Protein AF-A0A0D2LK10-F1 (afdb_monomer)

Solvent-accessible surface area (backbone atoms only — not comparable to full-atom values): 26586 Å² total; per-residue (Å²): 134,82,76,77,74,79,55,70,66,57,59,51,50,46,30,51,45,23,27,34,23,29,12,30,54,13,36,50,53,28,53,52,44,25,40,47,32,22,51,20,65,80,66,80,56,31,79,73,82,60,61,80,57,69,25,34,97,88,55,52,42,44,48,52,45,63,27,23,23,51,14,10,18,51,44,17,31,53,34,25,30,66,57,47,25,72,73,73,57,34,63,59,82,60,90,30,61,39,30,55,50,64,87,87,40,71,68,59,74,35,60,31,57,54,42,6,56,48,53,9,17,21,16,18,20,3,37,36,18,60,46,50,50,54,29,38,41,29,41,59,11,38,90,91,64,75,50,61,39,42,68,43,20,52,48,29,54,55,48,48,55,52,48,26,48,51,27,20,53,53,17,36,54,52,18,51,53,44,31,43,71,74,36,76,85,52,64,50,71,82,64,93,73,62,101,62,99,65,91,72,80,79,78,82,76,79,84,78,79,95,74,81,93,79,85,88,79,92,68,90,61,46,78,46,78,45,76,48,99,84,78,50,67,42,66,36,60,46,76,89,59,75,89,73,62,93,44,74,67,58,53,50,52,53,53,52,52,53,53,61,73,62,72,60,86,90,44,75,71,54,58,50,48,54,52,44,62,68,66,56,84,79,69,99,80,62,69,73,60,68,65,49,57,73,60,62,80,74,71,89,81,85,85,82,90,75,90,71,75,79,65,68,88,53,88,66,83,60,69,89,48,68,69,56,55,50,53,50,53,52,28,50,50,48,36,52,52,54,48,52,51,21,53,54,24,38,70,66,73,35,75,48,75,78,41,72,58,40,20,18,24,52,11,35,10,41,66,32,13,31,64,16,30,50,51,30,61,60,34,43,72,38,39,36,58,46,86,93,44,46,85,43,55,47,12,59,52,50,27,27,48,53,19,28,53,52,45,26,50,51,50,23,47,58,75,70,45,70,99,73,71,61,66,70,58,53,26,48,52,43,6,41,43,57,8,19,23,14,15,21,4,38,36,25,60,49,49,53,53,37,54,65,39,41,71,53,58,84,86,40,63,55,17,60,52,50,51,50,48,69,51,50,52,52,48,54,49,29,46,57,51,26,32,51,39,49,66,74,73,108

Secondary structure (DSSP, 8-state):
-PPP---HHHHHHHHHHHHHHHHHHHHHHHHHHHIIIIIHHHHS--TTS-------SSSSS-TTHHHHHHHHHHHHHT--HHHHHHHH---BSS--SSTTS-TT-GGGS-HHHHHIIIIIIIHHHS-SHHHHHHHHHHHHT-TTTSS--HHHHHHHHHHHHHHHHHHHHHHHHHHHHHHHHHSTT-B--S-S--SSS--PPPPPPPPPPP--S------TT-EEEEE-TTS-EEEEE----TTT-S-HHHHHHHHHHHHHHT-S---HHHHHHHHHHHHS---SS--HHHHHHHHHTT----------------TTSS---HHHHHHHHHHHHHHHHHHHHHHHHHHHT-B-TT-GGGBHHHHHHHHHHHHHHHHHHHHGGGTT--STTTTS-HHHHHHHHHHHHHHHHHHHHHHHS-S---HHHHHHHHIIIIIIIHHHS-SHHHHHHHHHHHTTTTT--HHHHHHHHHHHHHHHHHIIIIIHHHHH--

pLDDT: mean 73.37, std 26.91, range [20.91, 98.75]

Mean predicted aligned error: 14.52 Å

Nearest PDB structures (foldseek):
  8ucj-assembly1_A  TM=2.064E-01  e=1.358E+00  Homo sapiens
  8xiu-assembly1_A  TM=1.865E-01  e=9.893E+00  Xenopus laevis

Sequence (490 aa):
MGLPARHPFVAQLQTLLHLAAWCQVGVILRIELDALFGGACATGASAYGWAPCVTSSTGALFADLPPNALGSFVMGMLASSDVLSKHLGHALADEAPLAALPRGSSLQVYTAFQIGVRTGFCGSLTTFSSWMMQAVVLMVGGHPLGYSKWVEGLFSLALNVWVCMAALVTGQHMCLMIYHWLNPGAFTARGEYGWRGSIAKPPPSPAAAPSSPLLGTPSLGRISVGRGAGGSGTVVVEDRRASSIKNPEEARQQAAAVAAALAGPADGAALERAASLVRAGSLRRASPVAAAAAAAEKAEGAAPSAEVELVVLEEEEVGYPLAWWVADALSLAALALLTVGSIYWAATKTTAASSPFANSGAAIAILLGPPGALLRFRLSRYNGSLKALKWFPLGTFAANMIACVVDYAIRAGLERAPQQLPFTHEALLTGIMLGFCGSLSTVSTWVVELQLLMLNFPAHRRGYIYLGASIATPVLLGVVIYGVAVWTGR

Organism: NCBI:txid145388

Foldseek 3Di:
DFDDDDDVVVLVVLLLLLLLLLQLVLLQVLLVQLLQQDVCVVVVDRLVNDHNPHADLQFLRHSQQVLLLQLLLQLLQQCWPVLLCLQVVWDFQATFSGLLDAPPDPVSVSVSNSCNVNLRRSLLSHALQVLLLSLLCQQLQFPPRVDHNNVSSVSSLVVSLVSSLVSSVNSNVVNVVSSCVNDPPSTDPNDDPDLDDDDDDDDDDDDDDDDDDDDDDDGAFDQDWDQDPPRFTETETEDPVPVPDPDVVVVVVLVVLVVVLPQDDDDPVSVVVVVVVVVPPDPPDDDPVVVSVVVVVPDDDDDDDDDHDYDHPDVRVDDCDPVNVVVSVVSNVSSVVLLVLLVVLLVVLACDSNGLSVHNLSSLLSVQQSQLSVQLVVLQSCQLVDPVCNLHSRSQLVLNLVLNLLLLQLLLCVSQDPPDDPSNVVSNSSSCNSRRSSSSHGSSVLSSSLSVQCSPPPVHCRSVVNSCCSNVVSSVSNCVRNSCSRVVSD

Structure (mmCIF, N/CA/C/O backbone):
data_AF-A0A0D2LK10-F1
#
_entry.id   AF-A0A0D2LK10-F1
#
loop_
_atom_site.group_PDB
_atom_site.id
_atom_site.type_symbol
_atom_site.label_atom_id
_atom_site.label_alt_id
_atom_site.label_comp_id
_atom_site.label_asym_id
_atom_site.label_entity_id
_atom_site.label_seq_id
_atom_site.pdbx_PDB_ins_code
_atom_site.Cartn_x
_atom_site.Cartn_y
_atom_site.Cartn_z
_atom_site.occupancy
_atom_site.B_iso_or_equiv
_atom_site.auth_seq_id
_atom_site.auth_comp_id
_atom_site.auth_asym_id
_atom_site.auth_atom_id
_atom_site.pdbx_PDB_model_num
ATOM 1 N N . MET A 1 1 ? 41.990 9.380 -11.700 1.00 31.02 1 MET A N 1
ATOM 2 C CA . MET A 1 1 ? 41.618 9.536 -10.278 1.00 31.02 1 MET A CA 1
ATOM 3 C C . MET A 1 1 ? 40.213 8.969 -10.154 1.00 31.02 1 MET A C 1
ATOM 5 O O . MET A 1 1 ? 39.260 9.673 -10.454 1.00 31.02 1 MET A O 1
ATOM 9 N N . GLY A 1 2 ? 40.098 7.658 -9.917 1.00 31.56 2 GLY A N 1
ATOM 10 C CA . GLY A 1 2 ? 38.792 7.006 -9.791 1.00 31.56 2 GLY A CA 1
ATOM 11 C C . GLY A 1 2 ? 38.062 7.586 -8.586 1.00 31.56 2 GLY A C 1
ATOM 12 O O . GLY A 1 2 ? 38.669 7.735 -7.524 1.00 31.56 2 GLY A O 1
ATOM 13 N N . LEU A 1 3 ? 36.807 7.995 -8.765 1.00 35.06 3 LEU A N 1
ATOM 14 C CA . LEU A 1 3 ? 35.965 8.382 -7.639 1.00 35.06 3 LEU A CA 1
ATOM 15 C C . LEU A 1 3 ? 35.791 7.141 -6.749 1.00 35.06 3 LEU A C 1
ATOM 17 O O . LEU A 1 3 ? 35.528 6.065 -7.281 1.00 35.06 3 LEU A O 1
ATOM 21 N N . PRO A 1 4 ? 35.984 7.249 -5.426 1.00 38.12 4 PRO A N 1
ATOM 22 C CA . PRO A 1 4 ? 35.884 6.097 -4.545 1.00 38.12 4 PRO A CA 1
ATOM 23 C C . PRO A 1 4 ? 34.466 5.520 -4.559 1.00 38.12 4 PRO A C 1
ATOM 25 O O . PRO A 1 4 ? 33.483 6.267 -4.550 1.00 38.12 4 PRO A O 1
ATOM 28 N N . ALA A 1 5 ? 34.403 4.190 -4.521 1.00 47.47 5 ALA A N 1
ATOM 29 C CA . ALA A 1 5 ? 33.226 3.380 -4.247 1.00 47.47 5 ALA A CA 1
ATOM 30 C C . ALA A 1 5 ? 32.262 4.045 -3.260 1.00 47.47 5 ALA A C 1
ATOM 32 O O . ALA A 1 5 ? 32.674 4.478 -2.173 1.00 47.47 5 ALA A O 1
ATOM 33 N N . ARG A 1 6 ? 30.962 4.115 -3.587 1.00 57.19 6 ARG A N 1
ATOM 34 C CA . ARG A 1 6 ? 29.976 4.636 -2.627 1.00 57.19 6 ARG A CA 1
ATOM 35 C C . ARG A 1 6 ? 29.935 3.728 -1.411 1.00 57.19 6 ARG A C 1
ATOM 37 O O . ARG A 1 6 ? 29.563 2.562 -1.496 1.00 57.19 6 ARG A O 1
ATOM 44 N N . HIS A 1 7 ? 30.250 4.295 -0.252 1.00 66.75 7 HIS A N 1
ATOM 45 C CA . HIS A 1 7 ? 30.219 3.546 0.992 1.00 66.75 7 HIS A CA 1
ATOM 46 C C . HIS A 1 7 ? 28.806 2.963 1.223 1.00 66.75 7 HIS A C 1
ATOM 48 O O . HIS A 1 7 ? 27.828 3.717 1.169 1.00 66.75 7 HIS A O 1
ATOM 54 N N . PRO A 1 8 ? 28.658 1.660 1.532 1.00 73.19 8 PRO A N 1
ATOM 55 C CA . PRO A 1 8 ? 27.359 0.977 1.628 1.00 73.19 8 PRO A CA 1
ATOM 56 C C . PRO A 1 8 ? 26.390 1.631 2.625 1.00 73.19 8 PRO A C 1
ATOM 58 O O . PRO A 1 8 ? 25.172 1.564 2.468 1.00 73.19 8 PRO A O 1
ATOM 61 N N . PHE A 1 9 ? 26.925 2.321 3.632 1.00 76.06 9 PHE A N 1
ATOM 62 C CA . PHE A 1 9 ? 26.151 3.151 4.558 1.00 76.06 9 PHE A CA 1
ATOM 63 C C . PHE A 1 9 ? 25.375 4.286 3.865 1.00 76.06 9 PHE A C 1
ATOM 65 O O . PHE A 1 9 ? 24.216 4.521 4.195 1.00 76.06 9 PHE A O 1
ATOM 72 N N . VAL A 1 10 ? 25.982 4.970 2.890 1.00 81.94 10 VAL A N 1
ATOM 73 C CA . VAL A 1 10 ? 25.363 6.107 2.187 1.00 81.94 10 VAL A CA 1
ATOM 74 C C . VAL A 1 10 ? 24.178 5.630 1.351 1.00 81.94 10 VAL A C 1
ATOM 76 O O . VAL A 1 10 ? 23.094 6.200 1.447 1.00 81.94 10 VAL A O 1
ATOM 79 N N . ALA A 1 11 ? 24.338 4.530 0.611 1.00 79.62 11 ALA A N 1
ATOM 80 C CA . ALA A 1 11 ? 23.255 3.933 -0.171 1.00 79.62 11 ALA A CA 1
ATOM 81 C C . ALA A 1 11 ? 22.079 3.474 0.715 1.00 79.62 11 ALA A C 1
ATOM 83 O O . ALA A 1 11 ? 20.906 3.647 0.367 1.00 79.62 11 ALA A O 1
ATOM 84 N N . GLN A 1 12 ? 22.376 2.929 1.901 1.00 85.00 12 GLN A N 1
ATOM 85 C CA . GLN A 1 12 ? 21.348 2.588 2.886 1.00 85.00 12 GLN A CA 1
ATOM 86 C C . GLN A 1 12 ? 20.622 3.832 3.402 1.00 85.00 12 GLN A C 1
ATOM 88 O O . GLN A 1 12 ? 19.393 3.829 3.453 1.00 85.00 12 GLN A O 1
ATOM 93 N N . LEU A 1 13 ? 21.351 4.896 3.743 1.00 89.69 13 LEU A N 1
ATOM 94 C CA . LEU A 1 13 ? 20.760 6.145 4.218 1.00 89.69 13 LEU A CA 1
ATOM 95 C C . LEU A 1 13 ? 19.854 6.779 3.156 1.00 89.69 13 LEU A C 1
ATOM 97 O O . LEU A 1 13 ? 18.741 7.188 3.471 1.00 89.69 13 LEU A O 1
ATOM 101 N N . GLN A 1 14 ? 20.282 6.781 1.894 1.00 91.75 14 GLN A N 1
ATOM 102 C CA . GLN A 1 14 ? 19.480 7.252 0.762 1.00 91.75 14 GLN A CA 1
ATOM 103 C C . GLN A 1 14 ? 18.213 6.422 0.582 1.00 91.75 14 GLN A C 1
ATOM 105 O O . GLN A 1 14 ? 17.125 6.967 0.412 1.00 91.75 14 GLN A O 1
ATOM 110 N N . THR A 1 15 ? 18.324 5.098 0.684 1.00 90.38 15 THR A N 1
ATOM 111 C CA . THR A 1 15 ? 17.155 4.215 0.613 1.00 90.38 15 THR A CA 1
ATOM 112 C C . THR A 1 15 ? 16.157 4.530 1.726 1.00 90.38 15 THR A C 1
ATOM 114 O O . THR A 1 15 ? 14.960 4.606 1.465 1.00 90.38 15 THR A O 1
ATOM 117 N N . LEU A 1 16 ? 16.630 4.742 2.958 1.00 94.25 16 LEU A N 1
ATOM 118 C CA . LEU A 1 16 ? 15.773 5.107 4.088 1.00 94.25 16 LEU A CA 1
ATOM 119 C C . LEU A 1 16 ? 15.143 6.494 3.911 1.00 94.25 16 LEU A C 1
ATOM 121 O O . LEU A 1 16 ? 13.957 6.650 4.192 1.00 94.25 16 LEU A O 1
ATOM 125 N N . LEU A 1 17 ? 15.909 7.464 3.407 1.00 97.12 17 LEU A N 1
ATOM 126 C CA . LEU A 1 17 ? 15.441 8.811 3.092 1.00 97.12 17 LEU A CA 1
ATOM 127 C C . LEU A 1 17 ? 14.282 8.772 2.091 1.00 97.12 17 LEU A C 1
ATOM 129 O O . LEU A 1 17 ? 13.198 9.274 2.383 1.00 97.12 17 LEU A O 1
ATOM 133 N N . HIS A 1 18 ? 14.495 8.141 0.934 1.00 97.38 18 HIS A N 1
ATOM 134 C CA . HIS A 1 18 ? 13.471 8.022 -0.105 1.00 97.38 18 HIS A CA 1
ATOM 135 C C . HIS A 1 18 ? 12.270 7.221 0.393 1.00 97.38 18 HIS A C 1
ATOM 137 O O . HIS A 1 18 ? 11.132 7.643 0.206 1.00 97.38 18 HIS A O 1
ATOM 143 N N . LEU A 1 19 ? 12.493 6.099 1.081 1.00 96.00 19 LEU A N 1
ATOM 144 C CA . LEU A 1 19 ? 11.405 5.291 1.628 1.00 96.00 19 LEU A CA 1
ATOM 145 C C . LEU A 1 19 ? 10.518 6.103 2.585 1.00 96.00 19 LEU A C 1
ATOM 147 O O . LEU A 1 19 ? 9.297 6.026 2.478 1.00 96.00 19 LEU A O 1
ATOM 151 N N . ALA A 1 20 ? 11.114 6.884 3.490 1.00 98.06 20 ALA A N 1
ATOM 152 C CA . ALA A 1 20 ? 10.383 7.689 4.465 1.00 98.06 20 ALA A CA 1
ATOM 153 C C . ALA A 1 20 ? 9.663 8.884 3.824 1.00 98.06 20 ALA A C 1
ATOM 155 O O . ALA A 1 20 ? 8.477 9.085 4.084 1.00 98.06 20 ALA A O 1
ATOM 156 N N . ALA A 1 21 ? 10.349 9.639 2.959 1.00 98.19 21 ALA A N 1
ATOM 157 C CA . ALA A 1 21 ? 9.788 10.817 2.299 1.00 98.19 21 ALA A CA 1
ATOM 158 C C . ALA A 1 21 ? 8.570 10.449 1.438 1.00 98.19 21 ALA A C 1
ATOM 160 O O . ALA A 1 21 ? 7.476 10.984 1.617 1.00 98.19 21 ALA A O 1
ATOM 161 N N . TRP A 1 22 ? 8.735 9.468 0.549 1.00 98.38 22 TRP A N 1
ATOM 162 C CA . TRP A 1 22 ? 7.668 9.018 -0.342 1.00 98.38 22 TRP A CA 1
ATOM 163 C C . TRP A 1 22 ? 6.532 8.313 0.409 1.00 98.38 22 TRP A C 1
ATOM 165 O O . TRP A 1 22 ? 5.378 8.409 -0.009 1.00 98.38 22 TRP A O 1
ATOM 175 N N . CYS A 1 23 ? 6.824 7.659 1.540 1.00 98.31 23 CYS A N 1
ATOM 176 C CA . CYS A 1 23 ? 5.799 7.114 2.431 1.00 98.31 23 C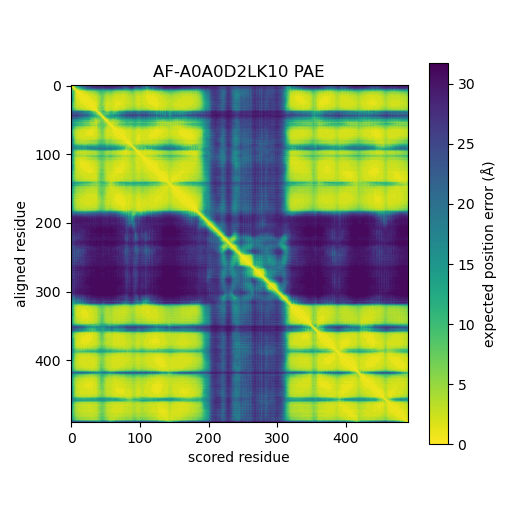YS A CA 1
ATOM 177 C C . CYS A 1 23 ? 4.875 8.215 2.972 1.00 98.31 23 CYS A C 1
ATOM 179 O O . CYS A 1 23 ? 3.660 8.070 2.871 1.00 98.31 23 CYS A O 1
ATOM 181 N N . GLN A 1 24 ? 5.421 9.327 3.480 1.00 97.88 24 GLN A N 1
ATOM 182 C CA . GLN A 1 24 ? 4.607 10.436 3.999 1.00 97.88 24 GLN A CA 1
ATOM 183 C C . GLN A 1 24 ? 3.693 11.023 2.922 1.00 97.88 24 GLN A C 1
ATOM 185 O O . GLN A 1 24 ? 2.510 11.233 3.177 1.00 97.88 24 GLN A O 1
ATOM 190 N N . VAL A 1 25 ? 4.205 11.198 1.700 1.00 97.75 25 VAL A N 1
ATOM 191 C CA . VAL A 1 25 ? 3.398 11.641 0.551 1.00 97.75 25 VAL A CA 1
ATOM 192 C C . VAL A 1 25 ? 2.260 10.656 0.256 1.00 97.75 25 VAL A C 1
ATOM 194 O O . VAL A 1 25 ? 1.126 11.076 0.033 1.00 97.75 25 VAL A O 1
ATOM 197 N N . GLY A 1 26 ? 2.533 9.347 0.300 1.00 97.94 26 GLY A N 1
ATOM 198 C CA . GLY A 1 26 ? 1.515 8.309 0.110 1.00 97.94 26 GLY A CA 1
ATOM 199 C C . GLY A 1 26 ? 0.437 8.323 1.199 1.00 97.94 26 GLY A C 1
ATOM 200 O O . GLY A 1 26 ? -0.749 8.243 0.884 1.00 97.94 26 GLY A O 1
ATOM 201 N N . VAL A 1 27 ? 0.830 8.485 2.469 1.00 97.38 27 VAL A N 1
ATOM 202 C CA . VAL A 1 27 ? -0.106 8.592 3.601 1.00 97.38 27 VAL A CA 1
ATOM 203 C C . VAL A 1 27 ? -0.999 9.820 3.457 1.00 97.38 27 VAL A C 1
ATOM 205 O O . VAL A 1 27 ? -2.211 9.684 3.581 1.00 97.38 27 VAL A O 1
ATOM 208 N N . ILE A 1 28 ? -0.430 10.987 3.145 1.00 95.19 28 ILE A N 1
ATOM 209 C CA . ILE A 1 28 ? -1.195 12.223 2.926 1.00 95.19 28 ILE A CA 1
ATOM 210 C C . ILE A 1 28 ? -2.224 12.006 1.825 1.00 95.19 28 ILE A C 1
ATOM 212 O O . ILE A 1 28 ? -3.413 12.193 2.056 1.00 95.19 28 ILE A O 1
ATOM 216 N N . LEU A 1 29 ? -1.789 11.544 0.650 1.00 95.38 29 LEU A N 1
ATOM 217 C CA . LEU A 1 29 ? -2.696 11.359 -0.477 1.00 95.38 29 LEU A CA 1
ATOM 218 C C . LEU A 1 29 ? -3.808 10.348 -0.163 1.00 95.38 29 LEU A C 1
ATOM 220 O O . LEU A 1 29 ? -4.939 10.545 -0.594 1.00 95.38 29 LEU A O 1
ATOM 224 N N . ARG A 1 30 ? -3.529 9.299 0.618 1.00 94.25 30 ARG A N 1
ATOM 225 C CA . ARG A 1 30 ? -4.571 8.373 1.082 1.00 94.25 30 ARG A CA 1
ATOM 226 C C . ARG A 1 30 ? -5.627 9.079 1.939 1.00 94.25 30 ARG A C 1
ATOM 228 O O . ARG A 1 30 ? -6.810 8.844 1.724 1.00 94.25 30 ARG A O 1
ATOM 235 N N . ILE A 1 31 ? -5.210 9.942 2.866 1.00 90.75 31 ILE A N 1
ATOM 236 C CA . ILE A 1 31 ? -6.120 10.707 3.736 1.00 90.75 31 ILE A CA 1
ATOM 237 C C . ILE A 1 31 ? -6.959 11.691 2.913 1.00 90.75 31 ILE A C 1
ATOM 239 O O . ILE A 1 31 ? -8.168 11.780 3.103 1.00 90.75 31 ILE A O 1
ATOM 243 N N . GLU A 1 32 ? -6.335 12.392 1.966 1.00 88.62 32 GLU A N 1
ATOM 244 C CA . GLU A 1 32 ? -7.029 13.322 1.068 1.00 88.62 32 GLU A CA 1
ATOM 245 C C . GLU A 1 32 ? -8.062 12.600 0.191 1.00 88.62 32 GLU A C 1
ATOM 247 O O . GLU A 1 32 ? -9.165 13.099 -0.013 1.00 88.62 32 GLU A O 1
ATOM 252 N N . LEU A 1 33 ? -7.742 11.401 -0.310 1.00 89.88 33 LEU A N 1
ATOM 253 C CA . LEU A 1 33 ? -8.677 10.605 -1.109 1.00 89.88 33 LEU A CA 1
ATOM 254 C C . LEU A 1 33 ? -9.858 10.092 -0.281 1.00 89.88 33 LEU A C 1
ATOM 256 O O . LEU A 1 33 ? -10.984 10.111 -0.773 1.00 89.88 33 LEU A O 1
ATOM 260 N N . ASP A 1 34 ? -9.630 9.676 0.964 1.00 86.50 34 ASP A N 1
ATOM 261 C CA . ASP A 1 34 ? -10.717 9.331 1.886 1.00 86.50 34 ASP A CA 1
ATOM 262 C C . ASP A 1 34 ? -11.639 10.544 2.126 1.00 86.50 34 ASP A C 1
ATOM 264 O O . ASP A 1 34 ? -12.857 10.474 1.924 1.00 86.50 34 ASP A O 1
ATOM 268 N N . ALA A 1 35 ? -11.052 11.706 2.432 1.00 81.12 35 ALA A N 1
ATOM 269 C CA . ALA A 1 35 ? -11.793 12.950 2.625 1.00 81.12 35 ALA A CA 1
ATOM 270 C C . ALA A 1 35 ? -12.591 13.367 1.374 1.00 81.12 35 ALA A C 1
ATOM 272 O O . ALA A 1 35 ? -13.751 13.773 1.491 1.00 81.12 35 ALA A O 1
ATOM 273 N N . LEU A 1 36 ? -11.991 13.233 0.186 1.00 83.75 36 LEU A N 1
ATOM 274 C CA . LEU A 1 36 ? -12.602 13.584 -1.092 1.00 83.75 36 LEU A CA 1
ATOM 275 C C . LEU A 1 36 ? -13.776 12.662 -1.436 1.00 83.75 36 LEU A C 1
ATOM 277 O O . LEU A 1 36 ? -14.842 13.155 -1.792 1.00 83.75 36 LEU A O 1
ATOM 281 N N . PHE A 1 37 ? -13.603 11.340 -1.354 1.00 85.12 37 PHE A N 1
ATOM 282 C CA . PHE A 1 37 ? -14.602 10.386 -1.850 1.00 85.12 37 PHE A CA 1
ATOM 283 C C . PHE A 1 37 ? -15.681 9.999 -0.829 1.00 85.12 37 PHE A C 1
ATOM 285 O O . PHE A 1 37 ? -16.763 9.588 -1.263 1.00 85.12 37 PHE A O 1
ATOM 292 N N . GLY A 1 38 ? -15.422 10.151 0.476 1.00 72.44 38 GLY A N 1
ATOM 293 C CA . GLY A 1 38 ? -16.351 9.747 1.539 1.00 72.44 38 GLY A CA 1
ATOM 294 C C . GLY A 1 38 ? -16.508 10.764 2.670 1.00 72.44 38 GLY A C 1
ATOM 295 O O . GLY A 1 38 ? -17.636 11.093 3.043 1.00 72.44 38 GLY A O 1
ATOM 296 N N . GLY A 1 39 ? -15.401 11.296 3.203 1.00 66.69 39 GLY A N 1
ATOM 297 C CA . GLY A 1 39 ? -15.404 12.116 4.427 1.00 66.69 39 GLY A CA 1
ATOM 298 C C . GLY A 1 39 ? -16.298 13.361 4.366 1.00 66.69 39 GLY A C 1
ATOM 299 O O . GLY A 1 39 ? -17.020 13.663 5.315 1.00 66.69 39 GLY A O 1
ATOM 300 N N . ALA A 1 40 ? -16.329 14.035 3.220 1.00 58.56 40 ALA A N 1
ATOM 301 C CA . ALA A 1 40 ? -17.153 15.216 2.970 1.00 58.56 40 ALA A CA 1
ATOM 302 C C . ALA A 1 40 ? -18.676 15.027 3.141 1.00 58.56 40 ALA A C 1
ATOM 304 O O . ALA A 1 40 ? -19.406 15.998 3.349 1.00 58.56 40 ALA A O 1
ATOM 305 N N . CYS A 1 41 ? -19.169 13.795 3.036 1.00 62.12 41 CYS A N 1
ATOM 306 C CA . CYS A 1 41 ? -20.603 13.500 2.988 1.00 62.12 41 CYS A CA 1
ATOM 307 C C . CYS A 1 41 ? -21.181 13.244 4.383 1.00 62.12 41 CYS A C 1
ATOM 309 O O . CYS A 1 41 ? -22.380 13.401 4.593 1.00 62.12 41 CYS A O 1
ATOM 311 N N . ALA A 1 42 ? -20.323 12.902 5.350 1.00 57.00 42 ALA A N 1
ATOM 312 C CA . ALA A 1 42 ? -20.703 12.759 6.752 1.00 57.00 42 ALA A CA 1
ATOM 313 C C . ALA A 1 42 ? -20.833 14.115 7.471 1.00 57.00 42 ALA A C 1
ATOM 315 O O . ALA A 1 42 ? -21.601 14.233 8.421 1.00 57.00 42 ALA A O 1
ATOM 316 N N . THR A 1 43 ? -20.094 15.139 7.029 1.00 54.25 43 THR A N 1
ATOM 317 C CA . THR A 1 43 ? -20.026 16.457 7.687 1.00 54.25 43 THR A CA 1
ATOM 318 C C . THR A 1 43 ? -20.843 17.542 6.984 1.00 54.25 43 THR A C 1
ATOM 320 O O . THR A 1 43 ? -20.980 18.635 7.528 1.00 54.25 43 THR A O 1
ATOM 323 N N . GLY A 1 44 ? -21.351 17.291 5.768 1.00 51.19 44 GLY A N 1
ATOM 324 C CA . GLY A 1 44 ? -22.019 18.304 4.933 1.00 51.19 44 GLY A CA 1
ATOM 325 C C . GLY A 1 44 ? -21.104 19.457 4.494 1.00 51.19 44 GLY A C 1
ATOM 326 O O . GLY A 1 44 ? -21.556 20.401 3.852 1.00 51.19 44 GLY A O 1
ATOM 327 N N . ALA A 1 45 ? -19.818 19.378 4.834 1.00 50.16 45 ALA A N 1
ATOM 328 C CA . ALA A 1 45 ? -18.803 20.378 4.579 1.00 50.16 45 ALA A CA 1
ATOM 329 C C . ALA A 1 45 ? -17.568 19.651 4.047 1.00 50.16 45 ALA A C 1
ATOM 331 O O . ALA A 1 45 ? -16.742 19.154 4.816 1.00 50.16 45 ALA A O 1
ATOM 332 N N . SER A 1 46 ? -17.444 19.567 2.722 1.00 55.06 46 SER A N 1
ATOM 333 C CA . SER A 1 46 ? -16.122 19.348 2.144 1.00 55.06 46 SER A CA 1
ATOM 334 C C . SER A 1 46 ? -15.347 20.660 2.236 1.00 55.06 46 SER A C 1
ATOM 336 O O . SER A 1 46 ? -15.905 21.733 1.996 1.00 55.06 46 SER A O 1
ATOM 338 N N . ALA A 1 47 ? -14.041 20.587 2.500 1.00 53.44 47 ALA A N 1
ATOM 339 C CA . ALA A 1 47 ? -13.152 21.740 2.324 1.00 53.44 47 ALA A CA 1
ATOM 340 C C . ALA A 1 47 ? -13.198 22.296 0.878 1.00 53.44 47 ALA A C 1
ATOM 342 O O . ALA A 1 47 ? -12.757 23.412 0.620 1.00 53.44 47 ALA A O 1
ATOM 343 N N . TYR A 1 48 ? -13.762 21.521 -0.057 1.00 58.38 48 TYR A N 1
ATOM 344 C CA . TYR A 1 48 ? -13.863 21.804 -1.484 1.00 58.38 48 TYR A CA 1
ATOM 345 C C . TYR A 1 48 ? -15.230 22.363 -1.929 1.00 58.38 48 TYR A C 1
ATOM 347 O O . TYR A 1 48 ? -15.416 22.614 -3.117 1.00 58.38 48 TYR A O 1
ATOM 355 N N . GLY A 1 49 ? -16.212 22.524 -1.032 1.00 61.56 49 GLY A N 1
ATOM 356 C CA . GLY A 1 49 ? -17.578 22.971 -1.357 1.00 61.56 49 GLY A CA 1
ATOM 357 C C . GLY A 1 49 ? -18.461 21.961 -2.117 1.00 61.56 49 GLY A C 1
ATOM 358 O O . GLY A 1 49 ? -19.673 22.142 -2.182 1.00 61.56 49 GLY A O 1
ATOM 359 N N . TRP A 1 50 ? -17.886 20.888 -2.664 1.00 69.00 50 TRP A N 1
ATOM 360 C CA . TRP A 1 50 ? -18.574 19.737 -3.263 1.00 69.00 50 TRP A CA 1
ATOM 361 C C . TRP A 1 50 ? -17.802 18.434 -2.972 1.00 69.00 50 TRP A C 1
ATOM 363 O O . TRP A 1 50 ? -16.617 18.491 -2.630 1.00 69.00 50 TRP A O 1
ATOM 373 N N . ALA A 1 51 ? -18.442 17.264 -3.084 1.00 70.62 51 ALA A N 1
ATOM 374 C CA . ALA A 1 51 ? -17.764 15.963 -3.015 1.00 70.62 51 ALA A CA 1
ATOM 375 C C . ALA A 1 51 ? -18.527 14.865 -3.786 1.00 70.62 51 ALA A C 1
ATOM 377 O O . ALA A 1 51 ? -19.757 14.889 -3.787 1.00 70.62 51 ALA A O 1
ATOM 378 N N . PRO A 1 52 ? -17.833 13.891 -4.415 1.00 76.75 52 PRO A N 1
ATOM 379 C CA . PRO A 1 52 ? -18.461 12.793 -5.155 1.00 76.75 52 PRO A CA 1
ATOM 380 C C . PRO A 1 52 ? -19.388 11.878 -4.339 1.00 76.75 52 PRO A C 1
ATOM 382 O O . PRO A 1 52 ? -20.291 11.284 -4.918 1.00 76.75 52 PRO A 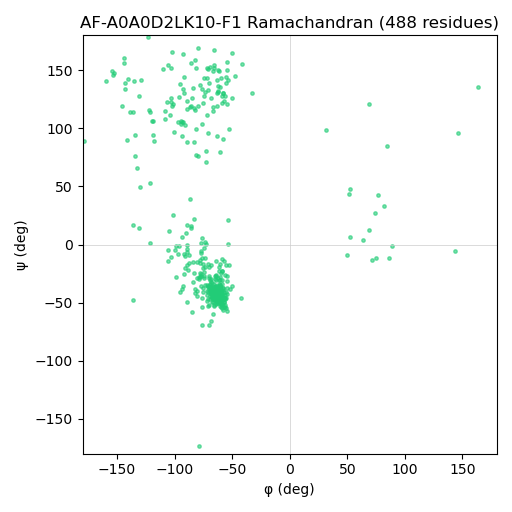O 1
ATOM 385 N N . CYS A 1 53 ? -19.160 11.729 -3.029 1.00 76.12 53 CYS A N 1
ATOM 386 C CA . CYS A 1 53 ? -19.959 10.879 -2.133 1.00 76.12 53 CYS A CA 1
ATOM 387 C C . CYS A 1 53 ? -20.144 9.431 -2.599 1.00 76.12 53 CYS A C 1
ATOM 389 O O . CYS A 1 53 ? -21.250 8.892 -2.594 1.00 76.12 53 CYS A O 1
ATOM 391 N N . VAL A 1 54 ? -19.044 8.792 -3.000 1.00 83.75 54 VAL A N 1
ATOM 392 C CA . VAL A 1 54 ? -19.067 7.434 -3.563 1.00 83.75 54 VAL A CA 1
ATOM 393 C C . VAL A 1 54 ? -18.702 6.380 -2.517 1.00 83.75 54 VAL A C 1
ATOM 395 O O . VAL A 1 54 ? -19.159 5.242 -2.626 1.00 83.75 54 VAL A O 1
ATOM 398 N N . THR A 1 55 ? -17.901 6.727 -1.504 1.00 87.00 55 THR A N 1
ATOM 399 C CA . THR A 1 55 ? -17.460 5.783 -0.467 1.00 87.00 55 THR A CA 1
ATOM 400 C C . THR A 1 55 ? -18.168 6.006 0.868 1.00 87.00 55 THR A C 1
ATOM 402 O O . THR A 1 55 ? -18.661 7.091 1.170 1.00 87.00 55 THR A O 1
ATOM 405 N N . SER A 1 56 ? -18.259 4.950 1.677 1.00 81.81 56 SER A N 1
ATOM 406 C CA . SER A 1 56 ? -18.927 4.962 2.979 1.00 81.81 56 SER A CA 1
ATOM 407 C C . SER A 1 56 ? -18.322 3.925 3.921 1.00 81.81 56 SER A C 1
ATOM 409 O O . SER A 1 56 ? -17.929 2.840 3.499 1.00 81.81 56 SER A O 1
ATOM 411 N N . SER A 1 57 ? -18.326 4.231 5.220 1.00 77.25 57 SER A N 1
ATOM 412 C CA . SER A 1 57 ? -17.954 3.302 6.295 1.00 77.25 57 SER A CA 1
ATOM 413 C C . SER A 1 57 ? -19.051 2.280 6.633 1.00 77.25 57 SER A C 1
ATOM 415 O O . SER A 1 57 ? -18.822 1.368 7.425 1.00 77.25 57 SER A O 1
ATOM 417 N N . THR A 1 58 ? -20.249 2.423 6.054 1.00 81.50 58 THR A N 1
ATOM 418 C CA . THR A 1 58 ? -21.420 1.564 6.326 1.00 81.50 58 THR A CA 1
ATOM 419 C C . THR A 1 58 ? -21.976 0.857 5.087 1.00 81.50 58 THR A C 1
ATOM 421 O O . THR A 1 58 ? -22.984 0.143 5.182 1.00 81.50 58 THR A O 1
ATOM 424 N N . GLY A 1 59 ? -21.340 1.062 3.930 1.00 84.38 59 GLY A N 1
ATOM 425 C CA . GLY A 1 59 ? -21.727 0.504 2.636 1.00 84.38 59 GLY A CA 1
ATOM 426 C C . GLY A 1 59 ? -20.604 -0.304 1.990 1.00 84.38 59 GLY A C 1
ATOM 427 O O . GLY A 1 59 ? -19.507 -0.411 2.527 1.00 84.38 59 GLY A O 1
ATOM 428 N N . ALA A 1 60 ? -20.885 -0.871 0.815 1.00 84.44 60 ALA A N 1
ATOM 429 C CA . ALA A 1 60 ? -19.955 -1.783 0.153 1.00 84.44 60 ALA A CA 1
ATOM 430 C C . ALA A 1 60 ? -18.773 -1.090 -0.564 1.00 84.44 60 ALA A C 1
ATOM 432 O O . ALA A 1 60 ? -17.784 -1.737 -0.917 1.00 84.44 60 ALA A O 1
ATOM 433 N N . LEU A 1 61 ? -18.864 0.218 -0.802 1.00 90.50 61 LEU A N 1
ATOM 434 C CA . LEU A 1 61 ? -17.794 1.019 -1.395 1.00 90.50 61 LEU A CA 1
ATOM 435 C C . LEU A 1 61 ? -16.964 1.646 -0.276 1.00 90.50 61 LEU A C 1
ATOM 437 O O . LEU A 1 61 ? -17.301 2.705 0.241 1.00 90.50 61 LEU A O 1
ATOM 441 N N . PHE A 1 62 ? -15.889 0.971 0.116 1.00 91.06 62 PHE A N 1
ATOM 442 C CA . PHE A 1 62 ? -15.032 1.423 1.210 1.00 91.06 62 PHE A CA 1
ATOM 443 C C . PHE A 1 62 ? -14.213 2.658 0.861 1.00 91.06 62 PHE A C 1
ATOM 445 O O . PHE A 1 62 ? -13.791 2.835 -0.282 1.00 91.06 62 PHE A O 1
ATOM 452 N N . ALA A 1 63 ? -13.901 3.449 1.887 1.00 89.19 63 ALA A N 1
ATOM 453 C CA . ALA A 1 63 ? -12.992 4.591 1.790 1.00 89.19 63 ALA A CA 1
ATOM 454 C C . ALA A 1 63 ? -11.616 4.227 1.204 1.00 89.19 63 ALA A C 1
ATOM 456 O O . ALA A 1 63 ? -11.023 5.016 0.473 1.00 89.19 63 ALA A O 1
ATOM 457 N N . ASP A 1 64 ? -11.142 3.002 1.449 1.00 92.56 64 ASP A N 1
ATOM 458 C CA . ASP A 1 64 ? -9.848 2.526 0.955 1.00 92.56 64 ASP A CA 1
ATOM 459 C C . ASP A 1 64 ? -9.856 2.164 -0.542 1.00 92.56 64 ASP A C 1
ATOM 461 O O . ASP A 1 64 ? -8.796 1.943 -1.130 1.00 92.56 64 ASP A O 1
ATOM 465 N N . LEU A 1 65 ? -11.025 2.077 -1.190 1.00 95.19 65 LEU A N 1
ATOM 466 C CA . LEU A 1 65 ? -11.122 1.615 -2.577 1.00 95.19 65 LEU A CA 1
ATOM 467 C C . LEU A 1 65 ? -10.438 2.580 -3.574 1.00 95.19 65 LEU A C 1
ATOM 469 O O . LEU A 1 65 ? -9.583 2.104 -4.327 1.00 95.19 65 LEU A O 1
ATOM 473 N N . PRO A 1 66 ? -10.718 3.903 -3.589 1.00 95.25 66 PRO A N 1
ATOM 474 C CA . PRO A 1 66 ? -9.995 4.847 -4.447 1.00 95.25 66 PRO A CA 1
ATOM 475 C C . PRO A 1 66 ? -8.469 4.878 -4.237 1.00 95.25 66 PRO A C 1
ATOM 477 O O . PRO A 1 66 ? -7.750 4.756 -5.234 1.00 95.25 66 PRO A O 1
ATOM 480 N N . PRO A 1 67 ? -7.924 4.995 -3.005 1.00 96.56 67 PRO A N 1
ATOM 481 C CA . PRO A 1 67 ? -6.475 4.992 -2.810 1.00 96.56 67 PRO A CA 1
ATOM 482 C C . PRO A 1 67 ? -5.830 3.648 -3.183 1.00 96.56 67 PRO A C 1
ATOM 484 O O . PRO A 1 67 ? -4.759 3.643 -3.795 1.00 96.56 67 PRO A O 1
ATOM 487 N N . ASN A 1 68 ? -6.490 2.510 -2.926 1.00 98.25 68 ASN A N 1
ATOM 488 C CA . ASN A 1 68 ? -5.999 1.199 -3.365 1.00 98.25 68 ASN A CA 1
ATOM 489 C C . ASN A 1 68 ? -5.952 1.071 -4.893 1.00 98.25 68 ASN A C 1
ATOM 491 O O . ASN A 1 68 ? -4.957 0.581 -5.441 1.00 98.25 68 ASN A O 1
ATOM 495 N N . ALA A 1 69 ? -6.989 1.552 -5.584 1.00 98.38 69 ALA A N 1
ATOM 496 C CA . ALA A 1 69 ? -7.044 1.578 -7.040 1.00 98.38 69 ALA A CA 1
ATOM 497 C C . ALA A 1 69 ? -5.940 2.473 -7.621 1.00 98.38 69 ALA A C 1
ATOM 499 O O . ALA A 1 69 ? -5.165 2.023 -8.467 1.00 98.38 69 ALA A O 1
ATOM 500 N N . LEU A 1 70 ? -5.810 3.709 -7.124 1.00 98.38 70 LEU A N 1
ATOM 501 C CA . LEU A 1 70 ? -4.810 4.662 -7.606 1.00 98.38 70 LEU A CA 1
ATOM 502 C C . LEU A 1 70 ? -3.383 4.162 -7.359 1.00 98.38 70 LEU A C 1
ATOM 504 O O . LEU A 1 70 ? -2.559 4.188 -8.270 1.00 98.38 70 LEU A O 1
ATOM 508 N N . GLY A 1 71 ? -3.083 3.656 -6.161 1.00 98.31 71 GLY A N 1
ATOM 509 C CA . GLY A 1 71 ? -1.759 3.113 -5.863 1.00 98.31 71 GLY A CA 1
ATOM 510 C C . GLY A 1 71 ? -1.417 1.884 -6.707 1.00 98.31 71 GLY A C 1
ATOM 511 O O . GLY A 1 71 ? -0.275 1.742 -7.140 1.00 98.31 71 GLY A O 1
ATOM 512 N N . SER A 1 72 ? -2.398 1.031 -7.014 1.00 98.62 72 SER A N 1
ATOM 513 C CA . SER A 1 72 ? -2.211 -0.108 -7.926 1.00 98.62 72 SER A CA 1
ATOM 514 C C . SER A 1 72 ? -1.979 0.346 -9.372 1.00 98.62 72 SER A C 1
ATOM 516 O O . SER A 1 72 ? -1.096 -0.181 -10.047 1.00 98.62 72 SER A O 1
ATOM 518 N N . PHE A 1 73 ? -2.704 1.370 -9.833 1.00 98.69 73 PHE A N 1
ATOM 519 C CA . PHE A 1 73 ? -2.493 1.994 -11.141 1.00 98.69 73 PHE A CA 1
ATOM 520 C C . PHE A 1 73 ? -1.092 2.599 -11.277 1.00 98.69 73 PHE A C 1
ATOM 522 O O . PHE A 1 73 ? -0.383 2.296 -12.238 1.00 98.69 73 PHE A O 1
ATOM 529 N N . VAL A 1 74 ? -0.648 3.394 -10.296 1.00 98.50 74 VAL A N 1
ATOM 530 C CA . VAL A 1 74 ? 0.702 3.983 -10.306 1.00 98.50 74 VAL A CA 1
ATOM 531 C C . VAL A 1 74 ? 1.770 2.891 -10.251 1.00 98.50 74 VAL A C 1
ATOM 533 O O . VAL A 1 74 ? 2.740 2.956 -11.002 1.00 98.50 74 VAL A O 1
ATOM 536 N N . MET A 1 75 ? 1.573 1.834 -9.456 1.00 97.19 75 MET A N 1
ATOM 537 C CA . MET A 1 75 ? 2.475 0.677 -9.444 1.00 97.19 75 MET A CA 1
ATOM 538 C C . MET A 1 75 ? 2.587 0.017 -10.832 1.00 97.19 75 MET A C 1
ATOM 540 O O . MET A 1 75 ? 3.680 -0.380 -11.236 1.00 97.19 75 MET A O 1
ATOM 544 N N . GLY A 1 76 ? 1.484 -0.043 -11.586 1.00 96.56 76 GLY A N 1
ATOM 545 C CA . GLY A 1 76 ? 1.455 -0.501 -12.978 1.00 96.56 76 GLY A CA 1
ATOM 546 C C . GLY A 1 76 ? 2.187 0.433 -13.945 1.00 96.56 76 GLY A C 1
ATOM 547 O O . GLY A 1 76 ? 2.930 -0.043 -14.802 1.00 96.56 76 GLY A O 1
ATOM 548 N N . MET A 1 77 ? 2.048 1.753 -13.782 1.00 96.88 77 MET A N 1
ATOM 549 C CA . MET A 1 77 ? 2.815 2.744 -14.556 1.00 96.88 77 MET A CA 1
ATOM 550 C C . MET A 1 77 ? 4.322 2.666 -14.284 1.00 96.88 77 MET A C 1
ATOM 552 O O . MET A 1 77 ? 5.134 2.941 -15.165 1.00 96.88 77 MET A O 1
ATOM 556 N N . LEU A 1 78 ? 4.699 2.264 -13.071 1.00 95.31 78 LEU A N 1
ATOM 557 C CA . LEU A 1 78 ? 6.080 2.046 -12.653 1.00 95.31 78 LEU A CA 1
ATOM 558 C C . LEU A 1 78 ? 6.586 0.635 -12.996 1.00 95.31 78 LEU A C 1
ATOM 560 O O . LEU A 1 78 ? 7.586 0.212 -12.420 1.00 95.31 78 LEU A O 1
ATOM 564 N N . ALA A 1 79 ? 5.929 -0.121 -13.881 1.00 91.88 79 ALA A N 1
ATOM 565 C CA . ALA A 1 79 ? 6.372 -1.460 -14.265 1.00 91.88 79 ALA A CA 1
ATOM 566 C C . ALA A 1 79 ? 7.717 -1.448 -15.019 1.00 91.88 79 ALA A C 1
ATOM 568 O O . ALA A 1 79 ? 8.070 -0.488 -15.711 1.00 91.88 79 ALA A O 1
ATOM 569 N N . SER A 1 80 ? 8.468 -2.545 -14.895 1.00 89.00 80 SER A N 1
ATOM 570 C CA . SER A 1 80 ? 9.650 -2.786 -15.724 1.00 89.00 80 SER A CA 1
ATOM 571 C C . SER A 1 80 ? 9.263 -3.376 -17.078 1.00 89.00 80 SER A C 1
ATOM 573 O O . SER A 1 80 ? 8.207 -4.003 -17.219 1.00 89.00 80 SER A O 1
ATOM 575 N N . SER A 1 81 ? 10.145 -3.241 -18.066 1.00 85.50 81 SER A N 1
ATOM 576 C CA . SER A 1 81 ? 9.974 -3.863 -19.386 1.00 85.50 81 SER A CA 1
ATOM 577 C C . SER A 1 81 ? 9.748 -5.378 -19.292 1.00 85.50 81 SER A C 1
ATOM 579 O O . SER A 1 81 ? 8.911 -5.918 -20.007 1.00 85.50 81 SER A O 1
ATOM 581 N N . ASP A 1 82 ? 10.412 -6.069 -18.364 1.00 83.88 82 ASP A N 1
ATOM 582 C CA . ASP A 1 82 ? 10.250 -7.514 -18.162 1.00 83.88 82 ASP A CA 1
ATOM 583 C C . ASP A 1 82 ? 8.850 -7.885 -17.688 1.00 83.88 82 ASP A C 1
ATOM 585 O O . ASP A 1 82 ? 8.289 -8.902 -18.101 1.00 83.88 82 ASP A O 1
ATOM 589 N N . VAL A 1 83 ? 8.295 -7.077 -16.782 1.00 84.31 83 VAL A N 1
ATOM 590 C CA . VAL A 1 83 ? 6.936 -7.268 -16.276 1.00 84.31 83 VAL A CA 1
ATOM 591 C C . VAL A 1 83 ? 5.948 -7.043 -17.414 1.00 84.31 83 VAL A C 1
ATOM 593 O O . VAL A 1 83 ? 5.072 -7.884 -17.612 1.00 84.31 83 VAL A O 1
ATOM 596 N N . LEU A 1 84 ? 6.115 -5.974 -18.196 1.00 85.62 84 LEU A N 1
ATOM 597 C CA . LEU A 1 84 ? 5.263 -5.695 -19.355 1.00 85.62 84 LEU A CA 1
ATOM 598 C C . LEU A 1 84 ? 5.355 -6.806 -20.408 1.00 85.62 84 LEU A C 1
ATOM 600 O O . LEU A 1 84 ? 4.329 -7.266 -20.903 1.00 85.62 84 LEU A O 1
ATOM 604 N N . SER A 1 85 ? 6.564 -7.288 -20.696 1.00 83.44 85 SER A N 1
ATOM 605 C CA . SER A 1 85 ? 6.804 -8.363 -21.659 1.00 83.44 85 SER A CA 1
ATOM 606 C C . SER A 1 85 ? 6.114 -9.662 -21.249 1.00 83.44 85 SER A C 1
ATOM 608 O O . SER A 1 85 ? 5.361 -10.241 -22.033 1.00 83.44 85 SER A O 1
ATOM 610 N N . LYS A 1 86 ? 6.265 -10.068 -19.981 1.00 81.62 86 LYS A N 1
ATOM 611 C CA . LYS A 1 86 ? 5.647 -11.291 -19.446 1.00 81.62 86 LYS A CA 1
ATOM 612 C C . LYS A 1 86 ? 4.119 -11.239 -19.413 1.00 81.62 86 LYS A C 1
ATOM 614 O O . LYS A 1 86 ? 3.492 -12.261 -19.669 1.00 81.62 86 LYS A O 1
ATOM 619 N N . HIS A 1 87 ? 3.524 -10.094 -19.072 1.00 77.00 87 HIS A N 1
ATOM 620 C CA . HIS A 1 87 ? 2.073 -9.998 -18.852 1.00 77.00 87 HIS A CA 1
ATOM 621 C C . HIS A 1 87 ? 1.283 -9.574 -20.083 1.00 77.00 87 HIS A C 1
ATOM 623 O O . HIS A 1 87 ? 0.186 -10.077 -20.307 1.00 77.00 87 HIS A O 1
ATOM 629 N N . LEU A 1 88 ? 1.818 -8.649 -20.877 1.00 79.00 88 LEU A N 1
ATOM 630 C CA . LEU A 1 88 ? 1.121 -8.114 -22.046 1.00 79.00 88 LEU A CA 1
ATOM 631 C C . LEU A 1 88 ? 1.549 -8.804 -23.352 1.00 79.00 88 LEU A C 1
ATOM 633 O O . LEU A 1 88 ? 0.913 -8.591 -24.390 1.00 79.00 88 LEU A O 1
ATOM 637 N N . GLY A 1 89 ? 2.584 -9.654 -23.296 1.00 67.38 89 GLY A N 1
ATOM 638 C CA . GLY A 1 89 ? 3.063 -10.459 -24.421 1.00 67.38 89 GLY A CA 1
ATOM 639 C C . GLY A 1 89 ? 3.824 -9.652 -25.473 1.00 67.38 89 GLY A C 1
ATOM 640 O O . GLY A 1 89 ? 3.796 -10.009 -26.648 1.00 67.38 89 GLY A O 1
ATOM 641 N N . HIS A 1 90 ? 4.452 -8.541 -25.079 1.00 69.31 90 HIS A N 1
ATOM 642 C CA . HIS A 1 90 ? 5.225 -7.684 -25.981 1.00 69.31 90 HIS A CA 1
ATOM 643 C C . HIS A 1 90 ? 6.722 -7.922 -25.794 1.00 69.31 90 HIS A C 1
ATOM 645 O O . HIS A 1 90 ? 7.246 -7.717 -24.703 1.00 69.31 90 HIS A O 1
ATOM 651 N N . ALA A 1 91 ? 7.435 -8.301 -26.854 1.00 64.69 91 ALA A N 1
ATOM 652 C CA . ALA A 1 91 ? 8.891 -8.355 -26.804 1.00 64.69 91 ALA A CA 1
ATOM 653 C C . ALA A 1 91 ? 9.452 -6.924 -26.893 1.00 64.69 91 ALA A C 1
ATOM 655 O O . ALA A 1 91 ? 9.442 -6.277 -27.944 1.00 64.69 91 ALA A O 1
ATOM 656 N N . LEU A 1 92 ? 9.892 -6.418 -25.742 1.00 73.12 92 LEU A N 1
ATOM 657 C CA . LEU A 1 92 ? 10.550 -5.123 -25.602 1.00 73.12 92 LEU A CA 1
ATOM 658 C C . LEU A 1 92 ? 12.058 -5.337 -25.732 1.00 73.12 92 LEU A C 1
ATOM 660 O O . LEU A 1 92 ? 12.604 -6.237 -25.098 1.00 73.12 92 LEU A O 1
ATOM 664 N N . ALA A 1 93 ? 12.706 -4.539 -26.581 1.00 58.69 93 ALA A N 1
ATOM 665 C CA . ALA A 1 93 ? 14.091 -4.768 -26.995 1.00 58.69 93 ALA A CA 1
ATOM 666 C C . ALA A 1 93 ? 15.119 -4.652 -25.854 1.00 58.69 93 ALA A C 1
ATOM 668 O O . ALA A 1 93 ? 16.157 -5.300 -25.919 1.00 58.69 93 ALA A O 1
ATOM 669 N N . ASP A 1 94 ? 14.820 -3.859 -24.819 1.00 68.00 94 ASP A N 1
ATOM 670 C CA . ASP A 1 94 ? 15.773 -3.513 -23.763 1.00 68.00 94 ASP A CA 1
ATOM 671 C C . ASP A 1 94 ? 15.153 -3.611 -22.367 1.00 68.00 94 ASP A C 1
ATOM 673 O O . ASP A 1 94 ? 14.011 -3.189 -22.143 1.00 68.00 94 ASP A O 1
ATOM 677 N N . GLU A 1 95 ? 15.946 -4.123 -21.423 1.00 73.94 95 GLU A N 1
ATOM 678 C CA . GLU A 1 95 ? 15.610 -4.189 -20.004 1.00 73.94 95 GLU A CA 1
ATOM 679 C C . GLU A 1 95 ? 15.647 -2.786 -19.367 1.00 73.94 95 GLU A C 1
ATOM 681 O O . GLU A 1 95 ? 16.702 -2.168 -19.217 1.00 73.94 95 GLU A O 1
ATOM 686 N N . ALA A 1 96 ? 14.478 -2.277 -18.980 1.00 81.50 96 ALA A N 1
ATOM 687 C CA . ALA A 1 96 ? 14.297 -0.996 -18.310 1.00 81.50 96 ALA A CA 1
ATOM 688 C C . ALA A 1 96 ? 13.586 -1.216 -16.966 1.00 81.50 96 ALA A C 1
ATOM 690 O O . ALA A 1 96 ? 12.417 -1.631 -16.962 1.00 81.50 96 ALA A O 1
ATOM 691 N N . PRO A 1 97 ? 14.240 -0.924 -15.822 1.00 85.50 97 PRO A N 1
ATOM 692 C CA . PRO A 1 97 ? 13.605 -1.000 -14.514 1.00 85.50 97 PRO A CA 1
ATOM 693 C C . PRO A 1 97 ? 12.343 -0.149 -14.432 1.00 85.50 97 PRO A C 1
ATOM 695 O O . PRO A 1 97 ? 11.354 -0.636 -13.902 1.00 85.50 97 PRO A O 1
ATOM 698 N N . LEU A 1 98 ? 12.337 1.063 -14.994 1.00 90.12 98 LEU A N 1
ATOM 699 C CA . LEU A 1 98 ? 11.159 1.923 -15.120 1.00 90.12 98 LEU A CA 1
ATOM 700 C C . LEU A 1 98 ? 10.869 2.178 -16.602 1.00 90.12 98 LEU A C 1
ATOM 702 O O . LEU A 1 98 ? 11.427 3.095 -17.201 1.00 90.12 98 LEU A O 1
ATOM 706 N N . ALA A 1 99 ? 9.987 1.383 -17.211 1.00 89.94 99 ALA A N 1
ATOM 707 C CA . ALA A 1 99 ? 9.733 1.466 -18.653 1.00 89.94 99 ALA A CA 1
ATOM 708 C C . ALA A 1 99 ? 9.115 2.813 -19.091 1.00 89.94 99 ALA A C 1
ATOM 710 O O . ALA A 1 99 ? 9.344 3.263 -20.210 1.00 89.94 99 ALA A O 1
ATOM 711 N N . ALA A 1 100 ? 8.396 3.500 -18.201 1.00 92.00 100 ALA A N 1
ATOM 712 C CA . ALA A 1 100 ? 7.839 4.826 -18.474 1.00 92.00 100 ALA A CA 1
ATOM 713 C C . ALA A 1 100 ? 8.880 5.969 -18.467 1.00 92.00 100 ALA A C 1
ATOM 715 O O . ALA A 1 100 ? 8.518 7.114 -18.726 1.00 92.00 100 ALA A O 1
ATOM 716 N N . LEU A 1 101 ? 10.155 5.697 -18.159 1.00 90.25 101 LEU A N 1
ATOM 717 C CA . LEU A 1 101 ? 11.229 6.694 -18.202 1.00 90.25 101 LEU A CA 1
ATOM 718 C C . LEU A 1 101 ? 12.109 6.540 -19.454 1.00 90.25 101 LEU A C 1
ATOM 720 O O . LEU A 1 101 ? 12.308 5.421 -19.933 1.00 90.25 101 LEU A O 1
ATOM 724 N N . PRO A 1 102 ? 12.721 7.636 -19.951 1.00 88.00 102 PRO A N 1
ATOM 725 C CA . PRO A 1 102 ? 13.703 7.562 -21.029 1.00 88.00 102 PRO A CA 1
ATOM 726 C C . PRO A 1 102 ? 14.856 6.607 -20.689 1.00 88.00 102 PRO A C 1
ATOM 728 O O . PRO A 1 102 ? 15.306 6.553 -19.543 1.00 88.00 102 PRO A O 1
ATOM 731 N N . ARG A 1 103 ? 15.377 5.886 -21.689 1.00 81.44 103 ARG A N 1
ATOM 732 C CA . ARG A 1 103 ? 16.451 4.887 -21.501 1.00 81.44 103 ARG A CA 1
ATOM 733 C C . ARG A 1 103 ? 17.746 5.483 -20.957 1.00 81.44 103 ARG A C 1
ATOM 735 O O . ARG A 1 103 ? 18.383 4.883 -20.104 1.00 81.44 103 ARG A O 1
ATOM 742 N N . GLY A 1 104 ? 18.100 6.679 -21.422 1.00 79.44 104 GLY A N 1
ATOM 743 C CA . GLY A 1 104 ? 19.271 7.417 -20.943 1.00 79.44 104 GLY A CA 1
ATOM 744 C C . GLY A 1 104 ? 19.067 8.104 -19.591 1.00 79.44 104 GLY A C 1
ATOM 745 O O . GLY A 1 104 ? 19.965 8.800 -19.126 1.00 79.44 104 GLY A O 1
ATOM 746 N N . SER A 1 105 ? 17.894 7.968 -18.961 1.00 86.50 105 SER A N 1
ATOM 747 C CA . SER A 1 105 ? 17.658 8.577 -17.655 1.00 86.50 105 SER A CA 1
ATOM 748 C C . SER A 1 105 ? 18.504 7.887 -16.595 1.00 86.50 105 SER A C 1
ATOM 750 O O . SER A 1 105 ? 18.391 6.681 -16.373 1.00 86.50 105 SER A O 1
ATOM 752 N N . SER A 1 106 ? 19.281 8.671 -15.855 1.00 85.44 106 SER A N 1
ATOM 753 C CA . SER A 1 106 ? 20.050 8.156 -14.726 1.00 85.44 106 SER A CA 1
ATOM 754 C C . SER A 1 106 ? 19.165 7.612 -13.595 1.00 85.44 106 SER A C 1
ATOM 756 O O . SER A 1 106 ? 19.658 6.890 -12.736 1.00 85.44 106 SER A O 1
ATOM 758 N N . LEU A 1 107 ? 17.857 7.901 -13.582 1.00 87.00 107 LEU A N 1
ATOM 759 C CA . LEU A 1 107 ? 16.911 7.333 -12.612 1.00 87.00 107 LEU A CA 1
ATOM 760 C C . LEU A 1 107 ? 16.626 5.838 -12.851 1.00 87.00 107 LEU A C 1
ATOM 762 O O . LEU A 1 107 ? 16.156 5.157 -11.938 1.00 87.00 107 LEU A O 1
ATOM 766 N N . GLN A 1 108 ? 16.946 5.305 -14.038 1.00 84.06 108 GLN A N 1
ATOM 767 C CA . GLN A 1 108 ? 16.826 3.870 -14.344 1.00 84.06 108 GLN A CA 1
ATOM 768 C C . GLN A 1 108 ? 17.720 3.001 -13.457 1.00 84.06 108 GLN A C 1
ATOM 770 O O . GLN A 1 108 ? 17.374 1.858 -13.173 1.00 84.06 108 GLN A O 1
ATOM 775 N N . VAL A 1 109 ? 18.845 3.545 -12.996 1.00 83.12 109 VAL A N 1
ATOM 776 C CA . VAL A 1 109 ? 19.793 2.849 -12.117 1.00 83.12 109 VAL A CA 1
ATOM 777 C C . VAL A 1 109 ? 19.721 3.349 -10.672 1.00 83.12 109 VAL A C 1
ATOM 779 O O . VAL A 1 109 ? 20.371 2.784 -9.803 1.00 83.12 109 VAL A O 1
ATOM 782 N N . TYR A 1 110 ? 18.913 4.378 -10.377 1.00 86.50 110 TYR A N 1
ATOM 783 C CA . TYR A 1 110 ? 18.848 4.926 -9.025 1.00 86.50 110 TYR A CA 1
ATOM 784 C C . TYR A 1 110 ? 17.900 4.131 -8.115 1.00 86.50 110 TYR A C 1
ATOM 786 O O . TYR A 1 110 ? 16.712 4.442 -7.977 1.00 86.50 110 TYR A O 1
ATOM 794 N N . THR A 1 111 ? 18.438 3.097 -7.467 1.00 86.81 111 THR A N 1
ATOM 795 C CA . THR A 1 111 ? 17.666 2.132 -6.670 1.00 86.81 111 THR A CA 1
ATOM 796 C C . THR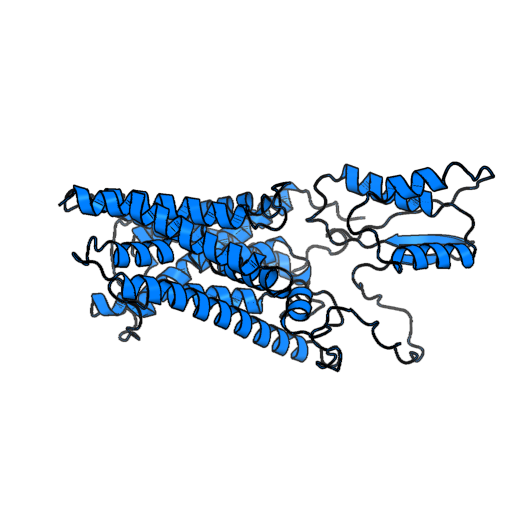 A 1 111 ? 16.902 2.773 -5.503 1.00 86.81 111 THR A C 1
ATOM 798 O O . THR A 1 111 ? 15.748 2.414 -5.257 1.00 86.81 111 THR A O 1
ATOM 801 N N . ALA A 1 112 ? 17.492 3.749 -4.800 1.00 89.38 112 ALA A N 1
ATOM 802 C CA . ALA A 1 112 ? 16.840 4.402 -3.659 1.00 89.38 112 ALA A CA 1
ATOM 803 C C . ALA A 1 112 ? 15.554 5.138 -4.074 1.00 89.38 112 ALA A C 1
ATOM 805 O O . ALA A 1 112 ? 14.513 4.955 -3.439 1.00 89.38 112 ALA A O 1
ATOM 806 N N . PHE A 1 113 ? 15.592 5.881 -5.185 1.00 94.06 113 PHE A N 1
ATOM 807 C CA . PHE A 1 113 ? 14.413 6.537 -5.752 1.00 94.06 113 PHE A CA 1
ATOM 808 C C . PHE A 1 113 ? 13.334 5.527 -6.156 1.00 94.06 113 PHE A C 1
ATOM 810 O O . PHE A 1 113 ? 12.169 5.695 -5.802 1.00 94.06 113 PHE A O 1
ATOM 817 N N . GLN A 1 114 ? 13.717 4.441 -6.837 1.00 92.56 114 GLN A N 1
ATOM 818 C CA . GLN A 1 114 ? 12.779 3.392 -7.257 1.00 92.56 114 GLN A CA 1
ATOM 819 C C . GLN A 1 114 ? 12.080 2.725 -6.067 1.00 92.56 114 GLN A C 1
ATOM 821 O O . GLN A 1 114 ? 10.874 2.468 -6.117 1.00 92.56 114 GLN A O 1
ATOM 826 N N . ILE A 1 115 ? 12.823 2.466 -4.985 1.00 91.81 115 ILE A N 1
ATOM 827 C CA . ILE A 1 115 ? 12.264 1.971 -3.722 1.00 91.81 115 ILE A CA 1
ATOM 828 C C . ILE A 1 115 ? 11.326 3.016 -3.110 1.00 91.81 115 ILE A C 1
ATOM 830 O O . ILE A 1 115 ? 10.244 2.646 -2.657 1.00 91.81 115 ILE A O 1
ATOM 834 N N . GLY A 1 116 ? 11.692 4.298 -3.134 1.00 95.56 116 GLY A N 1
ATOM 835 C CA . GLY A 1 116 ? 10.844 5.401 -2.681 1.00 95.56 116 GLY A CA 1
ATOM 836 C C . GLY A 1 116 ? 9.481 5.413 -3.371 1.00 95.56 116 GLY A C 1
ATOM 837 O O . GLY A 1 116 ? 8.457 5.281 -2.706 1.00 95.56 116 GLY A O 1
ATOM 838 N N . VAL A 1 117 ? 9.448 5.480 -4.704 1.00 96.75 117 VAL A N 1
ATOM 839 C CA . VAL A 1 117 ? 8.186 5.611 -5.458 1.00 96.75 117 VAL A CA 1
ATOM 840 C C . VAL A 1 117 ? 7.325 4.340 -5.447 1.00 96.75 117 VAL A C 1
ATOM 842 O O . VAL A 1 117 ? 6.099 4.427 -5.379 1.00 96.75 117 VAL A O 1
ATOM 845 N N . ARG A 1 118 ? 7.933 3.144 -5.470 1.00 95.31 118 ARG A N 1
ATOM 846 C CA . ARG A 1 118 ? 7.191 1.867 -5.451 1.00 95.31 118 ARG A CA 1
ATOM 847 C C . ARG A 1 118 ? 6.838 1.431 -4.034 1.00 95.31 118 ARG A C 1
ATOM 849 O O . ARG A 1 118 ? 5.675 1.226 -3.704 1.00 95.31 118 ARG A O 1
ATOM 856 N N . THR A 1 119 ? 7.850 1.271 -3.188 1.00 93.81 119 THR A N 1
ATOM 857 C CA . THR A 1 119 ? 7.674 0.721 -1.842 1.00 93.81 119 THR A CA 1
ATOM 858 C C . THR A 1 119 ? 7.168 1.786 -0.882 1.00 93.81 119 THR A C 1
ATOM 860 O O . THR A 1 119 ? 6.245 1.493 -0.132 1.00 93.81 119 THR A O 1
ATOM 863 N N . GLY A 1 120 ? 7.725 2.998 -0.905 1.00 96.44 120 GLY A N 1
ATOM 864 C CA . GLY A 1 120 ? 7.287 4.104 -0.048 1.00 96.44 120 GLY A CA 1
ATOM 865 C C . GLY A 1 120 ? 5.916 4.636 -0.462 1.00 96.44 120 GLY A C 1
ATOM 866 O O . GLY A 1 120 ? 4.936 4.412 0.239 1.00 96.44 120 GLY A O 1
ATOM 867 N N . PHE A 1 121 ? 5.834 5.288 -1.622 1.00 98.62 121 PHE A N 1
ATOM 868 C CA . PHE A 1 121 ? 4.621 5.971 -2.079 1.00 98.62 121 PHE A CA 1
ATOM 869 C C . PHE A 1 121 ? 3.476 5.013 -2.415 1.00 98.62 121 PHE A C 1
ATOM 871 O O . PHE A 1 121 ? 2.473 5.016 -1.707 1.00 98.62 121 PHE A O 1
ATOM 878 N N . CYS A 1 122 ? 3.605 4.161 -3.445 1.00 98.19 122 CYS A N 1
ATOM 879 C CA . CYS A 1 122 ? 2.500 3.268 -3.839 1.00 98.19 122 CYS A CA 1
ATOM 880 C C . CYS A 1 122 ? 2.125 2.302 -2.711 1.00 98.19 122 CYS A C 1
ATOM 882 O O . CYS A 1 122 ? 0.961 1.939 -2.552 1.00 98.19 122 CYS A O 1
ATOM 884 N N . GLY A 1 123 ? 3.117 1.878 -1.929 1.00 96.56 123 GLY A N 1
ATOM 885 C CA . GLY A 1 123 ? 2.914 1.006 -0.789 1.00 96.56 123 GLY A CA 1
ATOM 886 C C . GLY A 1 123 ? 2.053 1.630 0.305 1.00 96.56 123 GLY A C 1
ATOM 887 O O . GLY A 1 123 ? 1.104 0.975 0.709 1.00 96.56 123 GLY A O 1
ATOM 888 N N . SER A 1 124 ? 2.349 2.868 0.725 1.00 98.19 124 SER A N 1
ATOM 889 C CA . SER A 1 124 ? 1.635 3.572 1.807 1.00 98.19 124 SER A CA 1
ATOM 890 C C . SER A 1 124 ? 0.395 4.354 1.357 1.00 98.19 124 SER A C 1
ATOM 892 O O . SER A 1 124 ? -0.432 4.735 2.190 1.00 98.19 124 SER A O 1
ATOM 894 N N . LEU A 1 125 ? 0.261 4.605 0.049 1.00 98.44 125 LEU A N 1
ATOM 895 C CA . LEU A 1 125 ? -0.983 5.073 -0.562 1.00 98.44 125 LEU A CA 1
ATOM 896 C C . LEU A 1 125 ? -2.054 3.982 -0.497 1.00 98.44 125 LEU A C 1
ATOM 898 O O . LEU A 1 125 ? -3.204 4.273 -0.200 1.00 98.44 125 LEU A O 1
ATOM 902 N N . THR A 1 126 ? -1.681 2.727 -0.753 1.00 98.44 126 THR A N 1
ATOM 903 C CA . THR A 1 126 ? -2.597 1.594 -0.577 1.00 98.44 126 THR A CA 1
ATOM 904 C C . THR A 1 126 ? -2.593 1.084 0.857 1.00 98.44 126 THR A C 1
ATOM 906 O O . THR A 1 126 ? -1.588 1.185 1.544 1.00 98.44 126 THR A O 1
ATOM 909 N N . THR A 1 127 ? -3.664 0.432 1.287 1.00 98.38 127 THR A N 1
ATOM 910 C CA . THR A 1 127 ? -3.712 -0.294 2.554 1.00 98.38 127 THR A CA 1
ATOM 911 C C . THR A 1 127 ? -4.532 -1.568 2.412 1.00 98.38 127 THR A C 1
ATOM 913 O O . THR A 1 127 ? -5.620 -1.592 1.833 1.00 98.38 127 THR A O 1
ATOM 916 N N . PHE A 1 128 ? -3.980 -2.658 2.939 1.00 98.56 128 PHE A N 1
ATOM 917 C CA . PHE A 1 128 ? -4.675 -3.937 3.008 1.00 98.56 128 PHE A CA 1
ATOM 918 C C . PHE A 1 128 ? -5.404 -4.087 4.348 1.00 98.56 128 PHE A C 1
ATOM 920 O O . PHE A 1 128 ? -6.497 -4.645 4.390 1.00 98.56 128 PHE A O 1
ATOM 927 N N . SER A 1 129 ? -4.820 -3.582 5.439 1.00 98.31 129 SER A N 1
ATOM 928 C CA . SER A 1 129 ? -5.374 -3.750 6.785 1.00 98.31 129 SER A CA 1
ATOM 929 C C . SER A 1 129 ? -6.665 -2.965 6.992 1.00 98.31 129 SER A C 1
ATOM 931 O O . SER A 1 129 ? -7.640 -3.545 7.464 1.00 98.31 129 SER A O 1
ATOM 933 N N . SER A 1 130 ? -6.729 -1.706 6.545 1.00 96.00 130 SER A N 1
ATOM 934 C CA . SER A 1 130 ? -7.947 -0.894 6.658 1.00 96.00 130 SER A CA 1
ATOM 935 C C . SER A 1 130 ? -9.081 -1.461 5.797 1.00 96.00 130 SER A C 1
ATOM 937 O O . SER A 1 130 ? -10.208 -1.595 6.275 1.00 96.00 130 SER A O 1
ATOM 939 N N . TRP A 1 131 ? -8.764 -1.947 4.591 1.00 96.19 131 TRP A N 1
ATOM 940 C CA . TRP A 1 131 ? -9.731 -2.645 3.740 1.00 96.19 131 TRP A CA 1
ATOM 941 C C . TRP A 1 131 ? -10.319 -3.884 4.434 1.00 96.19 131 TRP A C 1
ATOM 943 O O . TRP A 1 131 ? -11.539 -4.064 4.465 1.00 96.19 131 TRP A O 1
ATOM 953 N N . MET A 1 132 ? -9.465 -4.724 5.025 1.00 97.75 132 MET A N 1
ATOM 954 C CA . MET A 1 132 ? -9.907 -5.920 5.742 1.00 97.75 132 MET A CA 1
ATOM 955 C C . MET A 1 132 ? -10.702 -5.583 7.008 1.00 97.75 132 MET A C 1
ATOM 957 O O . MET A 1 132 ? -11.719 -6.219 7.280 1.00 97.75 132 MET A O 1
ATOM 961 N N . MET A 1 133 ? -10.300 -4.540 7.738 1.00 95.56 133 MET A N 1
ATOM 962 C CA . MET A 1 133 ? -11.034 -4.002 8.884 1.00 95.56 133 MET A CA 1
ATOM 963 C C . MET A 1 133 ? -12.461 -3.599 8.500 1.00 95.56 133 MET A C 1
ATOM 965 O O . MET A 1 133 ? -13.401 -4.038 9.160 1.00 95.56 133 MET A O 1
ATOM 969 N N . GLN A 1 134 ? -12.652 -2.837 7.416 1.00 94.38 134 GLN A N 1
ATOM 970 C CA . GLN A 1 134 ? -13.991 -2.434 6.960 1.00 94.38 134 GLN A CA 1
ATOM 971 C C . GLN A 1 134 ? -14.849 -3.640 6.544 1.00 94.38 134 GLN A C 1
ATOM 973 O O . GLN A 1 134 ? -16.021 -3.727 6.918 1.00 94.38 134 GLN A O 1
ATOM 978 N N . ALA A 1 135 ? -14.257 -4.617 5.847 1.00 95.62 135 ALA A N 1
ATOM 979 C CA . ALA A 1 135 ? -14.947 -5.851 5.472 1.00 95.62 135 ALA A CA 1
ATOM 980 C C . ALA A 1 135 ? -15.409 -6.652 6.697 1.00 95.62 135 ALA A C 1
ATOM 982 O O . ALA A 1 135 ? -16.556 -7.099 6.755 1.00 95.62 135 ALA A O 1
ATOM 983 N N . VAL A 1 136 ? -14.539 -6.810 7.696 1.00 96.00 136 VAL A N 1
ATOM 984 C CA . VAL A 1 136 ? -14.854 -7.529 8.935 1.00 96.00 136 VAL A CA 1
ATOM 985 C C . VAL A 1 136 ? -15.893 -6.780 9.769 1.00 96.00 136 VAL A C 1
ATOM 987 O O . VAL A 1 136 ? -16.789 -7.425 10.308 1.00 96.00 136 VAL A O 1
ATOM 990 N N . VAL A 1 137 ? -15.846 -5.444 9.835 1.00 94.25 137 VAL A N 1
ATOM 991 C CA . VAL A 1 137 ? -16.879 -4.642 10.517 1.00 94.25 137 VAL A CA 1
ATOM 992 C C . VAL A 1 137 ? -18.252 -4.870 9.892 1.00 94.25 137 VAL A C 1
ATOM 994 O O . VAL A 1 137 ? -19.199 -5.132 10.633 1.00 94.25 137 VAL A O 1
ATOM 997 N N . LEU A 1 138 ? -18.360 -4.856 8.555 1.00 94.25 138 LEU A N 1
ATOM 998 C CA . LEU A 1 138 ? -19.611 -5.192 7.867 1.00 94.25 138 LEU A CA 1
ATOM 999 C C . LEU A 1 138 ? -20.056 -6.627 8.172 1.00 94.25 138 LEU A C 1
ATOM 1001 O O . LEU A 1 138 ? -21.216 -6.846 8.506 1.00 94.25 138 LEU A O 1
ATOM 1005 N N . MET A 1 139 ? -19.155 -7.609 8.096 1.00 95.06 139 MET A N 1
ATOM 1006 C CA . MET A 1 139 ? -19.506 -9.016 8.324 1.00 95.06 139 MET A CA 1
ATOM 1007 C C . MET A 1 139 ? -19.940 -9.312 9.763 1.00 95.06 139 MET A C 1
ATOM 1009 O O . MET A 1 139 ? -20.883 -10.073 9.969 1.00 95.06 139 MET A O 1
ATOM 1013 N N . VAL A 1 140 ? -19.293 -8.709 10.758 1.00 95.25 140 VAL A N 1
ATOM 1014 C CA . VAL A 1 140 ? -19.589 -8.931 12.181 1.00 95.25 140 VAL A CA 1
ATOM 1015 C C . VAL A 1 140 ? -20.780 -8.092 12.654 1.00 95.25 140 VAL A C 1
ATOM 1017 O O . VAL A 1 140 ? -21.592 -8.578 13.441 1.00 95.25 140 VAL A O 1
ATOM 1020 N N . GLY A 1 141 ? -20.905 -6.850 12.178 1.00 91.19 141 GLY A N 1
ATOM 1021 C CA . GLY A 1 141 ? -21.975 -5.933 12.576 1.00 91.19 141 GLY A CA 1
ATOM 1022 C C . GLY A 1 141 ? -21.742 -5.182 13.891 1.00 91.19 141 GLY A C 1
ATOM 1023 O O . GLY A 1 141 ? -22.698 -4.924 14.626 1.00 91.19 141 GLY A O 1
ATOM 1024 N N . GLY A 1 142 ? -20.486 -4.859 14.213 1.00 84.06 142 GLY A N 1
ATOM 1025 C CA . GLY A 1 142 ? -20.145 -3.996 15.354 1.00 84.06 142 GLY A CA 1
ATOM 1026 C C . GLY A 1 142 ? -20.354 -2.502 15.069 1.00 84.06 142 GLY A C 1
ATOM 1027 O O . GLY A 1 142 ? -20.918 -2.130 14.034 1.00 84.06 142 GLY A O 1
ATOM 1028 N N . HIS A 1 143 ? -19.945 -1.624 15.987 1.00 81.94 143 HIS A N 1
ATOM 1029 C CA . HIS A 1 143 ? -20.166 -0.182 15.851 1.00 81.94 143 HIS A CA 1
ATOM 1030 C C . HIS A 1 143 ? -19.485 0.412 14.589 1.00 81.94 143 HIS A C 1
ATOM 1032 O O . HIS A 1 143 ? -18.304 0.134 14.323 1.00 81.94 143 HIS A O 1
ATOM 1038 N N . PRO A 1 144 ? -20.175 1.280 13.812 1.00 78.94 144 PRO A N 1
ATOM 1039 C CA . PRO A 1 144 ? -21.473 1.921 14.093 1.00 78.94 144 PRO A CA 1
ATOM 1040 C C . PRO A 1 144 ? -22.720 1.196 13.551 1.00 78.94 144 PRO A C 1
ATOM 1042 O O . PRO A 1 144 ? -23.810 1.753 13.607 1.00 78.94 144 PRO A O 1
ATOM 1045 N N . LEU A 1 145 ? -22.601 -0.012 12.992 1.00 84.88 145 LEU A N 1
ATOM 1046 C CA . LEU A 1 145 ? -23.706 -0.663 12.273 1.00 84.88 145 LEU A CA 1
ATOM 1047 C C . LEU A 1 145 ? -24.775 -1.246 13.204 1.00 84.88 145 LEU A C 1
ATOM 1049 O O . LEU A 1 145 ? -25.964 -1.103 12.941 1.00 84.88 145 LEU A O 1
ATOM 1053 N N . GLY A 1 146 ? -24.359 -1.962 14.253 1.00 84.19 146 GLY A N 1
ATOM 1054 C CA . GLY A 1 146 ? -25.260 -2.681 15.165 1.00 84.19 146 GLY A CA 1
ATOM 1055 C C . GLY A 1 146 ? -25.859 -3.985 14.607 1.00 84.19 146 GLY A C 1
ATOM 1056 O O . GLY A 1 146 ? -26.388 -4.792 15.375 1.00 84.19 146 GLY A O 1
ATOM 1057 N N . TYR A 1 147 ? -25.735 -4.258 13.306 1.00 88.38 147 TYR A N 1
ATOM 1058 C CA . TYR A 1 147 ? -26.166 -5.501 12.655 1.00 88.38 147 TYR A CA 1
ATOM 1059 C C . TYR A 1 147 ? -25.207 -5.916 11.532 1.00 88.38 147 TYR A C 1
ATOM 1061 O O . TYR A 1 147 ? -24.479 -5.089 10.982 1.00 88.38 147 TYR A O 1
ATOM 1069 N N . SER A 1 148 ? -25.194 -7.212 11.206 1.00 93.56 148 SER A N 1
ATOM 1070 C CA . SER A 1 148 ? -24.320 -7.782 10.174 1.00 93.56 148 SER A CA 1
ATOM 1071 C C . SER A 1 148 ? -24.827 -7.469 8.763 1.00 93.56 148 SER A C 1
ATOM 1073 O O . SER A 1 148 ?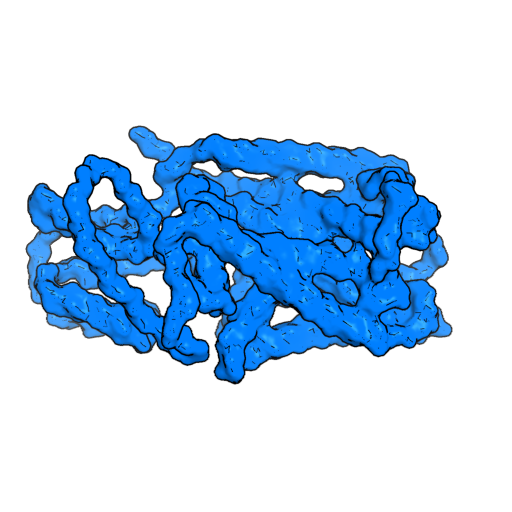 -26.001 -7.660 8.452 1.00 93.56 148 SER A O 1
ATOM 1075 N N . LYS A 1 149 ? -23.900 -7.041 7.908 1.00 94.62 149 LYS A N 1
ATOM 1076 C CA . LYS A 1 149 ? -24.020 -6.815 6.463 1.00 94.62 149 LYS A CA 1
ATOM 1077 C C . LYS A 1 149 ? -22.997 -7.676 5.719 1.00 94.62 149 LYS A C 1
ATOM 1079 O O . LYS A 1 149 ? -22.131 -7.193 4.986 1.00 94.62 149 LYS A O 1
ATOM 1084 N N . TRP A 1 150 ? -23.003 -8.977 6.004 1.00 93.75 150 TRP A N 1
ATOM 1085 C CA . TRP A 1 150 ? -21.966 -9.884 5.510 1.00 93.75 150 TRP A CA 1
ATOM 1086 C C . TRP A 1 150 ? -21.956 -10.030 3.984 1.00 93.75 150 TRP A C 1
ATOM 1088 O O . TRP A 1 150 ? -20.886 -10.230 3.413 1.00 93.75 150 TRP A O 1
ATOM 1098 N N . VAL A 1 151 ? -23.107 -9.881 3.318 1.00 94.81 151 VAL A N 1
ATOM 1099 C CA . VAL A 1 151 ? -23.201 -9.924 1.849 1.00 94.81 151 VAL A CA 1
ATOM 1100 C C . VAL A 1 151 ? -22.447 -8.747 1.242 1.00 94.81 151 VAL A C 1
ATOM 1102 O O . VAL A 1 151 ? -21.620 -8.936 0.351 1.00 94.81 151 VAL A O 1
ATOM 1105 N N . GLU A 1 152 ? -22.673 -7.543 1.764 1.00 93.31 152 GLU A N 1
ATOM 1106 C CA . GLU A 1 152 ? -21.957 -6.337 1.370 1.00 93.31 152 GLU A CA 1
ATOM 1107 C C . GLU A 1 152 ? -20.465 -6.480 1.659 1.00 93.31 152 GLU A C 1
ATOM 1109 O O . GLU A 1 152 ? -19.660 -6.195 0.782 1.00 93.31 152 GLU A O 1
ATOM 1114 N N . GLY A 1 153 ? -20.091 -7.008 2.830 1.00 93.31 153 GLY A N 1
ATOM 1115 C CA . GLY A 1 153 ? -18.693 -7.278 3.170 1.00 93.31 153 GLY A CA 1
ATOM 1116 C C . GLY A 1 153 ? -17.998 -8.210 2.170 1.00 93.31 153 GLY A C 1
ATOM 1117 O O . GLY A 1 153 ? -16.898 -7.904 1.708 1.00 93.31 153 GLY A O 1
ATOM 1118 N N . LEU A 1 154 ? -18.639 -9.316 1.774 1.00 94.19 154 LEU A N 1
ATOM 1119 C CA . LEU A 1 154 ? -18.103 -10.231 0.757 1.00 94.19 154 LEU A CA 1
ATOM 1120 C C . LEU A 1 154 ? -18.036 -9.581 -0.630 1.00 94.19 154 LEU A C 1
ATOM 1122 O O . LEU A 1 154 ? -17.043 -9.753 -1.343 1.00 94.19 154 LEU A O 1
ATOM 1126 N N . PHE A 1 155 ? -19.062 -8.818 -1.009 1.00 95.00 155 PHE A N 1
ATOM 1127 C CA . PHE A 1 155 ? -19.072 -8.087 -2.272 1.00 95.00 155 PHE A CA 1
ATOM 1128 C C . PHE A 1 155 ? -17.934 -7.059 -2.328 1.00 95.00 155 PHE A C 1
ATOM 1130 O O . PHE A 1 155 ? -17.211 -7.008 -3.320 1.00 95.00 155 PHE A O 1
ATOM 1137 N N . SER A 1 156 ? -17.695 -6.312 -1.247 1.00 92.69 156 SER A N 1
ATOM 1138 C CA . SER A 1 156 ? -16.581 -5.365 -1.140 1.00 92.69 156 SER A CA 1
ATOM 1139 C C . SER A 1 156 ? -15.215 -6.029 -1.257 1.00 92.69 156 SER A C 1
ATOM 1141 O O . SER A 1 156 ? -14.297 -5.441 -1.833 1.00 92.69 156 SER A O 1
ATOM 1143 N N . LEU A 1 157 ? -15.057 -7.248 -0.725 1.00 95.38 157 LEU A N 1
ATOM 1144 C CA . LEU A 1 157 ? -13.822 -8.011 -0.895 1.00 95.38 157 LEU A CA 1
ATOM 1145 C C . LEU A 1 157 ? -13.578 -8.324 -2.378 1.00 95.38 157 LEU A C 1
ATOM 1147 O O . LEU A 1 157 ? -12.500 -8.041 -2.896 1.00 95.38 157 LEU A O 1
ATOM 1151 N N . ALA A 1 158 ? -14.579 -8.857 -3.080 1.00 95.81 158 ALA A N 1
ATOM 1152 C CA . ALA A 1 158 ? -14.459 -9.155 -4.508 1.00 95.81 158 ALA A CA 1
ATOM 1153 C C . ALA A 1 158 ? -14.210 -7.884 -5.339 1.00 95.81 158 ALA A C 1
ATOM 1155 O O . ALA A 1 158 ? -13.314 -7.855 -6.186 1.00 95.81 158 ALA A O 1
ATOM 1156 N N . LEU A 1 159 ? -14.957 -6.817 -5.047 1.00 96.00 159 LEU A N 1
ATOM 1157 C CA . LEU A 1 159 ? -14.879 -5.547 -5.755 1.00 96.00 159 LEU A CA 1
ATOM 1158 C C . LEU A 1 159 ? -13.485 -4.918 -5.658 1.00 96.00 159 LEU A C 1
ATOM 1160 O O . LEU A 1 159 ? -12.931 -4.517 -6.679 1.00 96.00 159 LEU A O 1
ATOM 1164 N N . ASN A 1 160 ? -12.892 -4.858 -4.461 1.00 95.94 160 ASN A N 1
ATOM 1165 C CA . ASN A 1 160 ? -11.577 -4.240 -4.275 1.00 95.94 160 ASN A CA 1
ATOM 1166 C C . ASN A 1 160 ? -10.483 -5.001 -5.039 1.00 95.94 160 ASN A C 1
ATOM 1168 O O . ASN A 1 160 ? -9.654 -4.387 -5.712 1.00 95.94 160 ASN A O 1
ATOM 1172 N N . VAL A 1 161 ? -10.533 -6.340 -5.032 1.00 97.00 161 VAL A N 1
ATOM 1173 C CA . VAL A 1 161 ? -9.613 -7.171 -5.826 1.00 97.00 161 VAL A CA 1
ATOM 1174 C C . VAL A 1 161 ? -9.743 -6.868 -7.314 1.00 97.00 161 VAL A C 1
ATOM 1176 O O . VAL A 1 161 ? -8.734 -6.645 -7.982 1.00 97.00 161 VAL A O 1
ATOM 1179 N N . TRP A 1 162 ? -10.968 -6.843 -7.842 1.00 97.00 162 TRP A N 1
ATOM 1180 C CA . TRP A 1 162 ? -11.203 -6.592 -9.263 1.00 97.00 162 TRP A CA 1
ATOM 1181 C C . TRP A 1 162 ? -10.752 -5.199 -9.684 1.00 97.00 162 TRP A C 1
ATOM 1183 O O . TRP A 1 162 ? -10.019 -5.071 -10.664 1.00 97.00 162 TRP A O 1
ATOM 1193 N N . VAL A 1 163 ? -11.133 -4.171 -8.926 1.00 97.94 163 VAL A N 1
ATOM 1194 C CA . VAL A 1 163 ? -10.771 -2.782 -9.220 1.00 97.94 163 VAL A CA 1
ATOM 1195 C C . VAL A 1 163 ? -9.256 -2.594 -9.159 1.00 97.94 163 VAL A C 1
ATOM 1197 O O . VAL A 1 163 ? -8.690 -2.014 -10.081 1.00 97.94 163 VAL A O 1
ATOM 1200 N N . CYS A 1 164 ? -8.570 -3.123 -8.143 1.00 98.31 164 CYS A N 1
ATOM 1201 C CA . CYS A 1 164 ? -7.119 -2.966 -8.026 1.00 98.31 164 CYS A CA 1
ATOM 1202 C C . CYS A 1 164 ? -6.348 -3.731 -9.107 1.0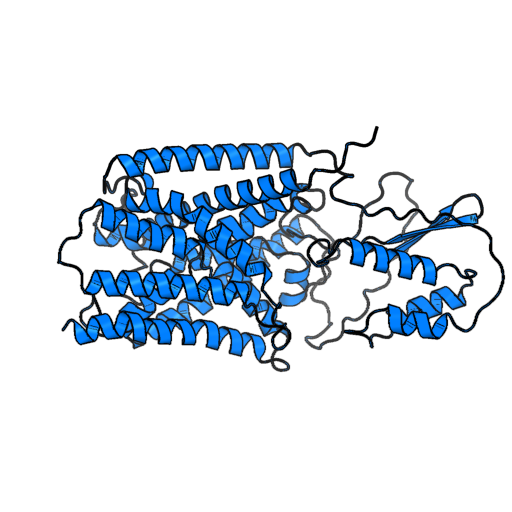0 98.31 164 CYS A C 1
ATOM 1204 O O . CYS A 1 164 ? -5.369 -3.211 -9.643 1.00 98.31 164 CYS A O 1
ATOM 1206 N N . MET A 1 165 ? -6.801 -4.933 -9.482 1.00 97.19 165 MET A N 1
ATOM 1207 C CA . MET A 1 165 ? -6.221 -5.678 -10.604 1.00 97.19 165 MET A CA 1
ATOM 1208 C C . MET A 1 165 ? -6.448 -4.959 -11.939 1.00 97.19 165 MET A C 1
ATOM 1210 O O . MET A 1 165 ? -5.515 -4.830 -12.731 1.00 97.19 165 MET A O 1
ATOM 1214 N N . ALA A 1 166 ? -7.659 -4.451 -12.186 1.00 98.06 166 ALA A N 1
ATOM 1215 C CA . ALA A 1 166 ? -7.968 -3.680 -13.388 1.00 98.06 166 ALA A CA 1
ATOM 1216 C C . ALA A 1 166 ? -7.149 -2.382 -13.449 1.00 98.06 166 ALA A C 1
ATOM 1218 O O . ALA A 1 166 ? -6.588 -2.053 -14.494 1.00 98.06 166 ALA A O 1
ATOM 1219 N N . ALA A 1 167 ? -7.017 -1.678 -12.323 1.00 98.44 167 ALA A N 1
ATOM 1220 C CA . ALA A 1 167 ? -6.208 -0.473 -12.201 1.00 98.44 167 ALA A CA 1
ATOM 1221 C C . ALA A 1 167 ? -4.723 -0.757 -12.485 1.00 98.44 167 ALA A C 1
ATOM 1223 O O . ALA A 1 167 ? -4.114 -0.045 -13.282 1.00 98.44 167 ALA A O 1
ATOM 1224 N N . LEU A 1 168 ? -4.162 -1.836 -11.921 1.00 97.88 168 LEU A N 1
ATOM 1225 C CA . LEU A 1 168 ? -2.792 -2.281 -12.201 1.00 97.88 168 LEU A CA 1
ATOM 1226 C C . LEU A 1 168 ? -2.568 -2.522 -13.699 1.00 97.88 168 LEU A C 1
ATOM 1228 O O . LEU A 1 168 ? -1.624 -1.985 -14.279 1.00 97.88 168 LEU A O 1
ATOM 1232 N N . VAL A 1 169 ? -3.443 -3.310 -14.331 1.00 96.00 169 VAL A N 1
ATOM 1233 C CA . VAL A 1 169 ? -3.354 -3.634 -15.765 1.00 96.00 169 VAL A CA 1
ATOM 1234 C C . VAL A 1 169 ? -3.488 -2.373 -16.620 1.00 96.00 169 VAL A C 1
ATOM 1236 O O . VAL A 1 169 ? -2.725 -2.180 -17.566 1.00 96.00 169 VAL A O 1
ATOM 1239 N N . THR A 1 170 ? -4.397 -1.467 -16.258 1.00 97.56 170 THR A N 1
ATOM 1240 C CA . THR A 1 170 ? -4.568 -0.177 -16.945 1.00 97.56 170 THR A CA 1
ATOM 1241 C C . THR A 1 170 ? -3.292 0.664 -16.856 1.00 97.56 170 THR A C 1
ATOM 1243 O O . THR A 1 170 ? -2.831 1.197 -17.866 1.00 97.56 170 THR A O 1
ATOM 1246 N N . GLY A 1 171 ? -2.657 0.716 -15.681 1.00 97.75 171 GLY A N 1
ATOM 1247 C CA . GLY A 1 171 ? -1.371 1.389 -15.488 1.00 97.75 171 GLY A CA 1
ATOM 1248 C C . GLY A 1 171 ? -0.252 0.785 -16.340 1.00 97.75 171 GLY A C 1
ATOM 1249 O O . GLY A 1 171 ? 0.541 1.517 -16.927 1.00 97.75 171 GLY A O 1
ATOM 1250 N N . GLN A 1 172 ? -0.219 -0.542 -16.484 1.00 95.56 172 GLN A N 1
ATOM 1251 C CA . GLN A 1 172 ? 0.743 -1.238 -17.348 1.00 95.56 172 GLN A CA 1
ATOM 1252 C C . GLN A 1 172 ? 0.532 -0.923 -18.834 1.00 95.56 172 GLN A C 1
ATOM 1254 O O . GLN A 1 172 ? 1.504 -0.710 -19.558 1.00 95.56 172 GLN A O 1
ATOM 1259 N N . HIS A 1 173 ? -0.717 -0.845 -19.298 1.00 94.56 173 HIS A N 1
ATOM 1260 C CA . HIS A 1 173 ? -1.018 -0.422 -20.667 1.00 94.56 173 HIS A CA 1
ATOM 1261 C C . HIS A 1 173 ? -0.596 1.027 -20.927 1.00 94.56 173 HIS A C 1
ATOM 1263 O O . HIS A 1 173 ? -0.017 1.315 -21.975 1.00 94.56 173 HIS A O 1
ATOM 1269 N N . MET A 1 174 ? -0.811 1.926 -19.963 1.00 95.62 174 MET A N 1
ATOM 1270 C CA . MET A 1 174 ? -0.325 3.303 -20.061 1.00 95.62 174 MET A CA 1
ATOM 1271 C C . MET A 1 174 ? 1.208 3.362 -20.066 1.00 95.62 174 MET A C 1
ATOM 1273 O O . MET A 1 174 ? 1.787 4.074 -20.884 1.00 95.62 174 MET A O 1
ATOM 1277 N N . CYS A 1 175 ? 1.873 2.568 -19.220 1.00 94.19 175 CYS A N 1
ATOM 1278 C CA . CYS A 1 175 ? 3.330 2.425 -19.215 1.00 94.19 175 CYS A CA 1
ATOM 1279 C C . CYS A 1 175 ? 3.855 1.991 -20.589 1.00 94.19 175 CYS A C 1
ATOM 1281 O O . CYS A 1 175 ? 4.798 2.578 -21.112 1.00 94.19 175 CYS A O 1
ATOM 1283 N N . LEU A 1 176 ? 3.208 0.996 -21.201 1.00 89.94 176 LEU A N 1
ATOM 1284 C CA . LEU A 1 176 ? 3.564 0.494 -22.523 1.00 89.94 176 LEU A CA 1
ATOM 1285 C C . LEU A 1 176 ? 3.386 1.561 -23.610 1.00 89.94 176 LEU A C 1
ATOM 1287 O O . LEU A 1 176 ? 4.246 1.699 -24.479 1.00 89.94 176 LEU A O 1
ATOM 1291 N N . MET A 1 177 ? 2.297 2.329 -23.551 1.00 91.38 177 MET A N 1
ATOM 1292 C CA . MET A 1 177 ? 2.057 3.446 -24.465 1.00 91.38 177 MET A CA 1
ATOM 1293 C C . MET A 1 177 ? 3.158 4.509 -24.344 1.00 91.38 177 MET A C 1
ATOM 1295 O O . MET A 1 177 ? 3.704 4.941 -25.358 1.00 91.38 177 MET A O 1
ATOM 1299 N N . ILE A 1 178 ? 3.537 4.881 -23.116 1.00 92.94 178 ILE A N 1
ATOM 1300 C CA . ILE A 1 178 ? 4.639 5.821 -22.860 1.00 92.94 178 ILE A CA 1
ATOM 1301 C C . ILE A 1 178 ? 5.966 5.243 -23.365 1.00 92.94 178 ILE A C 1
ATOM 1303 O O . ILE A 1 178 ? 6.711 5.939 -24.050 1.00 92.94 178 ILE A O 1
ATOM 1307 N N . TYR A 1 179 ? 6.254 3.967 -23.090 1.00 88.69 179 TYR A N 1
ATOM 1308 C CA . TYR A 1 179 ? 7.470 3.305 -23.568 1.00 88.69 179 TYR A CA 1
ATOM 1309 C C . TYR A 1 179 ? 7.567 3.346 -25.094 1.00 88.69 179 TYR A C 1
ATOM 1311 O O . TYR A 1 179 ? 8.636 3.633 -25.631 1.00 88.69 179 TYR A O 1
ATOM 1319 N N . HIS A 1 180 ? 6.458 3.078 -25.790 1.00 86.88 180 HIS A N 1
ATOM 1320 C CA . HIS A 1 180 ? 6.395 3.144 -27.246 1.00 86.88 180 HIS A CA 1
ATOM 1321 C C . HIS A 1 180 ? 6.646 4.564 -27.763 1.00 86.88 180 HIS A C 1
ATOM 1323 O O . HIS A 1 180 ? 7.420 4.742 -28.699 1.00 86.88 180 HIS A O 1
ATOM 1329 N N . TRP A 1 181 ? 6.047 5.571 -27.121 1.00 89.75 181 TRP A N 1
ATOM 1330 C CA . TRP A 1 181 ? 6.242 6.976 -27.478 1.00 89.75 181 TRP A CA 1
ATOM 1331 C C . TRP A 1 181 ? 7.692 7.441 -27.280 1.00 89.75 181 TRP A C 1
ATOM 1333 O O . TRP A 1 181 ? 8.237 8.146 -28.124 1.00 89.75 181 TRP A O 1
ATOM 1343 N N . LEU A 1 182 ? 8.342 7.003 -26.198 1.00 88.25 182 LEU A N 1
ATOM 1344 C CA . LEU A 1 182 ? 9.743 7.322 -25.912 1.00 88.25 182 LEU A CA 1
ATOM 1345 C C . LEU A 1 182 ? 10.736 6.558 -26.800 1.00 88.25 182 LEU A C 1
ATOM 1347 O O . LEU A 1 182 ? 11.870 7.004 -26.960 1.00 88.25 182 LEU A O 1
ATOM 1351 N N . ASN A 1 183 ? 10.341 5.402 -27.343 1.00 83.12 183 ASN A N 1
ATOM 1352 C CA . ASN A 1 183 ? 11.219 4.503 -28.096 1.00 83.12 183 ASN A CA 1
ATOM 1353 C C . ASN A 1 183 ? 10.554 4.052 -29.409 1.00 83.12 183 ASN A C 1
ATOM 1355 O O . ASN A 1 183 ? 10.242 2.862 -29.573 1.00 83.12 183 ASN A O 1
ATOM 1359 N N . PRO A 1 184 ? 10.327 4.980 -30.356 1.00 79.25 184 PRO A N 1
ATOM 1360 C CA . PRO A 1 184 ? 9.755 4.638 -31.650 1.00 79.25 184 PRO A CA 1
ATOM 1361 C C . PRO A 1 184 ? 10.634 3.594 -32.357 1.00 79.25 184 PRO A C 1
ATOM 1363 O O . PRO A 1 184 ? 11.852 3.733 -32.430 1.00 79.25 184 PRO A O 1
ATOM 1366 N N . GLY A 1 185 ? 10.022 2.514 -32.849 1.00 69.12 185 GLY A N 1
ATOM 1367 C CA . GLY A 1 185 ? 10.719 1.426 -33.554 1.00 69.12 185 GLY A CA 1
ATOM 1368 C C . GLY A 1 185 ? 11.317 0.322 -32.670 1.00 69.12 185 GLY A C 1
ATOM 1369 O O . GLY A 1 185 ? 11.629 -0.747 -33.182 1.00 69.12 185 GLY A O 1
ATOM 1370 N N . ALA A 1 186 ? 11.396 0.500 -31.347 1.00 67.75 186 ALA A N 1
ATOM 1371 C CA . ALA A 1 186 ? 11.858 -0.549 -30.424 1.00 67.75 186 ALA A CA 1
ATOM 1372 C C . ALA A 1 186 ? 10.746 -1.517 -29.970 1.00 67.75 186 ALA A C 1
ATOM 1374 O O . ALA A 1 186 ? 10.891 -2.251 -28.988 1.00 67.75 186 ALA A O 1
ATOM 1375 N N . PHE A 1 187 ? 9.612 -1.481 -30.666 1.00 61.81 187 PHE A N 1
ATOM 1376 C CA . PHE A 1 187 ? 8.431 -2.276 -30.383 1.00 61.81 187 PHE A CA 1
ATOM 1377 C C . PHE A 1 187 ? 8.281 -3.341 -31.459 1.00 61.81 187 PHE A C 1
ATOM 1379 O O . PHE A 1 187 ? 8.014 -3.029 -32.618 1.00 61.81 187 PHE A O 1
ATOM 1386 N N . THR A 1 188 ? 8.405 -4.605 -31.067 1.00 58.38 188 THR A N 1
ATOM 1387 C CA . THR A 1 188 ? 7.878 -5.684 -31.898 1.00 58.38 188 THR A CA 1
ATOM 1388 C C . THR A 1 188 ? 6.413 -5.871 -31.526 1.00 58.38 188 THR A C 1
ATOM 1390 O O . THR A 1 188 ? 6.070 -6.111 -30.363 1.00 58.38 188 THR A O 1
ATOM 1393 N N . ALA A 1 189 ? 5.527 -5.665 -32.507 1.00 53.47 189 ALA A N 1
ATOM 1394 C CA . ALA A 1 189 ? 4.100 -5.895 -32.330 1.00 53.47 189 ALA A CA 1
ATOM 1395 C C . ALA A 1 189 ? 3.854 -7.320 -31.828 1.00 53.47 189 ALA A C 1
ATOM 1397 O O . ALA A 1 189 ? 4.692 -8.202 -32.013 1.00 53.47 189 ALA A O 1
ATOM 1398 N N . ARG A 1 190 ? 2.700 -7.531 -31.183 1.00 48.88 190 ARG A N 1
ATOM 1399 C CA . ARG A 1 190 ? 2.228 -8.842 -30.722 1.00 48.88 190 ARG A CA 1
ATOM 1400 C C . ARG A 1 190 ? 2.066 -9.769 -31.941 1.00 48.88 190 ARG A C 1
ATOM 1402 O O . ARG A 1 190 ? 0.975 -9.894 -32.481 1.00 48.88 190 ARG A O 1
ATOM 1409 N N . GLY A 1 191 ? 3.166 -10.331 -32.428 1.00 42.81 191 GLY A N 1
ATOM 1410 C CA . GLY A 1 191 ? 3.239 -11.135 -33.640 1.00 42.81 191 GLY A CA 1
ATOM 1411 C C . GLY A 1 191 ? 3.305 -12.606 -33.277 1.00 42.81 191 GLY A C 1
ATOM 1412 O O . GLY A 1 191 ? 4.224 -12.992 -32.568 1.00 42.81 191 GLY A O 1
ATOM 1413 N N . GLU A 1 192 ? 2.308 -13.368 -33.740 1.00 39.59 192 GLU A N 1
ATOM 1414 C CA . GLU A 1 192 ? 2.280 -14.810 -34.080 1.00 39.59 192 GLU A CA 1
ATOM 1415 C C . GLU A 1 192 ? 2.815 -15.874 -33.100 1.00 39.59 192 GLU A C 1
ATOM 1417 O O . GLU A 1 192 ? 2.551 -17.062 -33.282 1.00 39.59 192 GLU A O 1
ATOM 1422 N N . TYR A 1 193 ? 3.476 -15.505 -32.011 1.00 42.56 193 TYR A N 1
ATOM 1423 C CA . TYR A 1 193 ? 3.916 -16.421 -30.972 1.00 42.56 193 TYR A CA 1
ATOM 1424 C C . TYR A 1 193 ? 2.792 -16.547 -29.958 1.00 42.56 193 TYR A C 1
ATOM 1426 O O . TYR A 1 193 ? 2.662 -15.777 -29.007 1.00 42.56 193 TYR A O 1
ATOM 1434 N N . GLY A 1 194 ? 1.912 -17.502 -30.256 1.00 35.00 194 GLY A N 1
ATOM 1435 C CA . GLY A 1 194 ? 0.762 -17.839 -29.441 1.00 35.00 194 GLY A CA 1
ATOM 1436 C C . GLY A 1 194 ? 1.112 -18.057 -27.970 1.00 35.00 194 GLY A C 1
ATOM 1437 O O . GLY A 1 194 ? 2.257 -18.276 -27.583 1.00 35.00 194 GLY A O 1
ATOM 1438 N N . TRP A 1 195 ? 0.056 -18.057 -27.165 1.00 37.34 195 TRP A N 1
ATOM 1439 C CA . TRP A 1 195 ? -0.037 -18.279 -25.716 1.00 37.34 195 TRP A CA 1
ATOM 1440 C C . TRP A 1 195 ? 0.600 -19.597 -25.186 1.00 37.34 195 TRP A C 1
ATOM 1442 O O . TRP A 1 195 ? 0.222 -20.102 -24.133 1.00 37.34 195 TRP A O 1
ATOM 1452 N N . ARG A 1 196 ? 1.532 -20.223 -25.914 1.00 33.03 196 ARG A N 1
ATOM 1453 C CA . ARG A 1 196 ? 2.190 -21.491 -25.591 1.00 33.03 196 ARG A CA 1
ATOM 1454 C C . ARG A 1 196 ? 3.695 -21.300 -25.416 1.00 33.03 196 ARG A C 1
ATOM 1456 O O . ARG A 1 196 ? 4.457 -21.499 -26.348 1.00 33.03 196 ARG A O 1
ATOM 1463 N N . GLY A 1 197 ? 4.105 -20.991 -24.188 1.00 34.12 197 GLY A N 1
ATOM 1464 C CA . GLY A 1 197 ? 5.207 -21.659 -23.473 1.00 34.12 197 GLY A CA 1
ATOM 1465 C C . GLY A 1 197 ? 6.602 -21.825 -24.099 1.00 34.12 197 GLY A C 1
ATOM 1466 O O . GLY A 1 197 ? 7.422 -22.492 -23.474 1.00 34.12 197 GLY A O 1
ATOM 1467 N N . SER A 1 198 ? 6.919 -21.257 -25.260 1.00 29.28 198 SER A N 1
ATOM 1468 C CA . SER A 1 198 ? 8.234 -21.384 -25.890 1.00 29.28 198 SER A CA 1
ATOM 1469 C C . SER A 1 198 ? 8.694 -20.031 -26.416 1.00 29.28 198 SER A C 1
ATOM 1471 O O . SER A 1 198 ? 8.085 -19.460 -27.317 1.00 29.28 198 SER A O 1
ATOM 1473 N N . ILE A 1 199 ? 9.765 -19.506 -25.822 1.00 33.28 199 ILE A N 1
ATOM 1474 C CA . ILE A 1 199 ? 10.457 -18.309 -26.300 1.00 33.28 199 ILE A CA 1
ATOM 1475 C C . ILE A 1 199 ? 11.166 -18.713 -27.597 1.00 33.28 199 ILE A C 1
ATOM 1477 O O . ILE A 1 199 ? 12.242 -19.309 -27.563 1.00 33.28 199 ILE A O 1
ATOM 1481 N N . ALA A 1 200 ? 10.544 -18.448 -28.744 1.00 30.72 200 ALA A N 1
ATOM 1482 C CA . ALA A 1 200 ? 11.216 -18.555 -30.031 1.00 30.72 200 ALA A CA 1
ATOM 1483 C C . ALA A 1 200 ? 12.221 -17.400 -30.187 1.00 30.72 200 ALA A C 1
ATOM 1485 O O . ALA A 1 200 ? 11.981 -16.283 -29.727 1.00 30.72 200 ALA A O 1
ATOM 1486 N N . LYS A 1 201 ? 13.370 -17.695 -30.808 1.00 30.75 201 LYS A N 1
ATOM 1487 C CA . LYS A 1 201 ? 14.460 -16.741 -31.070 1.00 30.75 201 LYS A CA 1
ATOM 1488 C C . LYS A 1 201 ? 13.946 -15.487 -31.801 1.00 30.75 201 LYS A C 1
ATOM 1490 O O . LYS A 1 201 ? 13.160 -15.638 -32.736 1.00 30.75 201 LYS A O 1
ATOM 1495 N N . PRO A 1 202 ? 14.450 -14.284 -31.469 1.00 32.38 202 PRO A N 1
ATOM 1496 C CA . PRO A 1 202 ? 14.215 -13.103 -32.294 1.00 32.38 202 PRO A CA 1
ATOM 1497 C C . PRO A 1 202 ? 14.809 -13.301 -33.704 1.00 32.38 202 PRO A C 1
ATOM 1499 O O . PRO A 1 202 ? 15.805 -14.025 -33.847 1.00 32.38 202 PRO A O 1
ATOM 1502 N N . PRO A 1 203 ? 14.221 -12.688 -34.747 1.00 29.36 203 PRO A N 1
ATOM 1503 C CA . PRO A 1 203 ? 14.753 -12.764 -36.103 1.00 29.36 203 PRO A CA 1
ATOM 1504 C C . PRO A 1 203 ? 16.160 -12.142 -36.182 1.00 29.36 203 PRO A C 1
ATOM 1506 O O . PRO A 1 203 ? 16.476 -11.232 -35.409 1.00 29.36 203 PRO A O 1
ATOM 1509 N N . PRO A 1 204 ? 17.026 -12.620 -37.096 1.00 29.81 204 PRO A N 1
ATOM 1510 C CA . PRO A 1 204 ? 18.346 -12.036 -37.295 1.00 29.81 204 PRO A CA 1
ATOM 1511 C C . PRO A 1 204 ? 18.216 -10.578 -37.757 1.00 29.81 204 PRO A C 1
ATOM 1513 O O . PRO A 1 204 ? 17.453 -10.273 -38.673 1.00 29.81 204 PRO A O 1
ATOM 1516 N N . SER A 1 205 ? 18.964 -9.683 -37.107 1.00 29.56 205 SER A N 1
ATOM 1517 C CA . SER A 1 205 ? 19.051 -8.265 -37.474 1.00 29.56 205 SER A CA 1
ATOM 1518 C C . SER A 1 205 ? 19.470 -8.111 -38.945 1.00 29.56 205 SER A C 1
ATOM 1520 O O . SER A 1 205 ? 20.387 -8.820 -39.371 1.00 29.56 205 SER A O 1
ATOM 1522 N N . PRO A 1 206 ? 18.878 -7.181 -39.722 1.00 28.95 206 PRO A N 1
ATOM 1523 C CA . PRO A 1 206 ? 19.425 -6.816 -41.023 1.00 28.95 206 PRO A CA 1
ATOM 1524 C C . PRO A 1 206 ? 20.854 -6.276 -40.853 1.00 28.95 206 PRO A C 1
ATOM 1526 O O . PRO A 1 206 ? 21.170 -5.624 -39.853 1.00 28.95 206 PRO A O 1
ATOM 1529 N N . ALA A 1 207 ? 21.722 -6.605 -41.811 1.00 27.48 207 ALA A N 1
ATOM 1530 C CA . ALA A 1 207 ? 23.135 -6.245 -41.810 1.00 27.48 207 ALA A CA 1
ATOM 1531 C C . ALA A 1 207 ? 23.316 -4.719 -41.717 1.00 27.48 207 ALA A C 1
ATOM 1533 O O . ALA A 1 207 ? 22.779 -3.971 -42.533 1.00 27.48 207 ALA A O 1
ATOM 1534 N N . ALA A 1 208 ? 24.059 -4.264 -40.707 1.00 28.77 208 ALA A N 1
ATOM 1535 C CA . ALA A 1 208 ? 24.340 -2.853 -40.483 1.00 28.77 208 ALA A CA 1
ATOM 1536 C C . ALA A 1 208 ? 25.309 -2.301 -41.543 1.00 28.77 208 ALA A C 1
ATOM 1538 O O . ALA A 1 208 ? 26.353 -2.894 -41.818 1.00 28.77 208 ALA A O 1
ATOM 1539 N N . ALA A 1 209 ? 24.965 -1.140 -42.103 1.00 24.31 209 ALA A N 1
ATOM 1540 C CA . ALA A 1 209 ? 25.879 -0.280 -42.848 1.00 24.31 209 ALA A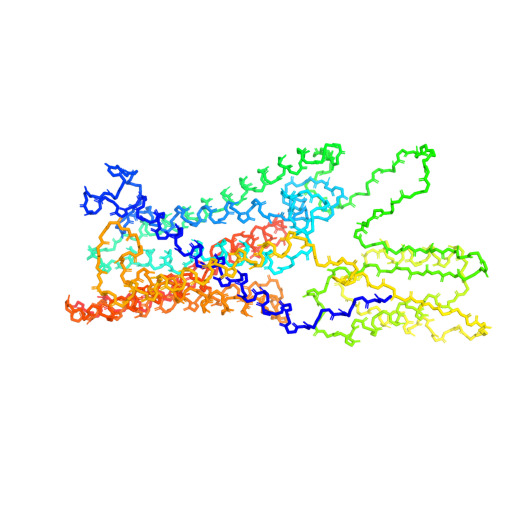 CA 1
ATOM 1541 C C . ALA A 1 209 ? 26.973 0.288 -41.910 1.00 24.31 209 ALA A C 1
ATOM 1543 O O . ALA A 1 209 ? 26.742 0.397 -40.703 1.00 24.31 209 ALA A O 1
ATOM 1544 N N . PRO A 1 210 ? 28.161 0.649 -42.427 1.00 24.64 210 PRO A N 1
ATOM 1545 C CA . PRO A 1 210 ? 29.294 1.035 -41.593 1.00 24.64 210 PRO A CA 1
ATOM 1546 C C . PRO A 1 210 ? 29.108 2.453 -41.030 1.00 24.64 210 PRO A C 1
ATOM 1548 O O . PRO A 1 210 ? 28.995 3.413 -41.789 1.00 24.64 210 PRO A O 1
ATOM 1551 N N . SER A 1 211 ? 29.119 2.600 -39.703 1.00 22.84 211 SER A N 1
ATOM 1552 C CA . SER A 1 211 ? 29.158 3.899 -39.017 1.00 22.84 211 SER A CA 1
ATOM 1553 C C . SER A 1 211 ? 30.271 3.951 -37.965 1.00 22.84 211 SER A C 1
ATOM 1555 O O . SER A 1 211 ? 30.531 2.966 -37.278 1.00 22.84 211 SER A O 1
ATOM 1557 N N . SER A 1 212 ? 30.905 5.125 -37.893 1.00 20.98 212 SER A N 1
ATOM 1558 C CA . SER A 1 212 ? 32.083 5.542 -37.118 1.00 20.98 212 SER A CA 1
ATOM 1559 C C . SER A 1 212 ? 32.205 5.056 -35.666 1.00 20.98 212 SER A C 1
ATOM 1561 O O . SER A 1 212 ? 31.199 4.842 -34.989 1.00 20.98 212 SER A O 1
ATOM 1563 N N . PRO A 1 213 ? 33.446 4.983 -35.141 1.00 24.23 213 PRO A N 1
ATOM 1564 C CA . PRO A 1 213 ? 33.708 4.653 -33.752 1.00 24.23 213 PRO A CA 1
ATOM 1565 C C . PRO A 1 213 ? 33.477 5.904 -32.904 1.00 24.23 213 PRO A C 1
ATOM 1567 O O . PRO A 1 213 ? 34.127 6.913 -33.147 1.00 24.23 213 PRO A O 1
ATOM 1570 N N . LEU A 1 214 ? 32.536 5.855 -31.963 1.00 22.22 214 LEU A N 1
ATOM 1571 C CA . LEU A 1 214 ? 32.470 6.600 -30.692 1.00 22.22 214 LEU A CA 1
ATOM 1572 C C . LEU A 1 214 ? 31.023 6.511 -30.174 1.00 22.22 214 LEU A C 1
ATOM 1574 O O . LEU A 1 214 ? 30.086 6.712 -30.937 1.00 22.22 214 LEU A O 1
ATOM 1578 N N . LEU A 1 215 ? 30.880 6.238 -28.872 1.00 20.91 215 LEU A N 1
ATOM 1579 C CA . LEU A 1 215 ? 29.654 5.946 -28.101 1.00 20.91 215 LEU A CA 1
ATOM 1580 C C . LEU A 1 215 ? 29.176 4.483 -28.130 1.00 20.91 215 LEU A C 1
ATOM 1582 O O . LEU A 1 215 ? 28.285 4.089 -28.876 1.00 20.91 215 LEU A O 1
ATOM 1586 N N . GLY A 1 216 ? 29.760 3.686 -27.230 1.00 22.16 216 GLY A N 1
ATOM 1587 C CA . GLY A 1 216 ? 29.266 2.361 -26.862 1.00 22.16 216 GLY A CA 1
ATOM 1588 C C . GLY A 1 216 ? 28.026 2.448 -25.968 1.00 22.16 216 GLY A C 1
ATOM 1589 O O . GLY A 1 216 ? 28.016 3.130 -24.948 1.00 22.16 216 GLY A O 1
ATOM 1590 N N . THR A 1 217 ? 26.973 1.748 -26.371 1.00 20.94 217 THR A N 1
ATOM 1591 C CA . THR A 1 217 ? 25.710 1.548 -25.650 1.00 20.94 217 THR A CA 1
ATOM 1592 C C . THR A 1 217 ? 25.825 0.392 -24.642 1.00 20.94 217 THR A C 1
ATOM 1594 O O . THR A 1 217 ? 26.293 -0.674 -25.054 1.00 20.94 217 THR A O 1
ATOM 1597 N N . PRO A 1 218 ? 25.350 0.502 -23.385 1.00 25.66 218 PRO A N 1
ATOM 1598 C CA . PRO A 1 218 ? 25.357 -0.628 -22.456 1.00 25.66 218 PRO A CA 1
ATOM 1599 C C . PRO A 1 218 ? 24.013 -1.382 -22.478 1.00 25.66 218 PRO A C 1
ATOM 1601 O O . PRO A 1 218 ? 23.005 -0.915 -21.945 1.00 25.66 218 PRO A O 1
ATOM 1604 N N . SER A 1 219 ? 24.013 -2.566 -23.095 1.00 23.28 219 SER A N 1
ATOM 1605 C CA . SER A 1 219 ? 22.935 -3.568 -23.082 1.00 23.28 219 SER A CA 1
ATOM 1606 C C . SER A 1 219 ? 23.155 -4.575 -21.948 1.00 23.28 219 SER A C 1
ATOM 1608 O O . SER A 1 219 ? 24.248 -5.115 -21.845 1.00 23.28 219 SER A O 1
ATOM 1610 N N . LEU A 1 220 ? 22.124 -4.894 -21.163 1.00 25.30 220 LEU A N 1
ATOM 1611 C CA . LEU A 1 220 ? 22.185 -5.851 -20.052 1.00 25.30 220 LEU A CA 1
ATOM 1612 C C . LEU A 1 220 ? 22.691 -7.247 -20.470 1.00 25.30 220 LEU A C 1
ATOM 1614 O O . LEU A 1 220 ? 22.139 -7.874 -21.372 1.00 25.30 220 LEU A O 1
ATOM 1618 N N . GLY A 1 221 ? 23.703 -7.756 -19.759 1.00 29.77 221 GLY A N 1
ATOM 1619 C CA . GLY A 1 221 ? 24.069 -9.173 -19.774 1.00 29.77 221 GLY A CA 1
ATOM 1620 C C . GLY A 1 221 ? 24.827 -9.642 -21.008 1.00 29.77 221 GLY A C 1
ATOM 1621 O O . GLY A 1 221 ? 24.531 -10.714 -21.539 1.00 29.77 221 GLY A O 1
ATOM 1622 N N . ARG A 1 222 ? 25.802 -8.867 -21.490 1.00 30.80 222 ARG A N 1
ATOM 1623 C CA . ARG A 1 222 ? 26.677 -9.323 -22.573 1.00 30.80 222 ARG A CA 1
ATOM 1624 C C . ARG A 1 222 ? 27.886 -10.049 -21.987 1.00 30.80 222 ARG A C 1
ATOM 1626 O O . ARG A 1 222 ? 28.625 -9.467 -21.204 1.00 30.80 222 ARG A O 1
ATOM 1633 N N . ILE A 1 223 ? 28.103 -11.301 -22.401 1.00 31.53 223 ILE A N 1
ATOM 1634 C CA . ILE A 1 223 ? 29.453 -11.873 -22.409 1.00 31.53 223 ILE A CA 1
ATOM 1635 C C . ILE A 1 223 ? 30.108 -11.358 -23.689 1.00 31.53 223 ILE A C 1
ATOM 1637 O O . ILE A 1 223 ? 29.805 -11.857 -24.774 1.00 31.53 223 ILE A O 1
ATOM 1641 N N . SER A 1 224 ? 30.933 -10.317 -23.601 1.00 31.66 224 SER A N 1
ATOM 1642 C CA . SER A 1 224 ? 31.702 -9.839 -24.754 1.00 31.66 224 SER A CA 1
ATOM 1643 C C . SER A 1 224 ? 33.137 -10.330 -24.658 1.00 31.66 224 SER A C 1
ATOM 1645 O O . SER A 1 224 ? 33.829 -10.031 -23.689 1.00 31.66 224 SER A O 1
ATOM 1647 N N . VAL A 1 225 ? 33.565 -11.077 -25.678 1.00 32.41 225 VAL A N 1
ATOM 1648 C CA . VAL A 1 225 ? 34.948 -11.529 -25.847 1.00 32.41 225 VAL A CA 1
ATOM 1649 C C . VAL A 1 225 ? 35.640 -10.552 -26.795 1.00 32.41 225 VAL A C 1
ATOM 1651 O O . VAL A 1 225 ? 35.359 -10.544 -27.993 1.00 32.41 225 VAL A O 1
ATOM 1654 N N . GLY A 1 226 ? 36.495 -9.687 -26.258 1.00 30.33 226 GLY A N 1
ATOM 1655 C CA . GLY A 1 226 ? 37.339 -8.779 -27.031 1.00 30.33 226 GLY A CA 1
ATOM 1656 C C . GLY A 1 226 ? 38.726 -9.381 -27.236 1.00 30.33 226 GLY A C 1
ATOM 1657 O O . GLY A 1 226 ? 39.285 -9.960 -26.311 1.00 30.33 226 GLY A O 1
ATOM 1658 N N . ARG A 1 227 ? 39.295 -9.254 -28.439 1.00 29.92 227 ARG A N 1
ATOM 1659 C CA . ARG A 1 227 ? 40.683 -9.650 -28.718 1.00 29.92 227 ARG A CA 1
ATOM 1660 C C . ARG A 1 227 ? 41.528 -8.381 -28.808 1.00 29.92 227 ARG A C 1
ATOM 1662 O O . ARG A 1 227 ? 41.333 -7.586 -29.724 1.00 29.92 227 ARG A O 1
ATOM 1669 N N . GLY A 1 228 ? 42.421 -8.172 -27.846 1.00 30.64 228 GLY A N 1
ATOM 1670 C CA . GLY A 1 228 ? 43.346 -7.042 -27.849 1.00 30.64 228 GLY A CA 1
ATOM 1671 C C . GLY A 1 228 ? 44.431 -7.199 -28.917 1.00 30.64 228 GLY A C 1
ATOM 1672 O O . GLY A 1 228 ? 44.815 -8.320 -29.273 1.00 30.64 228 GLY A O 1
ATOM 1673 N N . ALA A 1 229 ? 44.945 -6.074 -29.421 1.00 31.48 229 ALA A N 1
ATOM 1674 C CA . ALA A 1 229 ? 46.114 -6.039 -30.298 1.00 31.48 229 ALA A CA 1
ATOM 1675 C C . ALA A 1 229 ? 47.337 -6.568 -29.523 1.00 31.48 229 ALA A C 1
ATOM 1677 O O . ALA A 1 229 ? 47.958 -5.843 -28.756 1.00 31.48 229 ALA A O 1
ATOM 1678 N N . GLY A 1 230 ? 47.613 -7.868 -29.654 1.00 28.92 230 GLY A N 1
ATOM 1679 C CA . GLY A 1 230 ? 48.621 -8.589 -28.866 1.00 28.92 230 GLY A CA 1
ATOM 1680 C C . GLY A 1 230 ? 48.240 -10.028 -28.497 1.00 28.92 230 GLY A C 1
ATOM 1681 O O . GLY A 1 230 ? 49.065 -10.745 -27.947 1.00 28.92 230 GLY A O 1
ATOM 1682 N N . GLY A 1 231 ? 47.017 -10.482 -28.801 1.00 28.75 231 GLY A N 1
ATOM 1683 C CA . GLY A 1 231 ? 46.604 -11.874 -28.565 1.00 28.75 231 GLY A CA 1
ATOM 1684 C C . GLY A 1 231 ? 46.006 -12.155 -27.181 1.00 28.75 231 GLY A C 1
ATOM 1685 O O . GLY A 1 231 ? 45.552 -13.272 -26.953 1.00 28.75 231 GLY A O 1
ATOM 1686 N N . SER A 1 232 ? 45.918 -11.153 -26.300 1.00 27.58 232 SER A N 1
ATOM 1687 C CA . SER A 1 232 ? 45.156 -11.232 -25.046 1.00 27.58 232 SER A CA 1
ATOM 1688 C C . SER A 1 232 ? 43.646 -11.165 -25.319 1.00 27.58 232 SER A C 1
ATOM 1690 O O . SER A 1 232 ? 43.183 -10.320 -26.094 1.00 27.58 232 SER A O 1
ATOM 1692 N N . GLY A 1 233 ? 42.884 -12.091 -24.732 1.00 30.88 233 GLY A N 1
ATOM 1693 C CA . GLY A 1 233 ? 41.425 -12.151 -24.817 1.00 30.88 233 GLY A CA 1
ATOM 1694 C C . GLY A 1 233 ? 40.783 -11.641 -23.529 1.00 30.88 233 GLY A C 1
ATOM 1695 O O . GLY A 1 233 ? 41.080 -12.147 -22.453 1.00 30.88 233 GLY A O 1
ATOM 1696 N N . THR A 1 234 ? 39.881 -10.670 -23.634 1.00 30.98 234 THR A N 1
ATOM 1697 C CA . THR A 1 234 ? 39.146 -10.101 -22.497 1.00 30.98 234 THR A CA 1
ATOM 1698 C C . THR A 1 234 ? 37.705 -10.592 -22.548 1.00 30.98 234 THR A C 1
ATOM 1700 O O . THR A 1 234 ? 37.026 -10.381 -23.551 1.00 30.98 234 THR A O 1
ATOM 1703 N N . VAL A 1 235 ? 37.230 -11.253 -21.490 1.00 32.22 235 VAL A N 1
ATOM 1704 C CA . VAL A 1 235 ? 35.836 -11.705 -21.364 1.00 32.22 235 VAL A CA 1
ATOM 1705 C C . VAL A 1 235 ? 35.142 -10.838 -20.322 1.00 32.22 235 VAL A C 1
ATOM 1707 O O . VAL A 1 235 ? 35.407 -10.964 -19.132 1.00 32.22 235 VAL A O 1
ATOM 1710 N N . VAL A 1 236 ? 34.251 -9.955 -20.765 1.00 31.72 236 VAL A N 1
ATOM 1711 C CA . VAL A 1 236 ? 33.460 -9.088 -19.878 1.00 31.72 236 VAL A CA 1
ATOM 1712 C C . VAL A 1 236 ? 32.106 -9.747 -19.651 1.00 31.72 236 VAL A C 1
ATOM 1714 O O . VAL A 1 236 ? 31.454 -10.092 -20.631 1.00 31.72 236 VAL A O 1
ATOM 1717 N N . VAL A 1 237 ? 31.698 -9.940 -18.392 1.00 31.39 237 VAL A N 1
ATOM 1718 C CA . VAL A 1 237 ? 30.395 -10.510 -18.003 1.00 31.39 237 VAL A CA 1
ATOM 1719 C C . VAL A 1 237 ? 29.635 -9.475 -17.171 1.00 31.39 237 VAL A C 1
ATOM 1721 O O . VAL A 1 237 ? 29.967 -9.247 -16.012 1.00 31.39 237 VAL A O 1
ATOM 1724 N N . GLU A 1 238 ? 28.602 -8.851 -17.740 1.00 30.89 238 GLU A N 1
ATOM 1725 C CA . GLU A 1 238 ? 27.693 -7.966 -16.992 1.00 30.89 238 GLU A CA 1
ATOM 1726 C C . GLU A 1 238 ? 26.624 -8.795 -16.246 1.00 30.89 238 GLU A C 1
ATOM 1728 O O . GLU A 1 238 ? 25.771 -9.409 -16.885 1.00 30.89 238 GLU A O 1
ATOM 1733 N N . ASP A 1 239 ? 26.600 -8.786 -14.907 1.00 30.53 239 ASP A N 1
ATOM 1734 C CA . ASP A 1 239 ? 25.470 -9.307 -14.112 1.00 30.53 239 ASP A CA 1
ATOM 1735 C C . ASP A 1 239 ? 24.857 -8.189 -13.253 1.00 30.53 239 ASP A C 1
ATOM 1737 O O . ASP A 1 239 ? 25.433 -7.764 -12.254 1.00 30.53 239 ASP A O 1
ATOM 1741 N N . ARG A 1 240 ? 23.665 -7.697 -13.625 1.00 32.16 240 ARG A N 1
ATOM 1742 C CA . ARG A 1 240 ? 22.947 -6.646 -12.872 1.00 32.16 240 ARG A CA 1
ATOM 1743 C C . ARG A 1 240 ? 22.008 -7.193 -11.787 1.00 32.16 240 ARG A C 1
ATOM 1745 O O . ARG A 1 240 ? 21.151 -6.467 -11.284 1.00 32.16 240 ARG A O 1
ATOM 1752 N N . ARG A 1 241 ? 22.140 -8.458 -11.367 1.00 33.59 241 ARG A N 1
ATOM 1753 C CA . ARG A 1 241 ? 21.331 -9.049 -10.276 1.00 33.59 241 ARG A CA 1
ATOM 1754 C C . ARG A 1 241 ? 21.912 -8.808 -8.879 1.00 33.59 241 ARG A C 1
ATOM 1756 O O . ARG A 1 241 ? 21.805 -9.675 -8.008 1.00 33.59 241 ARG A O 1
ATOM 1763 N N . ALA A 1 242 ? 22.451 -7.618 -8.616 1.00 28.08 242 ALA A N 1
ATOM 1764 C CA . ALA A 1 242 ? 23.037 -7.252 -7.321 1.00 28.08 242 ALA A CA 1
ATOM 1765 C C . ALA A 1 242 ? 22.057 -7.359 -6.124 1.00 28.08 242 ALA A C 1
ATOM 1767 O O . ALA A 1 242 ? 22.478 -7.372 -4.973 1.00 28.08 242 ALA A O 1
ATOM 1768 N N . SER A 1 243 ? 20.749 -7.516 -6.360 1.00 31.03 243 SER A N 1
ATOM 1769 C CA . SER A 1 243 ? 19.755 -7.774 -5.308 1.00 31.03 243 SER A CA 1
ATOM 1770 C C . SER A 1 243 ? 19.513 -9.262 -4.990 1.00 31.03 243 SER A C 1
ATOM 1772 O O . SER A 1 243 ? 18.804 -9.568 -4.030 1.00 31.03 243 SER A O 1
ATOM 1774 N N . SER A 1 244 ? 20.089 -10.200 -5.754 1.00 32.38 244 SER A N 1
ATOM 1775 C CA . SER A 1 244 ? 19.892 -11.649 -5.569 1.00 32.38 244 SER A CA 1
ATOM 1776 C C . SER A 1 244 ? 21.090 -12.373 -4.949 1.00 32.38 244 SER A C 1
ATOM 1778 O O . SER A 1 244 ? 20.931 -13.524 -4.526 1.00 32.38 244 SER A O 1
ATOM 1780 N N . ILE A 1 245 ? 22.271 -11.755 -4.890 1.00 34.34 245 ILE A N 1
ATOM 1781 C CA . ILE A 1 245 ? 23.460 -12.405 -4.338 1.00 34.34 245 ILE A CA 1
ATOM 1782 C C . ILE A 1 245 ? 23.563 -12.053 -2.855 1.00 34.34 245 ILE A C 1
ATOM 1784 O O . ILE A 1 245 ? 23.867 -10.929 -2.472 1.00 34.34 245 ILE A O 1
ATOM 1788 N N . LYS A 1 246 ? 23.237 -13.028 -2.003 1.00 31.47 246 LYS A N 1
ATOM 1789 C CA . LYS A 1 246 ? 23.182 -12.851 -0.545 1.00 31.47 246 LYS A CA 1
ATOM 1790 C C . LYS A 1 246 ? 24.564 -12.749 0.107 1.00 31.47 246 LYS A C 1
ATOM 1792 O O . LYS A 1 246 ? 24.625 -12.387 1.278 1.00 31.47 246 LYS A O 1
ATOM 1797 N N . ASN A 1 247 ? 25.641 -13.059 -0.620 1.00 33.41 247 ASN A N 1
ATOM 1798 C CA . ASN A 1 247 ? 27.004 -13.013 -0.107 1.00 33.41 247 ASN A CA 1
ATOM 1799 C C . ASN A 1 247 ? 28.010 -12.583 -1.208 1.00 33.41 247 ASN A C 1
ATOM 1801 O O . ASN A 1 247 ? 28.136 -13.284 -2.213 1.00 33.41 247 ASN A O 1
ATOM 1805 N N . PRO A 1 248 ? 28.741 -11.462 -1.043 1.00 34.44 248 PRO A N 1
ATOM 1806 C CA . PRO A 1 248 ? 29.740 -10.990 -2.012 1.00 34.44 248 PRO A CA 1
ATOM 1807 C C . PRO A 1 248 ? 30.900 -11.975 -2.238 1.00 34.44 248 PRO A C 1
ATOM 1809 O O . PRO A 1 248 ? 31.522 -11.965 -3.298 1.00 34.44 248 PRO A O 1
ATOM 1812 N N . GLU A 1 249 ? 31.170 -12.868 -1.285 1.00 36.38 249 GLU A N 1
ATOM 1813 C CA . GLU A 1 249 ? 32.171 -13.929 -1.436 1.00 36.38 249 GLU A CA 1
ATOM 1814 C C . GLU A 1 249 ? 31.706 -15.022 -2.415 1.00 36.38 249 GLU A C 1
ATOM 1816 O O . GLU A 1 249 ? 32.491 -15.517 -3.220 1.00 36.38 249 GLU A O 1
ATOM 1821 N N . GLU A 1 250 ? 30.402 -15.316 -2.435 1.00 38.38 250 GLU A N 1
ATOM 1822 C CA . GLU A 1 250 ? 29.773 -16.243 -3.385 1.00 38.38 250 GLU A CA 1
ATOM 1823 C C . GLU A 1 250 ? 29.812 -15.689 -4.816 1.00 38.38 250 GLU A C 1
ATOM 1825 O O . GLU A 1 250 ? 30.072 -16.441 -5.752 1.00 38.38 250 GLU A O 1
ATOM 1830 N N . ALA A 1 251 ? 29.617 -14.373 -4.991 1.00 37.06 251 ALA A N 1
ATOM 1831 C CA . ALA A 1 251 ? 29.759 -13.703 -6.289 1.00 37.06 251 ALA A CA 1
ATOM 1832 C C . ALA A 1 251 ? 31.191 -13.826 -6.830 1.00 37.06 251 ALA A C 1
ATOM 1834 O O . ALA A 1 251 ? 31.397 -14.182 -7.990 1.00 37.06 251 ALA A O 1
ATOM 1835 N N . ARG A 1 252 ? 32.190 -13.582 -5.968 1.00 37.34 252 ARG A N 1
ATOM 1836 C CA . ARG A 1 252 ? 33.615 -13.695 -6.319 1.00 37.34 252 ARG A CA 1
ATOM 1837 C C . ARG A 1 252 ? 34.012 -15.129 -6.652 1.00 37.34 252 ARG A C 1
ATOM 1839 O O . ARG A 1 252 ? 34.717 -15.347 -7.631 1.00 37.34 252 ARG A O 1
ATOM 1846 N N . GLN A 1 253 ? 33.527 -16.106 -5.889 1.00 40.56 253 GLN A N 1
ATOM 1847 C CA . GLN A 1 253 ? 33.768 -17.527 -6.157 1.00 40.56 253 GLN A CA 1
ATOM 1848 C C . GLN A 1 253 ? 33.115 -17.984 -7.470 1.00 40.56 253 GLN A C 1
ATOM 1850 O O . GLN A 1 253 ? 33.718 -18.743 -8.225 1.00 40.56 253 GLN A O 1
ATOM 1855 N N . GLN A 1 254 ? 31.913 -17.491 -7.782 1.00 39.69 254 GLN A N 1
ATOM 1856 C CA . GLN A 1 254 ? 31.228 -17.771 -9.047 1.00 39.69 254 GLN A CA 1
ATOM 1857 C C . GLN A 1 254 ? 31.957 -17.147 -10.245 1.00 39.69 254 GLN A C 1
ATOM 1859 O O . GLN A 1 254 ? 32.142 -17.823 -11.256 1.00 39.69 254 GLN A O 1
ATOM 1864 N N . ALA A 1 255 ? 32.433 -15.905 -10.121 1.00 37.28 255 ALA A N 1
ATOM 1865 C CA . ALA A 1 255 ? 33.226 -15.239 -11.153 1.00 37.28 255 ALA A CA 1
ATOM 1866 C C . ALA A 1 255 ? 34.586 -15.928 -11.379 1.00 37.28 255 ALA A C 1
ATOM 1868 O O . ALA A 1 255 ? 34.970 -16.171 -12.523 1.00 37.28 255 ALA A O 1
ATOM 1869 N N . ALA A 1 256 ? 35.274 -16.331 -10.304 1.00 39.00 256 ALA A N 1
ATOM 1870 C CA . ALA A 1 256 ? 36.541 -17.061 -10.376 1.00 39.00 256 ALA A CA 1
ATOM 1871 C C . ALA A 1 256 ? 36.386 -18.450 -11.022 1.00 39.00 256 ALA A C 1
ATOM 1873 O O . ALA A 1 256 ? 37.231 -18.862 -11.813 1.00 39.00 256 ALA A O 1
ATOM 1874 N N . ALA A 1 257 ? 35.285 -19.157 -10.746 1.00 40.84 257 ALA A N 1
ATOM 1875 C CA . ALA A 1 257 ? 34.998 -20.459 -11.348 1.00 40.84 257 ALA A CA 1
ATOM 1876 C C . ALA A 1 257 ? 34.692 -20.365 -12.854 1.00 40.84 257 ALA A C 1
ATOM 1878 O O . ALA A 1 257 ? 35.100 -21.233 -13.625 1.00 40.84 257 ALA A O 1
ATOM 1879 N N . VAL A 1 258 ? 34.006 -19.302 -13.288 1.00 40.25 258 VAL A N 1
ATOM 1880 C CA . VAL A 1 258 ? 33.748 -19.032 -14.712 1.00 40.25 258 VAL A CA 1
ATOM 1881 C C . VAL A 1 258 ? 35.038 -18.641 -15.437 1.00 40.25 258 VAL A C 1
ATOM 1883 O O . VAL A 1 258 ? 35.284 -19.136 -16.534 1.00 40.25 258 VAL A O 1
ATOM 1886 N N . ALA A 1 259 ? 35.893 -17.828 -14.811 1.00 39.09 259 ALA A N 1
ATOM 1887 C CA . ALA A 1 259 ? 37.207 -17.482 -15.349 1.00 39.09 259 ALA A CA 1
ATOM 1888 C C . ALA A 1 259 ? 38.121 -18.717 -15.484 1.00 39.09 259 ALA A C 1
ATOM 1890 O O . ALA A 1 259 ? 38.751 -18.902 -16.522 1.00 39.09 259 ALA A O 1
ATOM 1891 N N . ALA A 1 260 ? 38.125 -19.612 -14.489 1.00 40.34 260 ALA A N 1
ATOM 1892 C CA . ALA A 1 260 ? 38.883 -20.864 -14.529 1.00 40.34 260 ALA A CA 1
ATOM 1893 C C . ALA A 1 260 ? 38.387 -21.830 -15.623 1.00 40.34 260 ALA A C 1
ATOM 1895 O O . ALA A 1 260 ? 39.191 -22.486 -16.279 1.00 40.34 260 ALA A O 1
ATOM 1896 N N . ALA A 1 261 ? 37.075 -21.885 -15.871 1.00 39.66 261 ALA A N 1
ATOM 1897 C CA . ALA A 1 261 ? 36.488 -22.714 -16.927 1.00 39.66 261 ALA A CA 1
ATOM 1898 C C . ALA A 1 261 ? 36.800 -22.215 -18.353 1.00 39.66 261 ALA A C 1
ATOM 1900 O O . ALA A 1 261 ? 36.687 -22.979 -19.311 1.00 39.66 261 ALA A O 1
ATOM 1901 N N . LEU A 1 262 ? 37.187 -20.945 -18.501 1.00 38.00 262 LEU A N 1
ATOM 1902 C CA . LEU A 1 262 ? 37.538 -20.316 -19.777 1.00 38.00 262 LEU A CA 1
ATOM 1903 C C . LEU A 1 262 ? 39.052 -20.312 -20.056 1.00 38.00 262 LEU A C 1
ATOM 1905 O O . LEU A 1 262 ? 39.464 -19.872 -21.125 1.00 38.00 262 LEU A O 1
ATOM 1909 N N . ALA A 1 263 ? 39.875 -20.831 -19.140 1.00 36.62 263 ALA A N 1
ATOM 1910 C CA . ALA A 1 263 ? 41.339 -20.802 -19.214 1.00 36.62 263 ALA A CA 1
ATOM 1911 C C . ALA A 1 263 ? 41.976 -21.928 -20.073 1.00 36.62 263 ALA A C 1
ATOM 1913 O O . ALA A 1 263 ? 43.148 -22.250 -19.889 1.00 36.62 263 ALA A O 1
ATOM 1914 N N . GLY A 1 264 ? 41.228 -22.536 -21.003 1.00 45.53 264 GLY A N 1
ATOM 1915 C CA . GLY A 1 264 ? 41.740 -23.522 -21.974 1.00 45.53 264 GLY A CA 1
ATOM 1916 C C . GLY A 1 264 ? 41.949 -22.929 -23.381 1.00 45.53 264 GLY A C 1
ATOM 1917 O O . GLY A 1 264 ? 41.436 -21.843 -23.658 1.00 45.53 264 GLY A O 1
ATOM 1918 N N . PRO A 1 265 ? 42.673 -23.610 -24.296 1.00 38.47 265 PRO A N 1
ATOM 1919 C CA . PRO A 1 265 ? 42.933 -23.092 -25.640 1.00 38.47 265 PRO A CA 1
ATOM 1920 C C . PRO A 1 265 ? 41.626 -22.827 -26.405 1.00 38.47 265 PRO A C 1
ATOM 1922 O O . PRO A 1 265 ? 40.723 -23.666 -26.475 1.00 38.47 265 PRO A O 1
ATOM 1925 N N . ALA A 1 266 ? 41.511 -21.605 -26.929 1.00 41.84 266 ALA A N 1
ATOM 1926 C CA . ALA A 1 266 ? 40.300 -21.068 -27.536 1.00 41.84 266 ALA A CA 1
ATOM 1927 C C . ALA A 1 266 ? 40.108 -21.567 -28.977 1.00 41.84 266 ALA A C 1
ATOM 1929 O O . ALA A 1 266 ? 40.300 -20.824 -29.941 1.00 41.84 266 ALA A O 1
ATOM 1930 N N . ASP A 1 267 ? 39.674 -22.816 -29.118 1.00 41.97 267 ASP A N 1
ATOM 1931 C CA . ASP A 1 267 ? 39.303 -23.386 -30.412 1.00 41.97 267 ASP A CA 1
ATOM 1932 C C . ASP A 1 267 ? 37.798 -23.181 -30.656 1.00 41.97 267 ASP A C 1
ATOM 1934 O O . ASP A 1 267 ? 36.980 -23.284 -29.736 1.00 41.97 267 ASP A O 1
ATOM 1938 N N . GLY A 1 268 ? 37.386 -22.935 -31.908 1.00 35.22 268 GLY A N 1
ATOM 1939 C CA . GLY A 1 268 ? 35.983 -22.642 -32.261 1.00 35.22 268 GLY A CA 1
ATOM 1940 C C . GLY A 1 268 ? 34.968 -23.696 -31.783 1.00 35.22 268 GLY A C 1
ATOM 1941 O O . GLY A 1 268 ? 33.828 -23.365 -31.458 1.00 35.22 268 GLY A O 1
ATOM 1942 N N . ALA A 1 269 ? 35.407 -24.948 -31.627 1.00 40.31 269 ALA A N 1
ATOM 1943 C CA . ALA A 1 269 ? 34.601 -26.053 -31.109 1.00 40.31 269 ALA A CA 1
ATOM 1944 C C . ALA A 1 269 ? 34.376 -26.015 -29.580 1.00 40.31 269 ALA A C 1
ATOM 1946 O O . ALA A 1 269 ? 33.455 -26.669 -29.086 1.00 40.31 269 ALA A O 1
ATOM 1947 N N . ALA A 1 270 ? 35.205 -25.298 -28.813 1.00 39.84 270 ALA A N 1
ATOM 1948 C CA . ALA A 1 270 ? 35.040 -25.108 -27.368 1.00 39.84 270 ALA A CA 1
ATOM 1949 C C . ALA A 1 270 ? 34.003 -24.012 -27.069 1.00 39.84 270 ALA A C 1
ATOM 1951 O O . ALA A 1 270 ? 33.126 -24.194 -26.223 1.00 39.84 270 ALA A O 1
ATOM 1952 N N . LEU A 1 271 ? 34.028 -22.927 -27.848 1.00 39.19 271 LEU A N 1
ATOM 1953 C CA . LEU A 1 271 ? 33.020 -21.862 -27.827 1.00 39.19 271 LEU A CA 1
ATOM 1954 C C . LEU A 1 271 ? 31.638 -22.364 -28.263 1.00 39.19 271 LEU A C 1
ATOM 1956 O O . LEU A 1 271 ? 30.637 -22.022 -27.632 1.00 39.19 271 LEU A O 1
ATOM 1960 N N . GLU A 1 272 ? 31.565 -23.229 -29.281 1.00 37.31 272 GLU A N 1
ATOM 1961 C CA . GLU A 1 272 ? 30.300 -23.865 -29.664 1.00 37.31 272 GLU A CA 1
ATOM 1962 C C . GLU A 1 272 ? 29.767 -24.828 -28.599 1.00 37.31 272 GLU A C 1
ATOM 1964 O O . GLU A 1 272 ? 28.559 -24.833 -28.368 1.00 37.31 272 GLU A O 1
ATOM 1969 N N . ARG A 1 273 ? 30.639 -25.573 -27.900 1.00 41.16 273 ARG A N 1
ATOM 1970 C CA . ARG A 1 273 ? 30.254 -26.465 -26.790 1.00 41.16 273 ARG A CA 1
ATOM 1971 C C . ARG A 1 273 ? 29.771 -25.702 -25.557 1.00 41.16 273 ARG A C 1
ATOM 1973 O O . ARG A 1 273 ? 28.751 -26.063 -24.973 1.00 41.16 273 ARG A O 1
ATOM 1980 N N . ALA A 1 274 ? 30.440 -24.612 -25.184 1.00 38.53 274 ALA A N 1
ATOM 1981 C CA . ALA A 1 274 ? 29.983 -23.733 -24.107 1.00 38.53 274 ALA A CA 1
ATOM 1982 C C . ALA A 1 274 ? 28.631 -23.090 -24.463 1.00 38.53 274 ALA A C 1
ATOM 1984 O O . ALA A 1 274 ? 27.683 -23.114 -23.676 1.00 38.53 274 ALA A O 1
ATOM 1985 N N . ALA A 1 275 ? 28.492 -22.608 -25.699 1.00 36.06 275 ALA A N 1
ATOM 1986 C CA . ALA A 1 275 ? 27.248 -22.031 -26.183 1.00 36.06 275 ALA A CA 1
ATOM 1987 C C . ALA A 1 275 ? 26.134 -23.077 -26.384 1.00 36.06 275 ALA A C 1
ATOM 1989 O O . ALA A 1 275 ? 24.958 -22.728 -26.295 1.00 36.06 275 ALA A O 1
ATOM 1990 N N . SER A 1 276 ? 26.448 -24.349 -26.658 1.00 34.22 276 SER A N 1
ATOM 1991 C CA . SER A 1 276 ? 25.457 -25.431 -26.746 1.00 34.22 276 SER A CA 1
ATOM 1992 C C . SER A 1 276 ? 24.995 -25.894 -25.367 1.00 34.22 276 SER A C 1
ATOM 1994 O O . SER A 1 276 ? 23.814 -26.176 -25.205 1.00 34.22 276 SER A O 1
ATOM 1996 N N . LEU A 1 277 ? 25.875 -25.905 -24.362 1.00 35.72 277 LEU A N 1
ATOM 1997 C CA . LEU A 1 277 ? 25.527 -26.215 -22.968 1.00 35.72 277 LEU A CA 1
ATOM 1998 C C . LEU A 1 277 ? 24.651 -25.127 -22.329 1.00 35.72 277 LEU A C 1
ATOM 2000 O O . LEU A 1 277 ? 23.759 -25.435 -21.544 1.00 35.72 277 LEU A O 1
ATOM 2004 N N . VAL A 1 278 ? 24.841 -23.866 -22.726 1.00 34.53 278 VAL A N 1
ATOM 2005 C CA . VAL A 1 278 ? 23.957 -22.752 -22.346 1.00 34.53 278 VAL A CA 1
ATOM 2006 C C . VAL A 1 278 ? 22.618 -22.804 -23.101 1.00 34.53 278 VAL A C 1
ATOM 2008 O O . VAL A 1 278 ? 21.578 -22.460 -22.539 1.00 34.53 278 VAL A O 1
ATOM 2011 N N . ARG A 1 279 ? 22.611 -23.259 -24.365 1.00 33.59 279 ARG A N 1
ATOM 2012 C CA . ARG A 1 279 ? 21.398 -23.366 -25.203 1.00 33.59 279 ARG A CA 1
ATOM 2013 C C . ARG A 1 279 ? 20.549 -24.613 -24.919 1.00 33.59 279 ARG A C 1
AT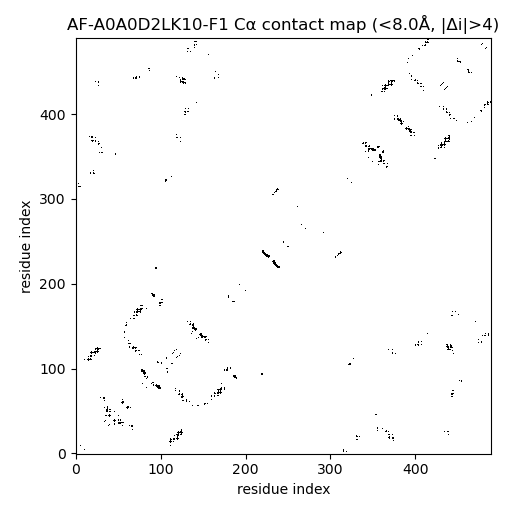OM 2015 O O . ARG A 1 279 ? 19.333 -24.558 -25.087 1.00 33.59 279 ARG A O 1
ATOM 2022 N N . ALA A 1 280 ? 21.147 -25.712 -24.468 1.00 28.11 280 ALA A N 1
ATOM 2023 C CA . ALA A 1 280 ? 20.453 -26.937 -24.077 1.00 28.11 280 ALA A CA 1
ATOM 2024 C C . ALA A 1 280 ? 19.902 -26.802 -22.645 1.00 28.11 280 ALA A C 1
ATOM 2026 O O . ALA A 1 280 ? 20.471 -27.296 -21.676 1.00 28.11 280 ALA A O 1
ATOM 2027 N N . GLY A 1 281 ? 18.795 -26.074 -22.496 1.00 33.12 281 GLY A N 1
ATOM 2028 C CA . GLY A 1 281 ? 18.159 -25.779 -21.212 1.00 33.12 281 GLY A CA 1
ATOM 2029 C C . GLY A 1 281 ? 17.745 -27.011 -20.393 1.00 33.12 281 GLY A C 1
ATOM 2030 O O . GLY A 1 281 ? 16.599 -27.445 -20.463 1.00 33.12 281 GLY A O 1
ATOM 2031 N N . SER A 1 282 ? 18.639 -27.501 -19.528 1.00 26.55 282 SER A N 1
ATOM 2032 C CA . SER A 1 282 ? 18.363 -28.605 -18.594 1.00 26.55 282 SER A CA 1
ATOM 2033 C C . SER A 1 282 ? 18.894 -28.392 -17.164 1.00 26.55 282 SER A C 1
ATOM 2035 O O . SER A 1 282 ? 18.957 -29.344 -16.391 1.00 26.55 282 SER A O 1
ATOM 2037 N N . LEU A 1 283 ? 19.243 -27.173 -16.736 1.00 28.72 283 LEU A N 1
ATOM 2038 C CA . LEU A 1 283 ? 19.688 -26.936 -15.350 1.00 28.72 283 LEU A CA 1
ATOM 2039 C C . LEU A 1 283 ? 19.021 -25.702 -14.733 1.00 28.72 283 LEU A C 1
ATOM 2041 O O . LEU A 1 283 ? 19.618 -24.651 -14.541 1.00 28.72 283 LEU A O 1
ATOM 2045 N N . ARG A 1 284 ? 17.747 -25.857 -14.352 1.00 30.73 284 ARG A N 1
ATOM 2046 C CA . ARG A 1 284 ? 17.001 -24.884 -13.526 1.00 30.73 284 ARG A CA 1
ATOM 2047 C C . ARG A 1 284 ? 17.427 -24.852 -12.048 1.00 30.73 284 ARG A C 1
ATOM 2049 O O . ARG A 1 284 ? 16.839 -24.099 -11.277 1.00 30.73 284 ARG A O 1
ATOM 2056 N N . ARG A 1 285 ? 18.405 -25.660 -11.633 1.00 29.75 285 ARG A N 1
ATOM 2057 C CA . ARG A 1 285 ? 19.070 -25.646 -10.316 1.00 29.75 285 ARG A CA 1
ATOM 2058 C C . ARG A 1 285 ? 20.142 -26.735 -10.311 1.00 29.75 285 ARG A C 1
ATOM 2060 O O . ARG A 1 285 ? 19.881 -27.863 -9.919 1.00 29.75 285 ARG A O 1
ATOM 2067 N N . ALA A 1 286 ? 21.345 -26.397 -10.731 1.00 22.75 286 ALA A N 1
ATOM 2068 C CA . ALA A 1 286 ? 22.539 -27.024 -10.193 1.00 22.75 286 ALA A CA 1
ATOM 2069 C C . ALA A 1 286 ? 23.592 -25.930 -10.106 1.00 22.75 286 ALA A C 1
ATOM 2071 O O . ALA A 1 286 ? 23.668 -25.076 -10.988 1.00 22.75 286 ALA A O 1
ATOM 2072 N N . SER A 1 287 ? 24.350 -25.932 -9.015 1.00 28.58 287 SER A N 1
ATOM 2073 C CA . SER A 1 287 ? 25.584 -25.164 -8.941 1.00 28.58 287 SER A CA 1
ATOM 2074 C C . SER A 1 287 ? 26.425 -25.494 -10.187 1.00 28.58 287 SER A C 1
ATOM 2076 O O . SER A 1 287 ? 26.664 -26.682 -10.428 1.00 28.58 287 SER A O 1
ATOM 2078 N N . PRO A 1 288 ? 26.872 -24.498 -10.976 1.00 34.56 288 PRO A N 1
ATOM 2079 C CA . PRO A 1 288 ? 27.751 -24.711 -12.133 1.00 34.56 288 PRO A CA 1
ATOM 2080 C C . PRO A 1 288 ? 29.044 -25.472 -11.779 1.00 34.56 288 PRO A C 1
ATOM 2082 O O . PRO A 1 288 ? 29.693 -26.047 -12.648 1.00 34.56 288 PRO A O 1
ATOM 2085 N N . VAL A 1 289 ? 29.385 -25.524 -10.487 1.00 35.22 289 VAL A N 1
ATOM 2086 C CA . VAL A 1 289 ? 30.597 -26.133 -9.929 1.00 35.22 289 VAL A CA 1
ATOM 2087 C C . VAL A 1 289 ? 30.609 -27.664 -10.042 1.00 35.22 289 VAL A C 1
ATOM 2089 O O . VAL A 1 289 ? 31.662 -28.236 -10.294 1.00 35.22 289 VAL A O 1
ATOM 2092 N N . ALA A 1 290 ? 29.465 -28.353 -9.928 1.00 28.67 290 ALA A N 1
ATOM 2093 C CA . ALA A 1 290 ? 29.447 -29.825 -9.946 1.00 28.67 290 ALA A CA 1
ATOM 2094 C C . ALA A 1 290 ? 29.678 -30.416 -11.351 1.00 28.67 290 ALA A C 1
ATOM 2096 O O . ALA A 1 290 ? 30.224 -31.507 -11.484 1.00 28.67 290 ALA A O 1
ATOM 2097 N N . ALA A 1 291 ? 29.292 -29.681 -12.399 1.00 30.92 291 ALA A N 1
ATOM 2098 C CA . ALA A 1 291 ? 29.517 -30.083 -13.786 1.00 30.92 291 ALA A CA 1
ATOM 2099 C C . ALA A 1 291 ? 30.926 -29.703 -14.280 1.00 30.92 291 ALA A C 1
ATOM 2101 O O . ALA A 1 291 ? 31.509 -30.435 -15.075 1.00 30.92 291 ALA A O 1
ATOM 2102 N N . ALA A 1 292 ? 31.489 -28.595 -13.780 1.00 35.66 292 ALA A N 1
ATOM 2103 C CA . ALA A 1 292 ? 32.844 -28.154 -14.111 1.00 35.66 292 ALA A CA 1
ATOM 2104 C C . ALA A 1 292 ? 33.932 -28.985 -13.401 1.00 35.66 292 ALA A C 1
ATOM 2106 O O . ALA A 1 292 ? 34.937 -29.320 -14.022 1.00 35.66 292 ALA A O 1
ATOM 2107 N N . ALA A 1 293 ? 33.709 -29.399 -12.144 1.00 32.53 293 ALA A N 1
ATOM 2108 C CA . ALA A 1 293 ? 34.650 -30.239 -11.393 1.00 32.53 293 ALA A CA 1
ATOM 2109 C C . ALA A 1 293 ? 34.832 -31.640 -12.010 1.00 32.53 293 ALA A C 1
ATOM 2111 O O . ALA A 1 293 ? 35.945 -32.150 -12.044 1.00 32.53 293 ALA A O 1
ATOM 2112 N N . ALA A 1 294 ? 33.770 -32.227 -12.576 1.00 30.47 294 ALA A N 1
ATOM 2113 C CA . ALA A 1 294 ? 33.840 -33.522 -13.263 1.00 30.47 294 ALA A CA 1
ATOM 2114 C C . ALA A 1 294 ? 34.528 -33.449 -14.644 1.00 30.47 294 ALA A C 1
ATOM 2116 O O . ALA A 1 294 ? 34.967 -34.468 -15.173 1.00 30.47 294 ALA A O 1
ATOM 2117 N N . ALA A 1 295 ? 34.617 -32.254 -15.239 1.00 33.12 295 ALA A N 1
ATOM 2118 C CA . ALA A 1 295 ? 35.285 -32.028 -16.522 1.00 33.12 295 ALA A CA 1
ATOM 2119 C C . ALA A 1 295 ? 36.770 -31.643 -16.361 1.00 33.12 295 ALA A C 1
ATOM 2121 O O . ALA A 1 295 ? 37.565 -31.899 -17.264 1.00 33.12 295 ALA A O 1
ATOM 2122 N N . ALA A 1 296 ? 37.144 -31.063 -15.214 1.00 33.84 296 ALA A N 1
ATOM 2123 C CA . ALA A 1 296 ? 38.497 -30.589 -14.920 1.00 33.84 296 ALA A CA 1
ATOM 2124 C C . ALA A 1 296 ? 39.493 -31.702 -14.530 1.00 33.84 296 ALA A C 1
ATOM 2126 O O . ALA A 1 296 ? 40.697 -31.479 -14.573 1.00 33.84 296 ALA A O 1
ATOM 2127 N N . GLU A 1 297 ? 39.032 -32.916 -14.220 1.00 30.59 297 GLU A N 1
ATOM 2128 C CA . GLU A 1 297 ? 39.904 -34.041 -13.832 1.00 30.59 297 GLU A CA 1
ATOM 2129 C C . GLU A 1 297 ? 40.649 -34.692 -15.024 1.00 30.59 297 GLU A C 1
ATOM 2131 O O . GLU A 1 297 ? 41.316 -35.710 -14.860 1.00 30.59 297 GLU A O 1
ATOM 2136 N N . LYS A 1 298 ? 40.542 -34.147 -16.250 1.00 30.73 298 LYS A N 1
ATOM 2137 C CA . LYS A 1 298 ? 41.016 -34.832 -17.471 1.00 30.73 298 LYS A CA 1
ATOM 2138 C C . LYS A 1 298 ? 41.905 -34.047 -18.439 1.00 30.73 298 LYS A C 1
ATOM 2140 O O . LYS A 1 298 ? 42.108 -34.522 -19.555 1.00 30.73 298 LYS A O 1
ATOM 2145 N N . ALA A 1 299 ? 42.463 -32.901 -18.058 1.00 29.92 299 ALA A N 1
ATOM 2146 C CA . ALA A 1 299 ? 43.352 -32.155 -18.952 1.00 29.92 299 ALA A CA 1
ATOM 2147 C C . ALA A 1 299 ? 44.541 -31.529 -18.205 1.00 29.92 299 ALA A C 1
ATOM 2149 O O . ALA A 1 299 ? 44.476 -30.394 -17.742 1.00 29.92 299 ALA A O 1
ATOM 2150 N N . GLU A 1 300 ? 45.638 -32.281 -18.107 1.00 29.17 300 GLU A N 1
ATOM 2151 C CA . GLU A 1 300 ? 46.977 -31.738 -17.857 1.00 29.17 300 GLU A CA 1
ATOM 2152 C C . GLU A 1 300 ? 47.548 -31.135 -19.149 1.00 29.17 300 GLU A C 1
ATOM 2154 O O . GLU A 1 300 ? 47.479 -31.763 -20.206 1.00 29.17 300 GLU A O 1
ATOM 2159 N N . GLY A 1 301 ? 48.182 -29.961 -19.052 1.00 28.28 301 GLY A N 1
ATOM 2160 C CA . GLY A 1 301 ? 49.146 -29.511 -20.060 1.00 28.28 301 GLY A CA 1
ATOM 2161 C C . GLY A 1 301 ? 49.193 -28.006 -20.339 1.00 28.28 301 GLY A C 1
ATOM 2162 O O . GLY A 1 301 ? 48.486 -27.525 -21.212 1.00 28.28 301 GLY A O 1
ATOM 2163 N N . ALA A 1 302 ? 50.143 -27.338 -19.674 1.00 25.39 302 ALA A N 1
ATOM 2164 C CA . ALA A 1 302 ? 50.862 -26.113 -20.070 1.00 25.39 302 ALA A CA 1
ATOM 2165 C C . ALA A 1 302 ? 50.124 -24.747 -20.141 1.00 25.39 302 ALA A C 1
ATOM 2167 O O . ALA A 1 302 ? 49.220 -24.514 -20.936 1.00 25.39 302 ALA A O 1
ATOM 2168 N N . ALA A 1 303 ? 50.637 -23.805 -19.336 1.00 27.03 303 ALA A N 1
ATOM 2169 C CA . ALA A 1 303 ? 50.374 -22.357 -19.338 1.00 27.03 303 ALA A CA 1
ATOM 2170 C C . ALA A 1 303 ? 51.196 -21.635 -20.452 1.00 27.03 303 ALA A C 1
ATOM 2172 O O . ALA A 1 303 ? 52.095 -22.277 -21.003 1.00 27.03 303 ALA A O 1
ATOM 2173 N N . PRO A 1 304 ? 50.964 -20.340 -20.799 1.00 32.22 304 PRO A N 1
ATOM 2174 C CA . PRO A 1 304 ? 51.154 -19.216 -19.868 1.00 32.22 304 PRO A CA 1
ATOM 2175 C C . PRO A 1 304 ? 50.100 -18.079 -19.919 1.00 32.22 304 PRO A C 1
ATOM 2177 O O . PRO A 1 304 ? 49.630 -17.660 -20.971 1.00 32.22 304 PRO A O 1
ATOM 2180 N N . SER A 1 305 ? 49.795 -17.571 -18.718 1.00 29.06 305 SER A N 1
ATOM 2181 C CA . SER A 1 305 ? 49.453 -16.186 -18.334 1.00 29.06 305 SER A CA 1
ATOM 2182 C C . SER A 1 305 ? 48.721 -15.278 -19.340 1.00 29.06 305 SER A C 1
ATOM 2184 O O . SER A 1 305 ? 49.350 -14.561 -20.118 1.00 29.06 305 SER A O 1
ATOM 2186 N N . ALA A 1 306 ? 47.399 -15.179 -19.189 1.00 26.70 306 ALA A N 1
ATOM 2187 C CA . ALA A 1 306 ? 46.630 -13.989 -19.548 1.00 26.70 306 ALA A CA 1
ATOM 2188 C C . ALA A 1 306 ? 45.913 -13.497 -18.280 1.00 26.70 306 ALA A C 1
ATOM 2190 O O . ALA A 1 306 ? 45.081 -14.214 -17.726 1.00 26.70 306 ALA A O 1
ATOM 2191 N N . GLU A 1 307 ? 46.272 -12.313 -17.780 1.00 25.41 307 GLU A N 1
ATOM 2192 C CA . GLU A 1 307 ? 45.503 -11.655 -16.720 1.00 25.41 307 GLU A CA 1
ATOM 2193 C C . GLU A 1 307 ? 44.138 -11.255 -17.288 1.00 25.41 307 GLU A C 1
ATOM 2195 O O . GLU A 1 307 ? 44.037 -10.449 -18.214 1.00 25.41 307 GLU A O 1
ATOM 2200 N N . VAL A 1 308 ? 43.082 -11.872 -16.761 1.00 28.42 308 VAL A N 1
ATOM 2201 C CA . VAL A 1 308 ? 41.693 -11.553 -17.094 1.00 28.42 308 VAL A CA 1
ATOM 2202 C C . VAL A 1 308 ? 41.195 -10.550 -16.058 1.00 28.42 308 VAL A C 1
ATOM 2204 O O . VAL A 1 308 ? 40.930 -10.915 -14.914 1.00 28.42 308 VAL A O 1
ATOM 2207 N N . GLU A 1 309 ? 41.079 -9.285 -16.453 1.00 27.19 309 GLU A N 1
ATOM 2208 C CA . GLU A 1 309 ? 40.487 -8.235 -15.622 1.00 27.19 309 GLU A CA 1
ATOM 2209 C C . GLU A 1 309 ? 38.955 -8.264 -15.757 1.00 27.19 309 GLU A C 1
ATOM 2211 O O . GLU A 1 309 ? 38.395 -8.107 -16.844 1.00 27.19 309 GLU A O 1
ATOM 2216 N N . LEU A 1 310 ? 38.273 -8.522 -14.639 1.00 28.22 310 LEU A N 1
ATOM 2217 C CA . LEU A 1 310 ? 36.818 -8.599 -14.540 1.00 28.22 310 LEU A CA 1
ATOM 2218 C C . LEU A 1 310 ? 36.260 -7.212 -14.186 1.00 28.22 310 LEU A C 1
ATOM 2220 O O . LEU A 1 310 ? 36.314 -6.807 -13.027 1.00 28.22 310 LEU A O 1
ATOM 2224 N N . VAL A 1 311 ? 35.698 -6.500 -15.163 1.00 27.39 311 VAL A N 1
ATOM 2225 C CA . VAL A 1 311 ? 35.029 -5.210 -14.925 1.00 27.39 311 VAL A CA 1
ATOM 2226 C C . VAL A 1 311 ? 33.532 -5.447 -14.734 1.00 27.39 311 VAL A C 1
ATOM 2228 O O . VAL A 1 311 ? 32.797 -5.714 -15.685 1.00 27.39 311 VAL A O 1
ATOM 2231 N N . VAL A 1 312 ? 33.087 -5.381 -13.480 1.00 28.84 312 VAL A N 1
ATOM 2232 C CA . VAL A 1 312 ? 31.670 -5.287 -13.117 1.00 28.84 312 VAL A CA 1
ATOM 2233 C C . VAL A 1 312 ? 31.309 -3.807 -13.167 1.00 28.84 312 VAL A C 1
ATOM 2235 O O . VAL A 1 312 ? 31.888 -3.017 -12.429 1.00 28.84 312 VAL A O 1
ATOM 2238 N N . LEU A 1 313 ? 30.364 -3.420 -14.027 1.00 29.77 313 LEU A N 1
ATOM 2239 C CA . LEU A 1 313 ? 29.809 -2.065 -14.016 1.00 29.77 313 LEU A CA 1
ATOM 2240 C C . LEU A 1 313 ? 28.906 -1.905 -12.789 1.00 29.77 313 LEU A C 1
ATOM 2242 O O . LEU A 1 313 ? 27.686 -2.072 -12.855 1.00 29.77 313 LEU A O 1
ATOM 2246 N N . GLU A 1 314 ? 29.533 -1.656 -11.644 1.00 38.16 314 GLU A N 1
ATOM 2247 C CA . GLU A 1 314 ? 28.867 -1.229 -10.419 1.00 38.16 314 GLU A CA 1
ATOM 2248 C C . GLU A 1 314 ? 28.254 0.176 -10.626 1.00 38.16 314 GLU A C 1
ATOM 2250 O O . GLU A 1 314 ? 28.582 0.877 -11.586 1.00 38.16 314 GLU A O 1
ATOM 2255 N N . GLU A 1 315 ? 27.384 0.641 -9.716 1.00 46.41 315 GLU A N 1
ATOM 2256 C CA . GLU A 1 315 ? 26.874 2.037 -9.672 1.00 46.41 315 GLU A CA 1
ATOM 2257 C C . GLU A 1 315 ? 28.005 3.113 -9.651 1.00 46.41 315 GLU A C 1
ATOM 2259 O O . GLU A 1 315 ? 27.727 4.311 -9.599 1.00 46.41 315 GLU A O 1
ATOM 2264 N N . GLU A 1 316 ? 29.273 2.692 -9.686 1.00 43.31 316 GLU A N 1
ATOM 2265 C CA . GLU A 1 316 ? 30.520 3.446 -9.586 1.00 43.31 316 GLU A CA 1
ATOM 2266 C C . GLU A 1 316 ? 30.947 4.190 -10.861 1.00 43.31 316 GLU A C 1
ATOM 2268 O O . GLU A 1 316 ? 31.592 5.231 -10.743 1.00 43.31 316 GLU A O 1
ATOM 2273 N N . GLU A 1 317 ? 30.582 3.738 -12.069 1.00 44.22 317 GLU A N 1
ATOM 2274 C CA . GLU A 1 317 ? 31.049 4.408 -13.304 1.00 44.22 317 GLU A CA 1
ATOM 2275 C C . GLU A 1 317 ? 30.255 5.674 -13.669 1.00 44.22 317 GLU A C 1
ATOM 2277 O O . GLU A 1 317 ? 30.705 6.506 -14.461 1.00 44.22 317 GLU A O 1
ATOM 2282 N N . VAL A 1 318 ? 29.083 5.872 -13.061 1.00 52.16 318 VAL A N 1
ATOM 2283 C CA . VAL A 1 318 ? 28.237 7.045 -13.295 1.00 52.16 318 VAL A CA 1
ATOM 2284 C C . VAL A 1 318 ? 28.448 8.027 -12.144 1.00 52.16 318 VAL A C 1
ATOM 2286 O O . VAL A 1 318 ? 27.837 7.903 -11.081 1.00 52.16 318 VAL A O 1
ATOM 2289 N N . GLY A 1 319 ? 29.318 9.026 -12.337 1.00 61.50 319 GLY A N 1
ATOM 2290 C CA . GLY A 1 319 ? 29.467 10.134 -11.382 1.00 61.50 319 GLY A CA 1
ATOM 2291 C C . GLY A 1 319 ? 28.100 10.702 -10.970 1.00 61.50 319 GLY A C 1
ATOM 2292 O O . GLY A 1 319 ? 27.185 10.702 -11.784 1.00 61.50 319 GLY A O 1
ATOM 2293 N N . TYR A 1 320 ? 27.943 11.150 -9.714 1.00 75.25 320 TYR A N 1
ATOM 2294 C CA . TYR A 1 320 ? 26.644 11.477 -9.091 1.00 75.25 320 TYR A CA 1
ATOM 2295 C C . TYR A 1 320 ? 25.806 12.452 -9.946 1.00 75.25 320 TYR A C 1
ATOM 2297 O O . TYR A 1 320 ? 26.046 13.663 -9.900 1.00 75.25 320 TYR A O 1
ATOM 2305 N N . PRO A 1 321 ? 24.821 11.970 -10.730 1.00 85.19 321 PRO A N 1
ATOM 2306 C CA . PRO A 1 321 ? 24.139 12.814 -11.701 1.00 85.19 321 PRO A CA 1
ATOM 2307 C C . PRO A 1 321 ? 23.328 13.900 -11.002 1.00 85.19 321 PRO A C 1
ATOM 2309 O O . PRO A 1 321 ? 22.764 13.664 -9.931 1.00 85.19 321 PRO A O 1
ATOM 2312 N N . LEU A 1 322 ? 23.178 15.065 -11.641 1.00 88.88 322 LEU A N 1
ATOM 2313 C CA . LEU A 1 322 ? 22.364 16.164 -11.105 1.00 88.88 322 LEU A CA 1
ATOM 2314 C C . LEU A 1 322 ? 20.947 15.701 -10.729 1.00 88.88 322 LEU A C 1
ATOM 2316 O O . LEU A 1 322 ? 20.426 16.091 -9.691 1.00 88.88 322 LEU A O 1
ATOM 2320 N N . ALA A 1 323 ? 20.347 14.812 -11.526 1.00 89.19 323 ALA A N 1
ATOM 2321 C CA . ALA A 1 323 ? 19.023 14.261 -11.245 1.00 89.19 323 ALA A CA 1
ATOM 2322 C C . ALA A 1 323 ? 18.941 13.526 -9.895 1.00 89.19 323 ALA A C 1
ATOM 2324 O O . ALA A 1 323 ? 17.908 13.590 -9.236 1.00 89.19 323 ALA A O 1
ATOM 2325 N N . TRP A 1 324 ? 20.012 12.854 -9.459 1.00 91.62 324 TRP A N 1
ATOM 2326 C CA . TRP A 1 324 ? 20.025 12.163 -8.167 1.00 91.62 324 TRP A CA 1
ATOM 2327 C C . TRP A 1 324 ? 20.166 13.171 -7.030 1.00 91.62 324 TRP A C 1
ATOM 2329 O O . TRP A 1 324 ? 19.459 13.056 -6.037 1.00 91.62 324 TRP A O 1
ATOM 2339 N N . TRP A 1 325 ? 21.014 14.196 -7.200 1.00 92.31 325 TRP A N 1
ATOM 2340 C CA . TRP A 1 325 ? 21.142 15.289 -6.229 1.00 92.31 325 TRP A CA 1
ATOM 2341 C C . TRP A 1 325 ? 19.809 15.999 -6.022 1.00 92.31 325 TRP A C 1
ATOM 2343 O O . TRP A 1 325 ? 19.396 16.227 -4.889 1.00 92.31 325 TRP A O 1
ATOM 2353 N N . VAL A 1 326 ? 19.113 16.301 -7.118 1.00 94.31 326 VAL A N 1
ATOM 2354 C CA . VAL A 1 326 ? 17.781 16.906 -7.083 1.00 94.31 326 VAL A CA 1
ATOM 2355 C C . VAL A 1 326 ? 16.787 15.971 -6.396 1.00 94.31 326 VAL A C 1
ATOM 2357 O O . VAL A 1 326 ? 16.067 16.413 -5.506 1.00 94.31 326 VAL A O 1
ATOM 2360 N N . ALA A 1 327 ? 16.763 14.681 -6.743 1.00 94.75 327 ALA A N 1
ATOM 2361 C CA . ALA A 1 327 ? 15.856 13.716 -6.123 1.00 94.75 327 ALA A CA 1
ATOM 2362 C C . ALA A 1 327 ? 16.089 13.578 -4.606 1.00 94.75 327 ALA A C 1
ATOM 2364 O O . ALA A 1 327 ? 15.125 13.499 -3.842 1.00 94.75 327 ALA A O 1
ATOM 2365 N N . ASP A 1 328 ? 17.346 13.586 -4.162 1.00 95.62 328 ASP A N 1
ATOM 2366 C CA . ASP A 1 328 ? 17.712 13.529 -2.745 1.00 95.62 328 ASP A CA 1
ATOM 2367 C C . ASP A 1 328 ? 17.351 14.808 -2.009 1.00 95.62 328 ASP A C 1
ATOM 2369 O O . ASP A 1 328 ? 16.739 14.743 -0.945 1.00 95.62 328 ASP A O 1
ATOM 2373 N N . ALA A 1 329 ? 17.678 15.966 -2.585 1.00 96.56 329 ALA A N 1
ATOM 2374 C CA . ALA A 1 329 ? 17.361 17.263 -2.005 1.00 96.56 329 ALA A CA 1
ATOM 2375 C C . ALA A 1 329 ? 15.846 17.452 -1.858 1.00 96.56 329 ALA A C 1
ATOM 2377 O O . ALA A 1 329 ? 15.382 17.867 -0.798 1.00 96.56 329 ALA A O 1
ATOM 2378 N N . LEU A 1 330 ? 15.067 17.084 -2.882 1.00 97.25 330 LEU A N 1
ATOM 2379 C CA . LEU A 1 330 ? 13.606 17.130 -2.831 1.00 97.25 330 LEU A CA 1
ATOM 2380 C C . LEU A 1 330 ? 13.043 16.156 -1.793 1.00 97.25 330 LEU A C 1
ATOM 2382 O O . LEU A 1 330 ? 12.155 16.534 -1.034 1.00 97.25 330 LEU A O 1
ATOM 2386 N N . SER A 1 331 ? 13.570 14.931 -1.714 1.00 97.56 331 SER A N 1
ATOM 2387 C CA . SER A 1 331 ? 13.110 13.941 -0.730 1.00 97.56 331 SER A CA 1
ATOM 2388 C C . SER A 1 331 ? 13.456 14.358 0.700 1.00 97.56 331 SER A C 1
ATOM 2390 O O . SER A 1 331 ? 12.641 14.188 1.603 1.00 97.56 331 SER A O 1
ATOM 2392 N N . LEU A 1 332 ? 14.629 14.959 0.911 1.00 97.75 332 LEU A N 1
ATOM 2393 C CA . LEU A 1 332 ? 15.045 15.503 2.202 1.00 97.75 332 LEU A CA 1
ATOM 2394 C C . LEU A 1 332 ? 14.202 16.705 2.611 1.00 97.75 332 LEU A C 1
ATOM 2396 O O . LEU A 1 332 ? 13.726 16.747 3.743 1.00 97.75 332 LEU A O 1
ATOM 2400 N N . ALA A 1 333 ? 13.974 17.646 1.694 1.00 97.44 333 ALA A N 1
ATOM 2401 C CA . ALA A 1 333 ? 13.110 18.792 1.937 1.00 97.44 333 ALA A CA 1
ATOM 2402 C C . ALA A 1 333 ? 11.678 18.344 2.255 1.00 97.44 333 ALA A C 1
ATOM 2404 O O . ALA A 1 333 ? 11.108 18.795 3.245 1.00 97.44 333 ALA A O 1
ATOM 2405 N N . ALA A 1 334 ? 11.121 17.412 1.475 1.00 96.38 334 ALA A N 1
ATOM 2406 C CA . ALA A 1 334 ? 9.794 16.855 1.716 1.00 96.38 334 ALA A CA 1
ATOM 2407 C C . ALA A 1 334 ? 9.713 16.172 3.087 1.00 96.38 334 ALA A C 1
ATOM 2409 O O . ALA A 1 334 ? 8.839 16.514 3.877 1.00 96.38 334 ALA A O 1
ATOM 2410 N N . LEU A 1 335 ? 10.650 15.273 3.409 1.00 97.31 335 LEU A N 1
ATOM 2411 C CA . LEU A 1 335 ? 10.677 14.589 4.702 1.00 97.31 335 LEU A CA 1
ATOM 2412 C C . LEU A 1 335 ? 10.774 15.585 5.863 1.00 97.31 335 LEU A C 1
ATOM 2414 O O . LEU A 1 335 ? 10.033 15.459 6.835 1.00 97.31 335 LEU A O 1
ATOM 2418 N N . ALA A 1 336 ? 11.657 16.581 5.768 1.00 97.31 336 ALA A N 1
ATOM 2419 C CA . ALA A 1 336 ? 11.831 17.586 6.811 1.00 97.31 336 ALA A CA 1
ATOM 2420 C C . ALA A 1 336 ? 10.563 18.431 6.999 1.00 97.31 336 ALA A C 1
ATOM 2422 O O . ALA A 1 336 ? 10.055 18.527 8.115 1.00 97.31 336 ALA A O 1
ATOM 2423 N N . LEU A 1 337 ? 10.019 18.994 5.917 1.00 95.75 337 LEU A N 1
ATOM 2424 C CA . LEU A 1 337 ? 8.840 19.861 5.964 1.00 95.75 337 LEU A CA 1
ATOM 2425 C C . LEU A 1 337 ? 7.598 19.113 6.455 1.00 95.75 337 LEU A C 1
ATOM 2427 O O . LEU A 1 337 ? 6.902 19.601 7.344 1.00 95.75 337 LEU A O 1
ATOM 2431 N N . LEU A 1 338 ? 7.339 17.917 5.922 1.00 94.69 338 LEU A N 1
ATOM 2432 C CA . LEU A 1 338 ? 6.177 17.115 6.301 1.00 94.69 338 LEU A CA 1
ATOM 2433 C C . LEU A 1 338 ? 6.294 16.594 7.736 1.00 94.69 338 LEU A C 1
ATOM 2435 O O . LEU A 1 338 ? 5.304 16.605 8.465 1.00 94.69 338 LEU A O 1
ATOM 2439 N N . THR A 1 339 ? 7.491 16.204 8.180 1.00 95.56 339 THR A N 1
ATOM 2440 C CA . THR A 1 339 ? 7.716 15.773 9.569 1.00 95.56 339 THR A CA 1
ATOM 2441 C C . THR A 1 339 ? 7.542 16.934 10.544 1.00 95.56 339 THR A C 1
ATOM 2443 O O . THR A 1 339 ? 6.796 16.803 11.511 1.00 95.56 339 THR A O 1
ATOM 2446 N N . VAL A 1 340 ? 8.169 18.088 10.288 1.00 95.25 340 VAL A N 1
ATOM 2447 C CA . VAL A 1 340 ? 8.047 19.273 11.157 1.00 95.25 340 VAL A CA 1
ATOM 2448 C C . VAL A 1 340 ? 6.603 19.772 11.199 1.00 95.25 340 VAL A C 1
ATOM 2450 O O . VAL A 1 340 ? 6.071 20.006 12.284 1.00 95.25 340 VAL A O 1
ATOM 2453 N N . GLY A 1 341 ? 5.941 19.869 10.044 1.00 91.94 341 GLY A N 1
ATOM 2454 C CA . GLY A 1 341 ? 4.531 20.249 9.963 1.00 91.94 341 GLY A CA 1
ATOM 2455 C C . GLY A 1 341 ? 3.624 19.281 10.724 1.00 91.94 341 GLY A C 1
ATOM 2456 O O . GLY A 1 341 ? 2.750 19.714 11.472 1.00 91.94 341 GLY A O 1
ATOM 2457 N N . SER A 1 342 ? 3.870 17.974 10.612 1.00 92.12 342 SER A N 1
ATOM 2458 C CA . SER A 1 342 ? 3.087 16.963 11.330 1.00 92.12 342 SER A CA 1
ATOM 2459 C C . SER A 1 342 ? 3.331 16.996 12.841 1.00 92.12 342 SER A C 1
ATOM 2461 O O . SER A 1 342 ? 2.390 16.828 13.608 1.00 92.12 342 SER A O 1
ATOM 2463 N N . ILE A 1 343 ? 4.558 17.269 13.302 1.00 93.06 343 ILE A N 1
ATOM 2464 C CA . ILE A 1 343 ? 4.843 17.468 14.735 1.00 93.06 343 ILE A CA 1
ATOM 2465 C C . ILE A 1 343 ? 4.080 18.684 15.263 1.00 93.06 343 ILE A C 1
ATOM 2467 O O . ILE A 1 343 ? 3.437 18.595 16.310 1.00 93.06 343 ILE A O 1
ATOM 2471 N N . TYR A 1 344 ? 4.124 19.802 14.532 1.00 91.19 344 TYR A N 1
ATOM 2472 C CA . TYR A 1 344 ? 3.398 21.014 14.897 1.00 91.19 344 TYR A CA 1
ATOM 2473 C C . TYR A 1 344 ? 1.900 20.727 15.056 1.00 91.19 344 TYR A C 1
ATOM 2475 O O . TYR A 1 344 ? 1.334 20.958 16.124 1.00 91.19 344 TYR A O 1
ATOM 2483 N N . TRP A 1 345 ? 1.267 20.134 14.044 1.00 87.94 345 TRP A N 1
ATOM 2484 C CA . TRP A 1 345 ? -0.167 19.854 14.082 1.00 87.94 345 TRP A CA 1
ATOM 2485 C C . TRP A 1 345 ? -0.567 18.768 15.086 1.00 87.94 345 TRP A C 1
ATOM 2487 O O . TRP A 1 345 ? -1.609 18.888 15.738 1.00 87.94 345 TRP A O 1
ATOM 2497 N N . ALA A 1 346 ? 0.267 17.751 15.304 1.00 88.38 346 ALA A N 1
ATOM 2498 C CA . ALA A 1 346 ? 0.049 16.781 16.375 1.00 88.38 346 ALA A CA 1
ATOM 2499 C C . ALA A 1 346 ? 0.040 17.457 17.761 1.00 88.38 346 ALA A C 1
ATOM 2501 O O . ALA A 1 346 ? -0.746 17.074 18.628 1.00 88.38 346 ALA A O 1
ATOM 2502 N N . ALA A 1 347 ? 0.858 18.498 17.961 1.00 88.19 347 ALA A N 1
ATOM 2503 C CA . ALA A 1 347 ? 0.924 19.244 19.216 1.00 88.19 347 ALA A CA 1
ATOM 2504 C C . ALA A 1 347 ? -0.275 20.186 19.445 1.00 88.19 347 ALA A C 1
ATOM 2506 O O . ALA A 1 347 ? -0.624 20.444 20.597 1.00 88.19 347 ALA A O 1
ATOM 2507 N N . THR A 1 348 ? -0.932 20.668 18.380 1.00 83.75 348 THR A N 1
ATOM 2508 C CA . THR A 1 348 ? -2.085 21.591 18.491 1.00 83.75 348 THR A CA 1
ATOM 2509 C C . THR A 1 348 ? -3.349 20.966 19.091 1.00 83.75 348 THR A C 1
ATOM 2511 O O . THR A 1 348 ? -4.221 21.701 19.548 1.00 83.75 348 THR A O 1
ATOM 2514 N N . LYS A 1 349 ? -3.453 19.629 19.122 1.00 79.88 349 LYS A N 1
ATOM 2515 C CA . LYS A 1 349 ? -4.617 18.878 19.628 1.00 79.88 349 LYS A CA 1
ATOM 2516 C C . LYS A 1 349 ? -5.959 19.327 19.030 1.00 79.88 349 LYS A C 1
ATOM 2518 O O . LYS A 1 349 ? -6.943 19.483 19.750 1.00 79.88 349 LYS A O 1
ATOM 2523 N N . THR A 1 350 ? -5.992 19.546 17.718 1.00 70.75 350 THR A N 1
ATOM 2524 C CA . THR A 1 350 ? -7.190 19.988 16.996 1.00 70.75 350 THR A CA 1
ATOM 2525 C C . THR A 1 350 ? -7.757 18.895 16.089 1.00 70.75 350 THR A C 1
ATOM 2527 O O . THR A 1 350 ? -7.051 17.998 15.622 1.00 70.75 350 THR A O 1
ATOM 2530 N N . THR A 1 351 ? -9.073 18.953 15.888 1.00 65.31 351 THR A N 1
ATOM 2531 C CA . THR A 1 351 ? -9.843 18.149 14.926 1.00 65.31 351 THR A CA 1
ATOM 2532 C C . THR A 1 351 ? -10.261 18.975 13.707 1.00 65.31 351 THR A C 1
ATOM 2534 O O . THR A 1 351 ? -11.116 18.534 12.941 1.00 65.31 351 THR A O 1
ATOM 2537 N N . ALA A 1 352 ? -9.715 20.189 13.539 1.00 54.62 352 ALA A N 1
ATOM 2538 C CA . ALA A 1 352 ? -10.228 21.172 12.589 1.00 54.62 352 ALA A CA 1
ATOM 2539 C C . ALA A 1 352 ? -10.323 20.611 11.159 1.00 54.62 352 ALA A C 1
ATOM 2541 O O . ALA A 1 352 ? -9.333 20.214 10.550 1.00 54.62 352 ALA A O 1
ATOM 2542 N N . ALA A 1 353 ? -11.544 20.632 10.620 1.00 53.94 353 ALA A N 1
ATOM 2543 C CA . ALA A 1 353 ? -11.927 20.039 9.339 1.00 53.94 353 ALA A CA 1
ATOM 2544 C C . ALA A 1 353 ? -11.432 20.807 8.096 1.00 53.94 353 ALA A C 1
ATOM 2546 O O . ALA A 1 353 ? -11.759 20.435 6.973 1.00 53.94 353 ALA A O 1
ATOM 2547 N N . SER A 1 354 ? -10.682 21.899 8.271 1.00 53.16 354 SER A N 1
ATOM 2548 C CA . SER A 1 354 ? -10.281 22.782 7.170 1.00 53.16 354 SER A CA 1
ATOM 2549 C C . SER A 1 354 ? -9.129 22.227 6.328 1.00 53.16 354 SER A C 1
ATOM 2551 O O . SER A 1 354 ? -9.002 22.596 5.165 1.00 53.16 354 SER A O 1
ATOM 2553 N N . SER A 1 355 ? -8.298 21.340 6.885 1.00 57.53 355 SER A N 1
ATOM 2554 C CA . SER A 1 355 ? -7.281 20.596 6.132 1.00 57.53 355 SER A CA 1
ATOM 2555 C C . SER A 1 355 ? -6.944 19.279 6.837 1.00 57.53 355 SER A C 1
ATOM 2557 O O . SER A 1 355 ? -6.951 19.248 8.071 1.00 57.53 355 SER A O 1
ATOM 2559 N N . PRO A 1 356 ? -6.567 18.212 6.115 1.00 55.53 356 PRO A N 1
ATOM 2560 C CA . PRO A 1 356 ? -6.155 16.955 6.744 1.00 55.53 356 PRO A CA 1
ATOM 2561 C C . PRO A 1 356 ? -4.953 17.079 7.675 1.00 55.53 356 PRO A C 1
ATOM 2563 O O . PRO A 1 356 ? -4.830 16.312 8.624 1.00 55.53 356 PRO A O 1
ATOM 2566 N N . PHE A 1 357 ? -4.111 18.092 7.474 1.00 56.38 357 PHE A N 1
ATOM 2567 C CA . PHE A 1 357 ? -2.991 18.395 8.363 1.00 56.38 357 PHE A CA 1
ATOM 2568 C C . PHE A 1 357 ? -3.435 18.944 9.715 1.00 56.38 357 PHE A C 1
ATOM 2570 O O . PHE A 1 357 ? -2.757 18.702 10.702 1.00 56.38 357 PHE A O 1
ATOM 2577 N N . ALA A 1 358 ? -4.578 19.628 9.786 1.00 61.06 358 ALA A N 1
ATOM 2578 C CA . ALA A 1 358 ? -5.088 20.188 11.031 1.00 61.06 358 ALA A CA 1
ATOM 2579 C C . ALA A 1 358 ? -5.728 19.140 11.958 1.00 61.06 358 ALA A C 1
ATOM 2581 O O . ALA A 1 358 ? -6.063 19.447 13.095 1.00 61.06 358 ALA A O 1
ATOM 2582 N N . ASN A 1 359 ? -5.866 17.889 11.516 1.00 78.62 359 ASN A N 1
ATOM 2583 C CA . ASN A 1 359 ? -6.309 16.793 12.367 1.00 78.62 359 ASN A CA 1
ATOM 2584 C C . ASN A 1 359 ? -5.095 16.132 13.042 1.00 78.62 359 ASN A C 1
ATOM 2586 O O . ASN A 1 359 ? -4.251 15.533 12.372 1.00 78.62 359 ASN A O 1
ATOM 2590 N N . SER A 1 360 ? -5.006 16.185 14.377 1.00 83.44 360 SER A N 1
ATOM 2591 C CA . SER A 1 360 ? -3.859 15.602 15.091 1.00 83.44 360 SER A CA 1
ATOM 2592 C C . SER A 1 360 ? -3.701 14.090 14.873 1.00 83.44 360 SER A C 1
ATOM 2594 O O . SER A 1 360 ? -2.574 13.607 14.867 1.00 83.44 360 SER A O 1
ATOM 2596 N N . GLY A 1 361 ? -4.781 13.334 14.646 1.00 88.81 361 GLY A N 1
ATOM 2597 C CA . GLY A 1 361 ? -4.701 11.908 14.308 1.00 88.81 361 GLY A CA 1
ATOM 2598 C C . GLY A 1 361 ? -4.077 11.662 12.931 1.00 88.81 361 GLY A C 1
ATOM 2599 O O . GLY A 1 361 ? -3.217 10.793 12.787 1.00 88.81 361 GLY A O 1
ATOM 2600 N N . ALA A 1 362 ? -4.435 12.477 11.937 1.00 90.19 362 ALA A N 1
ATOM 2601 C CA . ALA A 1 362 ? -3.820 12.453 10.609 1.00 90.19 362 ALA A CA 1
ATOM 2602 C C . ALA A 1 362 ? -2.344 12.882 10.655 1.00 90.19 362 ALA A C 1
ATOM 2604 O O . ALA A 1 362 ? -1.489 12.229 10.058 1.00 90.19 362 ALA A O 1
ATOM 2605 N N . ALA A 1 363 ? -2.016 13.915 11.433 1.00 92.81 363 ALA A N 1
ATOM 2606 C CA . ALA A 1 363 ? -0.636 14.342 11.646 1.00 92.81 363 ALA A CA 1
ATOM 2607 C C . ALA A 1 363 ? 0.216 13.227 12.288 1.00 92.81 363 ALA A C 1
ATOM 2609 O O . ALA A 1 363 ? 1.311 12.920 11.813 1.00 92.81 363 ALA A O 1
ATOM 2610 N N . ILE A 1 364 ? -0.307 12.541 13.312 1.00 95.12 364 ILE A N 1
ATOM 2611 C CA . ILE A 1 364 ? 0.365 11.375 13.908 1.00 95.12 364 ILE A CA 1
ATOM 2612 C C . ILE A 1 364 ? 0.472 10.228 12.889 1.00 95.12 364 ILE A C 1
ATOM 2614 O O . ILE A 1 364 ? 1.504 9.560 12.842 1.00 95.12 364 ILE A O 1
ATOM 2618 N N . ALA A 1 365 ? -0.529 10.013 12.031 1.00 96.06 365 ALA A N 1
ATOM 2619 C CA . ALA A 1 365 ? -0.466 8.998 10.979 1.00 96.06 365 ALA A CA 1
ATOM 2620 C C . ALA A 1 365 ? 0.685 9.250 9.988 1.00 96.06 365 ALA A C 1
ATOM 2622 O O . ALA A 1 365 ? 1.397 8.313 9.624 1.00 96.06 365 ALA A O 1
ATOM 2623 N N . ILE A 1 366 ? 0.919 10.506 9.595 1.00 96.38 366 ILE A N 1
ATOM 2624 C CA . ILE A 1 366 ? 2.046 10.885 8.726 1.00 96.38 366 ILE A CA 1
ATOM 2625 C C . ILE A 1 366 ? 3.386 10.584 9.418 1.00 96.38 366 ILE A C 1
ATOM 2627 O O . ILE A 1 366 ? 4.307 10.062 8.788 1.00 96.38 366 ILE A O 1
ATOM 2631 N N . LEU A 1 367 ? 3.493 10.841 10.726 1.00 96.75 367 LEU A N 1
ATOM 2632 C CA . LEU A 1 367 ? 4.695 10.536 11.513 1.00 96.75 367 LEU A CA 1
ATOM 2633 C C . LEU A 1 367 ? 4.929 9.028 11.692 1.00 96.75 367 LEU A C 1
ATOM 2635 O O . LEU A 1 367 ? 6.073 8.574 11.657 1.00 96.75 367 LEU A O 1
ATOM 2639 N N . LEU A 1 368 ? 3.861 8.246 11.868 1.00 97.81 368 LEU A N 1
ATOM 2640 C CA . LEU A 1 368 ? 3.931 6.799 12.099 1.00 97.81 368 LEU A CA 1
ATOM 2641 C C . LEU A 1 368 ? 3.963 5.957 10.813 1.00 97.81 368 LEU A C 1
ATOM 2643 O O . LEU A 1 368 ? 4.260 4.760 10.874 1.00 97.81 368 LEU A O 1
ATOM 2647 N N . GLY A 1 369 ? 3.735 6.564 9.646 1.00 98.25 369 GLY A N 1
ATOM 2648 C CA . GLY A 1 369 ? 3.850 5.903 8.346 1.00 98.25 369 GLY A CA 1
ATOM 2649 C C . GLY A 1 369 ? 5.246 5.329 8.052 1.00 98.25 369 GLY A C 1
ATOM 2650 O O . GLY A 1 369 ? 5.358 4.134 7.754 1.00 98.25 369 GLY A O 1
ATOM 2651 N N . PRO A 1 370 ? 6.338 6.120 8.142 1.00 98.44 370 PRO A N 1
ATOM 2652 C CA . PRO A 1 370 ? 7.684 5.645 7.822 1.00 98.44 370 PRO A CA 1
ATOM 2653 C C . PRO A 1 370 ? 8.139 4.401 8.607 1.00 98.44 370 PRO A C 1
ATOM 2655 O O . PRO A 1 370 ? 8.653 3.482 7.964 1.00 98.44 370 PRO A O 1
ATOM 2658 N N . PRO A 1 371 ? 7.914 4.275 9.934 1.00 98.56 371 PRO A N 1
ATOM 2659 C CA . PRO A 1 371 ? 8.181 3.026 10.652 1.00 98.56 371 PRO A CA 1
ATOM 2660 C C . PRO A 1 371 ? 7.439 1.801 10.088 1.00 98.56 371 PRO A C 1
ATOM 2662 O O . PRO A 1 371 ? 8.039 0.731 9.961 1.00 98.56 371 PRO A O 1
ATOM 2665 N N . GLY A 1 372 ? 6.167 1.949 9.697 1.00 98.31 372 GLY A N 1
ATOM 2666 C CA . GLY A 1 372 ? 5.385 0.874 9.075 1.00 98.31 372 GLY A CA 1
ATOM 2667 C C . GLY A 1 372 ? 5.952 0.454 7.716 1.00 98.31 372 GLY A C 1
ATOM 2668 O O . GLY A 1 372 ? 6.208 -0.730 7.478 1.00 98.31 372 GLY A O 1
ATOM 2669 N N . ALA A 1 373 ? 6.252 1.427 6.850 1.00 97.94 373 ALA A N 1
ATOM 2670 C CA . ALA A 1 373 ? 6.867 1.178 5.543 1.00 97.94 373 ALA A CA 1
ATOM 2671 C C . ALA A 1 373 ? 8.263 0.542 5.661 1.00 97.94 373 ALA A C 1
ATOM 2673 O O . ALA A 1 373 ? 8.606 -0.356 4.888 1.00 97.94 373 ALA A O 1
ATOM 2674 N N . LEU A 1 374 ? 9.059 0.959 6.651 1.00 97.81 374 LEU A N 1
ATOM 2675 C CA . LEU A 1 374 ? 10.361 0.364 6.946 1.00 97.81 374 LEU A CA 1
ATOM 2676 C C . LEU A 1 374 ? 10.223 -1.101 7.355 1.00 97.81 374 LEU A C 1
ATOM 2678 O O . LEU A 1 374 ? 10.958 -1.948 6.842 1.00 97.81 374 LEU A O 1
ATOM 2682 N N . LEU A 1 375 ? 9.285 -1.419 8.248 1.00 98.12 375 LEU A N 1
ATOM 2683 C CA . LEU A 1 375 ? 9.045 -2.799 8.653 1.00 98.12 375 LEU A CA 1
ATOM 2684 C C . LEU A 1 375 ? 8.590 -3.650 7.460 1.00 98.12 375 LEU A C 1
ATOM 2686 O O . LEU A 1 375 ? 9.164 -4.716 7.236 1.00 98.12 375 LEU A O 1
ATOM 2690 N N . ARG A 1 376 ? 7.665 -3.157 6.625 1.00 97.69 376 ARG A N 1
ATOM 2691 C CA . ARG A 1 376 ? 7.275 -3.835 5.375 1.00 97.69 376 ARG A CA 1
ATOM 2692 C C . ARG A 1 376 ? 8.473 -4.073 4.453 1.00 97.69 376 ARG A C 1
ATOM 2694 O O . ARG A 1 376 ? 8.655 -5.183 3.956 1.00 97.69 376 ARG A O 1
ATOM 2701 N N . PHE A 1 377 ? 9.324 -3.065 4.259 1.00 93.25 377 PHE A N 1
ATOM 2702 C CA . PHE A 1 377 ? 10.541 -3.177 3.449 1.00 93.25 377 PHE A CA 1
ATOM 2703 C C . PHE A 1 377 ? 11.536 -4.203 4.011 1.00 93.25 377 PHE A C 1
ATOM 2705 O O . PHE A 1 377 ? 12.206 -4.908 3.260 1.00 93.25 377 PHE A O 1
ATOM 2712 N N . ARG A 1 378 ? 11.646 -4.329 5.337 1.00 94.50 378 ARG A N 1
ATOM 2713 C CA . ARG A 1 378 ? 12.476 -5.369 5.960 1.00 94.50 378 ARG A CA 1
ATOM 2714 C C . ARG A 1 378 ? 11.854 -6.753 5.790 1.00 94.50 378 ARG A C 1
ATOM 2716 O O . ARG A 1 378 ? 12.583 -7.695 5.485 1.00 94.50 378 ARG A O 1
ATOM 2723 N N . LEU A 1 379 ? 10.534 -6.866 5.941 1.00 91.00 379 LEU A N 1
ATOM 2724 C CA . LEU A 1 379 ? 9.801 -8.120 5.781 1.00 91.00 379 LEU A CA 1
ATOM 2725 C C . LEU A 1 379 ? 9.846 -8.641 4.341 1.00 91.00 379 LEU A C 1
ATOM 2727 O O . LEU A 1 379 ? 9.953 -9.850 4.148 1.00 91.00 379 LEU A O 1
ATOM 2731 N N . SER A 1 380 ? 9.852 -7.768 3.329 1.00 90.44 380 SER A N 1
ATOM 2732 C CA . SER A 1 380 ? 9.890 -8.176 1.914 1.00 90.44 380 SER A CA 1
ATOM 2733 C C . SER A 1 380 ? 11.118 -9.027 1.553 1.00 90.44 380 SER A C 1
ATOM 2735 O O . SER A 1 380 ? 11.049 -9.850 0.642 1.00 90.44 380 SER A O 1
ATOM 2737 N N . ARG A 1 381 ? 12.214 -8.937 2.323 1.00 88.81 381 ARG A N 1
ATOM 2738 C CA . ARG A 1 381 ? 13.407 -9.801 2.189 1.00 88.81 381 ARG A CA 1
ATOM 2739 C C . ARG A 1 381 ? 13.110 -11.286 2.414 1.00 88.81 381 ARG A C 1
ATOM 2741 O O . ARG A 1 381 ? 13.892 -12.142 1.999 1.00 88.81 381 ARG A O 1
ATOM 2748 N N . TYR A 1 382 ? 11.991 -11.597 3.067 1.00 89.50 382 TYR A N 1
ATOM 2749 C CA . TYR A 1 382 ? 11.521 -12.960 3.283 1.00 89.50 382 TYR A CA 1
ATOM 2750 C C . TYR A 1 382 ? 10.620 -13.481 2.154 1.00 89.50 382 TYR A C 1
ATOM 2752 O O . TYR A 1 382 ? 10.262 -14.663 2.180 1.00 89.50 382 TYR A O 1
ATOM 2760 N N . ASN A 1 383 ? 10.285 -12.673 1.140 1.00 86.25 383 ASN A N 1
ATOM 2761 C CA . ASN A 1 383 ? 9.560 -13.149 -0.041 1.00 86.25 383 ASN A CA 1
ATOM 2762 C C . ASN A 1 383 ? 10.368 -14.258 -0.738 1.00 86.25 383 ASN A C 1
ATOM 2764 O O . ASN A 1 383 ? 11.535 -14.082 -1.079 1.00 86.25 383 ASN A O 1
ATOM 2768 N N . GLY A 1 384 ? 9.766 -15.444 -0.877 1.00 83.88 384 GLY A N 1
ATOM 2769 C CA . GLY A 1 384 ? 10.428 -16.630 -1.425 1.00 83.88 384 GLY A CA 1
ATOM 2770 C C . GLY A 1 384 ? 11.537 -17.248 -0.557 1.00 83.88 384 GLY A C 1
ATOM 2771 O O . GLY A 1 384 ? 12.282 -18.109 -1.032 1.00 83.88 384 GLY A O 1
ATOM 2772 N N . SER A 1 385 ? 11.659 -16.847 0.715 1.00 81.69 385 SER A N 1
ATOM 2773 C CA . SER A 1 385 ? 12.706 -17.343 1.625 1.00 81.69 385 SER A CA 1
ATOM 2774 C C . SER A 1 385 ? 12.441 -18.745 2.190 1.00 81.69 385 SER A C 1
ATOM 2776 O O . SER A 1 385 ? 13.392 -19.475 2.480 1.00 81.69 385 SER A O 1
ATOM 2778 N N . LEU A 1 386 ? 11.174 -19.160 2.306 1.00 83.06 386 LEU A N 1
ATOM 2779 C CA . LEU A 1 386 ? 10.813 -20.483 2.820 1.00 83.06 386 LEU A CA 1
ATOM 2780 C C . LEU A 1 386 ? 11.268 -21.579 1.857 1.00 83.06 386 LEU A C 1
ATOM 2782 O O . LEU A 1 386 ? 10.785 -21.667 0.730 1.00 83.06 386 LEU A O 1
ATOM 2786 N N . LYS A 1 387 ? 12.151 -22.474 2.318 1.00 82.38 387 LYS A N 1
ATOM 2787 C CA . LYS A 1 387 ? 12.707 -23.561 1.490 1.00 82.38 387 LYS A CA 1
ATOM 2788 C C . LYS A 1 387 ? 11.622 -24.426 0.833 1.00 82.38 387 LYS A C 1
ATOM 2790 O O . LYS A 1 387 ? 11.753 -24.733 -0.351 1.00 82.38 387 LYS A O 1
ATOM 2795 N N . ALA A 1 388 ? 10.564 -24.767 1.573 1.00 85.31 388 ALA A N 1
ATOM 2796 C CA . ALA A 1 388 ? 9.440 -25.575 1.087 1.00 85.31 388 ALA A CA 1
ATOM 2797 C C . ALA A 1 388 ? 8.453 -24.788 0.198 1.00 85.31 388 ALA A C 1
ATOM 2799 O O . ALA A 1 388 ? 7.795 -25.366 -0.662 1.00 85.31 388 ALA A O 1
ATOM 2800 N N . LEU A 1 389 ? 8.373 -23.462 0.363 1.00 86.88 389 LEU A N 1
ATOM 2801 C CA . LEU A 1 389 ? 7.394 -22.586 -0.292 1.00 86.88 389 LEU A CA 1
ATOM 2802 C C . LEU A 1 389 ? 8.075 -21.373 -0.941 1.00 86.88 389 LEU A C 1
ATOM 2804 O O . LEU A 1 389 ? 7.645 -20.237 -0.778 1.00 86.88 389 LEU A O 1
ATOM 2808 N N . LYS A 1 390 ? 9.138 -21.603 -1.724 1.00 87.88 390 LYS A N 1
ATOM 2809 C CA . LYS A 1 390 ? 9.929 -20.524 -2.358 1.00 87.88 390 LYS A CA 1
ATOM 2810 C C . LYS A 1 390 ? 9.136 -19.629 -3.314 1.00 87.88 390 LYS A C 1
ATOM 2812 O O . LYS A 1 390 ? 9.612 -18.574 -3.703 1.00 87.88 390 LYS A O 1
ATOM 2817 N N . TRP A 1 391 ? 7.962 -20.076 -3.745 1.00 88.62 391 TRP A N 1
ATOM 2818 C CA . TRP A 1 391 ? 7.074 -19.302 -4.605 1.00 88.62 391 TRP A CA 1
ATOM 2819 C C . TRP A 1 391 ? 6.179 -18.336 -3.819 1.00 88.62 391 TRP A C 1
ATOM 2821 O O . TRP A 1 391 ? 5.572 -17.467 -4.432 1.00 88.62 391 TRP A O 1
ATOM 2831 N N . PHE A 1 392 ? 6.060 -18.507 -2.499 1.00 93.19 392 PHE A N 1
ATOM 2832 C CA . PHE A 1 392 ? 5.128 -17.755 -1.670 1.00 93.19 392 PHE A CA 1
ATOM 2833 C C . PHE A 1 392 ? 5.741 -16.409 -1.236 1.00 93.19 392 PHE A C 1
ATOM 2835 O O . PHE A 1 392 ? 6.831 -16.401 -0.641 1.00 93.19 392 PHE A O 1
ATOM 2842 N N . PRO A 1 393 ? 5.063 -15.273 -1.481 1.00 94.50 393 PRO A N 1
ATOM 2843 C CA . PRO A 1 393 ? 5.484 -13.956 -0.999 1.00 94.50 393 PRO A CA 1
ATOM 2844 C C . PRO A 1 393 ? 5.255 -13.794 0.517 1.00 94.50 393 PRO A C 1
ATOM 2846 O O . PRO A 1 393 ? 4.347 -13.100 0.976 1.00 94.50 393 PRO A O 1
ATOM 2849 N N . LEU A 1 394 ? 6.066 -14.494 1.320 1.00 95.81 394 LEU A N 1
ATOM 2850 C CA . LEU A 1 394 ? 5.893 -14.557 2.775 1.00 95.81 394 LEU A CA 1
ATOM 2851 C C . LEU A 1 394 ? 5.996 -13.188 3.452 1.00 95.81 394 LEU A C 1
ATOM 2853 O O . LEU A 1 394 ? 5.229 -12.913 4.364 1.00 95.81 394 LEU A O 1
ATOM 2857 N N . GLY A 1 395 ? 6.943 -12.352 3.037 1.00 95.31 395 GLY A N 1
ATOM 2858 C CA . GLY A 1 395 ? 7.155 -11.021 3.594 1.00 95.31 395 GLY A CA 1
ATOM 2859 C C . GLY A 1 395 ? 5.934 -10.123 3.438 1.00 95.31 395 GLY A C 1
ATOM 2860 O O . GLY A 1 395 ? 5.455 -9.573 4.426 1.00 95.31 395 GLY A O 1
ATOM 2861 N N . THR A 1 396 ? 5.398 -10.031 2.219 1.00 97.12 396 THR A N 1
ATOM 2862 C CA . THR A 1 396 ? 4.187 -9.250 1.915 1.00 97.12 396 THR A CA 1
ATOM 2863 C C . THR A 1 396 ? 2.974 -9.805 2.659 1.00 97.12 396 THR A C 1
ATOM 2865 O O . THR A 1 396 ? 2.236 -9.052 3.293 1.00 97.12 396 THR A O 1
ATOM 2868 N N . PHE A 1 397 ? 2.803 -11.133 2.660 1.00 98.44 397 PHE A N 1
ATOM 2869 C CA . PHE A 1 397 ? 1.734 -11.789 3.413 1.00 98.44 397 PHE A CA 1
ATOM 2870 C C . PHE A 1 397 ? 1.824 -11.479 4.912 1.00 98.44 397 PHE A C 1
ATOM 2872 O O . PHE A 1 397 ? 0.848 -11.030 5.503 1.00 98.44 397 PHE A O 1
ATOM 2879 N N . ALA A 1 398 ? 2.997 -11.665 5.521 1.00 98.31 398 ALA A N 1
ATOM 2880 C CA . ALA A 1 398 ? 3.216 -11.423 6.943 1.00 98.31 398 ALA A CA 1
ATOM 2881 C C . ALA A 1 398 ? 2.981 -9.955 7.317 1.00 98.31 398 ALA A C 1
ATOM 2883 O O . ALA A 1 398 ? 2.323 -9.690 8.317 1.00 98.31 398 ALA A O 1
ATOM 2884 N N . ALA A 1 399 ? 3.461 -9.010 6.503 1.00 98.50 399 ALA A N 1
ATOM 2885 C CA . ALA A 1 399 ? 3.243 -7.584 6.728 1.00 98.50 399 ALA A CA 1
ATOM 2886 C C . ALA A 1 399 ? 1.741 -7.240 6.751 1.00 98.50 399 ALA A C 1
ATOM 2888 O O . ALA A 1 399 ? 1.269 -6.602 7.693 1.00 98.50 399 ALA A O 1
ATOM 2889 N N . ASN A 1 400 ? 0.974 -7.755 5.782 1.00 98.75 400 ASN A N 1
ATOM 2890 C CA . ASN A 1 400 ? -0.477 -7.579 5.739 1.00 98.75 400 ASN A CA 1
ATOM 2891 C C . ASN A 1 400 ? -1.169 -8.218 6.952 1.00 98.75 400 ASN A C 1
ATOM 2893 O O . ASN A 1 400 ? -2.013 -7.570 7.567 1.00 98.75 400 ASN A O 1
ATOM 2897 N N . MET A 1 401 ? -0.801 -9.447 7.336 1.00 98.69 401 MET A N 1
ATOM 2898 C CA . MET A 1 401 ? -1.420 -10.126 8.482 1.00 98.69 401 MET A CA 1
ATOM 2899 C C . MET A 1 401 ? -1.132 -9.417 9.808 1.00 98.69 401 MET A C 1
ATOM 2901 O O . MET A 1 401 ? -2.050 -9.239 10.604 1.00 98.69 401 MET A O 1
ATOM 2905 N N . ILE A 1 402 ? 0.112 -8.980 10.041 1.00 98.75 402 ILE A N 1
ATOM 2906 C CA . ILE A 1 402 ? 0.493 -8.254 11.262 1.00 98.75 402 ILE A CA 1
ATOM 2907 C C . ILE A 1 402 ? -0.314 -6.959 11.373 1.00 98.75 402 ILE A C 1
ATOM 2909 O O . ILE A 1 402 ? -0.913 -6.705 12.414 1.00 98.75 402 ILE A O 1
ATOM 2913 N N . ALA A 1 403 ? -0.383 -6.175 10.295 1.00 98.75 403 ALA A N 1
ATOM 2914 C CA . ALA A 1 403 ? -1.166 -4.944 10.271 1.00 98.75 403 ALA A CA 1
ATOM 2915 C C . ALA A 1 403 ? -2.664 -5.200 10.520 1.00 98.75 403 ALA A C 1
ATOM 2917 O O . ALA A 1 403 ? -3.268 -4.502 11.328 1.00 98.75 403 ALA A O 1
ATOM 2918 N N . CYS A 1 404 ? -3.252 -6.230 9.893 1.00 98.75 404 CYS A N 1
ATOM 2919 C CA . CYS A 1 404 ? -4.653 -6.602 10.128 1.00 98.75 404 CYS A CA 1
ATOM 2920 C C . CYS A 1 404 ? -4.902 -6.963 11.598 1.00 98.75 404 CYS A C 1
ATOM 2922 O O . CYS A 1 404 ? -5.860 -6.484 12.189 1.00 98.75 404 CYS A O 1
ATOM 2924 N N . VAL A 1 405 ? -4.037 -7.782 12.206 1.00 98.75 405 VAL A N 1
ATOM 2925 C CA . VAL A 1 405 ? -4.171 -8.182 13.618 1.00 98.75 405 VAL A CA 1
ATOM 2926 C C . VAL A 1 405 ? -4.114 -6.972 14.547 1.00 98.75 405 VAL A C 1
ATOM 2928 O O . VAL A 1 405 ? -4.916 -6.896 15.476 1.00 98.75 405 VAL A O 1
ATOM 2931 N N . VAL A 1 406 ? -3.209 -6.021 14.295 1.00 98.56 406 VAL A N 1
ATOM 2932 C CA . VAL A 1 406 ? -3.123 -4.784 15.083 1.00 98.56 406 VAL A CA 1
ATOM 2933 C C . VAL A 1 406 ? -4.392 -3.943 14.918 1.00 98.56 406 VAL A C 1
ATOM 2935 O O . VAL A 1 406 ? -4.970 -3.544 15.927 1.00 98.56 406 VAL A O 1
ATOM 2938 N N . ASP A 1 407 ? -4.877 -3.742 13.689 1.00 97.75 407 ASP A N 1
ATOM 2939 C CA . ASP A 1 407 ? -6.120 -2.997 13.431 1.00 97.75 407 ASP A CA 1
ATOM 2940 C C . ASP A 1 407 ? -7.329 -3.653 14.118 1.00 97.75 407 ASP A C 1
ATOM 2942 O O . ASP A 1 407 ? -8.095 -2.972 14.805 1.00 97.75 407 ASP A O 1
ATOM 2946 N N . TYR A 1 408 ? -7.469 -4.981 14.021 1.00 98.00 408 TYR A N 1
ATOM 2947 C CA . TYR A 1 408 ? -8.542 -5.720 14.688 1.00 98.00 408 TYR A CA 1
ATOM 2948 C C . TYR A 1 408 ? -8.456 -5.630 16.207 1.00 98.00 408 TYR A C 1
ATOM 2950 O O . TYR A 1 408 ? -9.484 -5.465 16.857 1.00 98.00 408 TYR A O 1
ATOM 2958 N N . ALA A 1 409 ? -7.256 -5.739 16.782 1.00 97.62 409 ALA A N 1
ATOM 2959 C CA . ALA A 1 409 ? -7.060 -5.650 18.224 1.00 97.62 409 ALA A CA 1
ATOM 2960 C C . ALA A 1 409 ? -7.406 -4.251 18.749 1.00 97.62 409 ALA A C 1
ATOM 2962 O O . ALA A 1 409 ? -8.105 -4.129 19.755 1.00 97.62 409 ALA A O 1
ATOM 2963 N N . ILE A 1 410 ? -6.981 -3.199 18.039 1.00 95.94 410 ILE A N 1
ATOM 2964 C CA . ILE A 1 410 ? -7.342 -1.818 18.373 1.00 95.94 410 ILE A CA 1
ATOM 2965 C C . ILE A 1 410 ? -8.856 -1.639 18.274 1.00 95.94 410 ILE A C 1
ATOM 2967 O O . ILE A 1 410 ? -9.469 -1.153 19.224 1.00 95.94 410 ILE A O 1
ATOM 2971 N N . ARG A 1 411 ? -9.490 -2.079 17.179 1.00 93.75 411 ARG A N 1
ATOM 2972 C CA . ARG A 1 411 ? -10.944 -1.946 17.022 1.00 93.75 411 ARG A CA 1
ATOM 2973 C C . ARG A 1 411 ? -11.720 -2.745 18.067 1.00 93.75 411 ARG A C 1
ATOM 2975 O O . ARG A 1 411 ? -12.701 -2.242 18.598 1.00 93.75 411 ARG A O 1
ATOM 2982 N N . ALA A 1 412 ? -11.278 -3.954 18.395 1.00 94.69 412 ALA A N 1
ATOM 2983 C CA . ALA A 1 412 ? -11.863 -4.774 19.454 1.00 94.69 412 ALA A CA 1
ATOM 2984 C C . ALA A 1 412 ? -11.775 -4.090 20.827 1.00 94.69 412 ALA A C 1
ATOM 2986 O O . ALA A 1 412 ? -12.704 -4.188 21.627 1.00 94.69 412 ALA A O 1
ATOM 2987 N N . GLY A 1 413 ? -10.668 -3.392 21.097 1.00 92.94 413 GLY A N 1
ATOM 2988 C CA . GLY A 1 413 ? -10.507 -2.565 22.290 1.00 92.94 413 GLY A CA 1
ATOM 2989 C C . GLY A 1 413 ? -11.441 -1.356 22.288 1.00 92.94 413 GLY A C 1
ATOM 2990 O O . GLY A 1 413 ? -12.104 -1.113 23.289 1.00 92.94 413 GLY A O 1
ATOM 2991 N N . LEU A 1 414 ? -11.541 -0.645 21.159 1.00 90.62 414 LEU A N 1
ATOM 2992 C CA . LEU A 1 414 ? -12.445 0.499 20.986 1.00 90.62 414 LEU A CA 1
ATOM 2993 C C . LEU A 1 414 ? -13.920 0.114 21.142 1.00 90.62 414 LEU A C 1
ATOM 2995 O O . LEU A 1 414 ? -14.675 0.871 21.736 1.00 90.62 414 LEU A O 1
ATOM 2999 N N . GLU A 1 415 ? -14.319 -1.068 20.671 1.00 89.19 415 GLU A N 1
ATOM 3000 C CA . GLU A 1 415 ? -15.684 -1.585 20.840 1.00 89.19 415 GLU A CA 1
ATOM 3001 C C . GLU A 1 415 ? -16.059 -1.768 22.321 1.00 89.19 415 GLU A C 1
ATOM 3003 O O . GLU A 1 415 ? -17.221 -1.631 22.690 1.00 89.19 415 GLU A O 1
ATOM 3008 N N . ARG A 1 416 ? -15.074 -2.065 23.180 1.00 86.81 416 ARG A N 1
ATOM 3009 C CA . ARG A 1 416 ? -15.257 -2.251 24.629 1.00 86.81 416 ARG A CA 1
ATOM 3010 C C . ARG A 1 416 ? -14.871 -1.029 25.461 1.00 86.81 416 ARG A C 1
ATOM 3012 O O . ARG A 1 416 ? -14.998 -1.060 26.685 1.00 86.81 416 ARG A O 1
ATOM 3019 N N . ALA A 1 417 ? -14.328 0.007 24.830 1.00 83.88 417 ALA A N 1
ATOM 3020 C CA . ALA A 1 417 ? -13.870 1.192 25.530 1.00 83.88 417 ALA A CA 1
ATOM 3021 C C . ALA A 1 417 ? -15.070 1.972 26.099 1.00 83.88 417 ALA A C 1
ATOM 3023 O O . ALA A 1 417 ? -16.170 1.913 25.544 1.00 83.88 417 ALA A O 1
ATOM 3024 N N . PRO A 1 418 ? -14.882 2.731 27.197 1.00 72.00 418 PRO A N 1
ATOM 3025 C CA . PRO A 1 418 ? -15.888 3.690 27.641 1.00 72.00 418 PRO A CA 1
ATOM 3026 C C . PRO A 1 418 ? -16.243 4.647 26.495 1.00 72.00 418 PRO A C 1
ATOM 3028 O O . PRO A 1 418 ? -15.397 4.946 25.654 1.00 72.00 418 PRO A O 1
ATOM 3031 N N . GLN A 1 419 ? -17.483 5.151 26.486 1.00 69.81 419 GLN A N 1
ATOM 3032 C CA . GLN A 1 419 ? -18.062 5.925 25.373 1.00 69.81 419 GLN A CA 1
ATOM 3033 C C . GLN A 1 419 ? -17.217 7.127 24.904 1.00 69.81 419 GLN A C 1
ATOM 3035 O O . GLN A 1 419 ? -17.441 7.616 23.800 1.00 69.81 419 GLN A O 1
ATOM 3040 N N . GLN A 1 420 ? -16.258 7.611 25.705 1.00 75.00 420 GLN A N 1
ATOM 3041 C CA . GLN A 1 420 ? -15.331 8.676 25.324 1.00 75.00 420 GLN A CA 1
ATOM 3042 C C . GLN A 1 420 ? -13.908 8.368 25.807 1.00 75.00 420 GLN A C 1
ATOM 3044 O O . GLN A 1 420 ? -13.631 8.352 27.009 1.00 75.00 420 GLN A O 1
ATOM 3049 N N . LEU A 1 421 ? -12.990 8.146 24.863 1.00 83.50 421 LEU A N 1
ATOM 3050 C CA . LEU A 1 421 ? -11.556 8.103 25.143 1.00 83.50 421 LEU A CA 1
ATOM 3051 C C . LEU A 1 421 ? -10.982 9.524 25.208 1.00 83.50 421 LEU A C 1
ATOM 3053 O O . LEU A 1 421 ? -11.475 10.420 24.523 1.00 83.50 421 LEU A O 1
ATOM 3057 N N . PRO A 1 422 ? -9.904 9.760 25.979 1.00 87.56 422 PRO A N 1
ATOM 3058 C CA . PRO A 1 422 ? -9.218 11.041 25.921 1.00 87.56 422 PRO A CA 1
ATOM 3059 C C . PRO A 1 422 ? -8.657 11.267 24.514 1.00 87.56 422 PRO A C 1
ATOM 3061 O O . PRO A 1 422 ? -8.013 10.373 23.963 1.00 87.56 422 PRO A O 1
ATOM 3064 N N . PHE A 1 423 ? -8.813 12.484 23.992 1.00 85.06 423 PHE A N 1
ATOM 3065 C CA . PHE A 1 423 ? -8.400 12.890 22.641 1.00 85.06 423 PHE A CA 1
ATOM 3066 C C . PHE A 1 423 ? -7.021 12.356 22.212 1.00 85.06 423 PHE A C 1
ATOM 3068 O O . PHE A 1 423 ? -6.863 11.824 21.118 1.00 85.06 423 PHE A O 1
ATOM 3075 N N . THR A 1 424 ? -6.012 12.452 23.084 1.00 86.06 424 THR A N 1
ATOM 3076 C CA . THR A 1 424 ? -4.644 12.002 22.774 1.00 86.06 424 THR A CA 1
ATOM 3077 C C . THR A 1 424 ? -4.575 10.506 22.450 1.00 86.06 424 THR A C 1
ATOM 3079 O O . THR A 1 424 ? -3.800 10.104 21.586 1.00 86.06 424 THR A O 1
ATOM 3082 N N . HIS A 1 425 ? -5.377 9.680 23.127 1.00 89.44 425 HIS A N 1
ATOM 3083 C CA . HIS A 1 425 ? -5.421 8.239 22.880 1.00 89.44 425 HIS A CA 1
ATOM 3084 C C . HIS A 1 425 ? -6.097 7.945 21.544 1.00 89.44 425 HIS A C 1
ATOM 3086 O O . HIS A 1 425 ? -5.577 7.157 20.764 1.00 89.44 425 HIS A O 1
ATOM 3092 N N . GLU A 1 426 ? -7.209 8.615 21.247 1.00 87.44 426 GLU A N 1
ATOM 3093 C CA . GLU A 1 426 ? -7.910 8.467 19.970 1.00 87.44 426 GLU A CA 1
ATOM 3094 C C . GLU A 1 426 ? -7.029 8.887 18.784 1.00 87.44 426 GLU A C 1
ATOM 3096 O O . GLU A 1 426 ? -6.907 8.151 17.803 1.00 87.44 426 GLU A O 1
ATOM 3101 N N . ALA A 1 427 ? -6.338 10.024 18.904 1.00 89.88 427 ALA A N 1
ATOM 3102 C CA . ALA A 1 427 ? -5.410 10.507 17.888 1.00 89.88 427 ALA A CA 1
ATOM 3103 C C . ALA A 1 427 ? -4.230 9.538 17.684 1.00 89.88 427 ALA A C 1
ATOM 3105 O O . ALA A 1 427 ? -3.841 9.268 16.548 1.00 89.88 427 ALA A O 1
ATOM 3106 N N . LEU A 1 428 ? -3.690 8.961 18.766 1.00 93.56 428 LEU A N 1
ATOM 3107 C CA . LEU A 1 428 ? -2.620 7.966 18.685 1.00 93.56 428 LEU A CA 1
ATOM 3108 C C . LEU A 1 428 ? -3.090 6.662 18.029 1.00 93.56 428 LEU A C 1
ATOM 3110 O O . LEU A 1 428 ? -2.408 6.155 17.142 1.00 93.56 428 LEU A O 1
ATOM 3114 N N . LEU A 1 429 ? -4.247 6.129 18.431 1.00 94.75 429 LEU A N 1
ATOM 3115 C CA . LEU A 1 429 ? -4.818 4.915 17.839 1.00 94.75 429 LEU A CA 1
ATOM 3116 C C . LEU A 1 429 ? -5.124 5.120 16.352 1.00 94.75 429 LEU A C 1
ATOM 3118 O O . LEU A 1 429 ? -4.780 4.264 15.538 1.00 94.75 429 LEU A O 1
ATOM 3122 N N . THR A 1 430 ? -5.661 6.287 15.989 1.00 91.12 430 THR A N 1
ATOM 3123 C CA . THR A 1 430 ? -5.834 6.699 14.590 1.00 91.12 430 THR A CA 1
ATOM 3124 C C . THR A 1 430 ? -4.495 6.713 13.863 1.00 91.12 430 THR A C 1
ATOM 3126 O O . THR A 1 430 ? -4.373 6.126 12.794 1.00 91.12 430 THR A O 1
ATOM 3129 N N . GLY A 1 431 ? -3.459 7.308 14.457 1.00 94.81 431 GLY A N 1
ATOM 3130 C CA . GLY A 1 431 ? -2.116 7.333 13.887 1.00 94.81 431 GLY A CA 1
ATOM 3131 C C . GLY A 1 431 ? -1.500 5.945 13.686 1.00 94.81 431 GLY A C 1
ATOM 3132 O O . GLY A 1 431 ? -0.818 5.716 12.687 1.00 94.81 431 GLY A O 1
ATOM 3133 N N . ILE A 1 432 ? -1.755 5.001 14.596 1.00 98.06 432 ILE A N 1
ATOM 3134 C CA . ILE A 1 432 ? -1.290 3.615 14.470 1.00 98.06 432 ILE A CA 1
ATOM 3135 C C . ILE A 1 432 ? -2.039 2.903 13.341 1.00 98.06 432 ILE A C 1
ATOM 3137 O O . ILE A 1 432 ? -1.392 2.353 12.453 1.00 98.06 432 ILE A O 1
ATOM 3141 N N . MET A 1 433 ? -3.373 2.941 13.334 1.00 97.19 433 MET A N 1
ATOM 3142 C CA . MET A 1 433 ? -4.178 2.248 12.321 1.00 97.19 433 MET A CA 1
ATOM 3143 C C . MET A 1 433 ? -3.959 2.848 10.927 1.00 97.19 433 MET A C 1
ATOM 3145 O O . MET A 1 433 ? -3.586 2.164 9.973 1.00 97.19 433 MET A O 1
ATOM 3149 N N . LEU A 1 434 ? -4.126 4.165 10.814 1.00 95.19 434 LEU A N 1
ATOM 3150 C CA . LEU A 1 434 ? -4.001 4.880 9.554 1.00 95.19 434 LEU A CA 1
ATOM 3151 C C . LEU A 1 434 ? -2.542 4.939 9.114 1.00 95.19 434 LEU A C 1
ATOM 3153 O O . LEU A 1 434 ? -2.239 4.532 8.002 1.00 95.19 434 LEU A O 1
ATOM 3157 N N . GLY A 1 435 ? -1.623 5.401 9.959 1.00 97.12 435 GLY A N 1
ATOM 3158 C CA . GLY A 1 435 ? -0.217 5.601 9.603 1.00 97.12 435 GLY A CA 1
ATOM 3159 C C . GLY A 1 435 ? 0.581 4.306 9.545 1.00 97.12 435 GLY A C 1
ATOM 3160 O O . GLY A 1 435 ? 0.988 3.874 8.462 1.00 97.12 435 GLY A O 1
ATOM 3161 N N . PHE A 1 436 ? 0.806 3.691 10.709 1.00 98.69 436 PHE A N 1
ATOM 3162 C CA . PHE A 1 436 ? 1.686 2.528 10.850 1.00 98.69 436 PHE A CA 1
ATOM 3163 C C . PHE A 1 436 ? 1.141 1.285 10.133 1.00 98.69 436 PHE A C 1
ATOM 3165 O O . PHE A 1 436 ? 1.800 0.785 9.223 1.00 98.69 436 PHE A O 1
ATOM 3172 N N . CYS A 1 437 ? -0.051 0.799 10.495 1.00 98.75 437 CYS A N 1
ATOM 3173 C CA . CYS A 1 437 ? -0.665 -0.400 9.907 1.00 98.75 437 CYS A CA 1
ATOM 3174 C C . CYS A 1 437 ? -0.998 -0.188 8.425 1.00 98.75 437 CYS A C 1
ATOM 3176 O O . CYS A 1 437 ? -0.725 -1.054 7.586 1.00 98.75 437 CYS A O 1
ATOM 3178 N N . GLY A 1 438 ? -1.484 1.009 8.085 1.00 98.00 438 GLY A N 1
ATOM 3179 C CA . GLY A 1 438 ? -1.689 1.438 6.708 1.00 98.00 438 GLY A CA 1
ATOM 3180 C C . GLY A 1 438 ? -0.436 1.341 5.839 1.00 98.00 438 GLY A C 1
ATOM 3181 O O . GLY A 1 438 ? -0.514 0.790 4.751 1.00 98.00 438 GLY A O 1
ATOM 3182 N N . SER A 1 439 ? 0.718 1.800 6.334 1.00 98.56 439 SER A N 1
ATOM 3183 C CA . SER A 1 439 ? 1.991 1.773 5.587 1.00 98.56 439 SER A CA 1
ATOM 3184 C C . SER A 1 439 ? 2.735 0.431 5.669 1.00 98.56 439 SER A C 1
ATOM 3186 O O . SER A 1 439 ? 3.554 0.109 4.795 1.00 98.56 439 SER A O 1
ATOM 3188 N N . LEU A 1 440 ? 2.484 -0.345 6.731 1.00 98.75 440 LEU A N 1
ATOM 3189 C CA . LEU A 1 440 ? 2.985 -1.708 6.922 1.00 98.75 440 LEU A CA 1
ATOM 3190 C C . LEU A 1 440 ? 2.297 -2.693 5.977 1.00 98.75 440 LEU A C 1
ATOM 3192 O O . LEU A 1 440 ? 2.940 -3.617 5.490 1.00 98.75 440 LEU A O 1
ATOM 3196 N N . SER A 1 441 ? 1.010 -2.504 5.712 1.00 98.69 441 SER A N 1
ATOM 3197 C CA . SER A 1 441 ? 0.261 -3.317 4.761 1.00 98.69 441 SER A CA 1
ATOM 3198 C C . SER A 1 441 ? 0.262 -2.704 3.359 1.00 98.69 441 SER A C 1
ATOM 3200 O O . SER A 1 441 ? 0.651 -1.558 3.172 1.00 98.69 441 SER A O 1
ATOM 3202 N N . THR A 1 442 ? -0.100 -3.475 2.334 1.00 98.56 442 THR A N 1
ATOM 3203 C CA . THR A 1 442 ? -0.164 -2.963 0.957 1.00 98.56 442 THR A CA 1
ATOM 3204 C C . THR A 1 442 ? -1.054 -3.823 0.064 1.00 98.56 442 THR A C 1
ATOM 3206 O O . THR A 1 442 ? -1.021 -5.057 0.124 1.00 98.56 442 THR A O 1
ATOM 3209 N N . VAL A 1 443 ? -1.820 -3.156 -0.803 1.00 98.69 443 VAL A N 1
ATOM 3210 C CA . VAL A 1 443 ? -2.550 -3.793 -1.910 1.00 98.69 443 VAL A CA 1
ATOM 3211 C C . VAL A 1 443 ? -1.737 -3.717 -3.198 1.00 98.69 443 VAL A C 1
ATOM 3213 O O . VAL A 1 443 ? -1.649 -4.719 -3.897 1.00 98.69 443 VAL A O 1
ATOM 3216 N N . SER A 1 444 ? -1.070 -2.592 -3.481 1.00 97.44 444 SER A N 1
ATOM 3217 C CA . SER A 1 444 ? -0.327 -2.375 -4.735 1.00 97.44 444 SER A CA 1
ATOM 3218 C C . SER A 1 444 ? 0.780 -3.408 -4.976 1.00 97.44 444 SER A C 1
ATOM 3220 O O . SER A 1 444 ? 0.923 -3.914 -6.087 1.00 97.44 444 SER A O 1
ATOM 3222 N N . THR A 1 445 ? 1.539 -3.783 -3.940 1.00 96.69 445 THR A N 1
ATOM 3223 C CA . THR A 1 445 ? 2.550 -4.854 -4.065 1.00 96.69 445 THR A CA 1
ATOM 3224 C C . THR A 1 445 ? 1.889 -6.228 -4.185 1.00 96.69 445 THR A C 1
ATOM 3226 O O . THR A 1 445 ? 2.304 -7.051 -4.999 1.00 96.69 445 THR A O 1
ATOM 3229 N N . TRP A 1 446 ? 0.826 -6.461 -3.412 1.00 98.12 446 TRP A N 1
ATOM 3230 C CA . TRP A 1 446 ? 0.106 -7.731 -3.389 1.00 98.12 446 TRP A CA 1
ATOM 3231 C C . TRP A 1 446 ? -0.534 -8.067 -4.744 1.00 98.12 446 TRP A C 1
ATOM 3233 O O . TRP A 1 446 ? -0.406 -9.199 -5.209 1.00 98.12 446 TRP A O 1
ATOM 3243 N N . VAL A 1 447 ? -1.151 -7.097 -5.431 1.00 97.69 447 VAL A N 1
ATOM 3244 C CA . VAL A 1 447 ? -1.737 -7.327 -6.764 1.00 97.69 447 VAL A CA 1
ATOM 3245 C C . VAL A 1 447 ? -0.680 -7.609 -7.834 1.00 97.69 447 VAL A C 1
ATOM 3247 O O . VAL A 1 447 ? -0.914 -8.442 -8.707 1.00 97.69 447 VAL A O 1
ATOM 3250 N N . VAL A 1 448 ? 0.511 -7.005 -7.742 1.00 95.19 448 VAL A N 1
ATOM 3251 C CA . VAL A 1 448 ? 1.643 -7.324 -8.634 1.00 95.19 448 VAL A CA 1
ATOM 3252 C C . VAL A 1 448 ? 2.108 -8.767 -8.427 1.00 95.19 448 VAL A C 1
ATOM 3254 O O . VAL A 1 448 ? 2.302 -9.508 -9.392 1.00 95.19 448 VAL A O 1
ATOM 3257 N N . GLU A 1 449 ? 2.262 -9.193 -7.173 1.00 94.50 449 GLU A N 1
ATOM 3258 C CA . GLU A 1 449 ? 2.640 -10.569 -6.835 1.00 94.50 449 GLU A CA 1
ATOM 3259 C C . GLU A 1 449 ? 1.578 -11.580 -7.284 1.00 94.50 449 GLU A C 1
ATOM 3261 O O . GLU A 1 449 ? 1.917 -12.632 -7.832 1.00 94.50 449 GLU A O 1
ATOM 3266 N N . LEU A 1 450 ? 0.294 -11.252 -7.108 1.00 94.81 450 LEU A N 1
ATOM 3267 C CA . 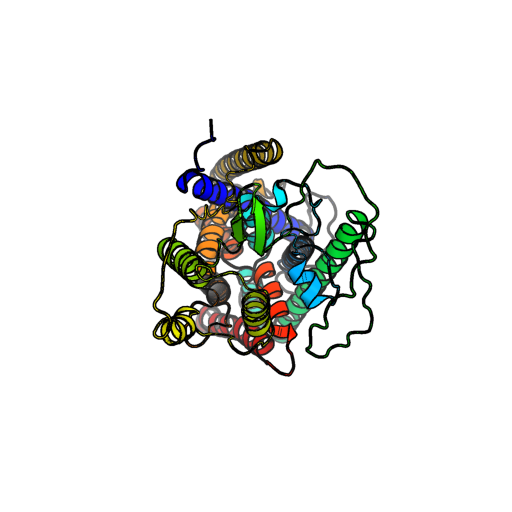LEU A 1 450 ? -0.817 -12.055 -7.612 1.00 94.81 450 LEU A CA 1
ATOM 3268 C C . LEU A 1 450 ? -0.758 -12.215 -9.128 1.00 94.81 450 LEU A C 1
ATOM 3270 O O . LEU A 1 450 ? -0.798 -13.345 -9.614 1.00 94.81 450 LEU A O 1
ATOM 3274 N N . GLN A 1 451 ? -0.624 -11.108 -9.860 1.00 92.75 451 GLN A N 1
ATOM 3275 C CA . GLN A 1 451 ? -0.561 -11.109 -11.319 1.00 92.75 451 GLN A CA 1
ATOM 3276 C C . GLN A 1 451 ? 0.582 -12.012 -11.816 1.00 92.75 451 GLN A C 1
ATOM 3278 O O . GLN A 1 451 ? 0.359 -12.904 -12.639 1.00 92.75 451 GLN A O 1
ATOM 3283 N N . LEU A 1 452 ? 1.773 -11.875 -11.217 1.00 89.25 452 LEU A N 1
ATOM 3284 C CA . LEU A 1 452 ? 2.948 -12.697 -11.523 1.00 89.25 452 LEU A CA 1
ATOM 3285 C C . LEU A 1 452 ? 2.718 -14.190 -11.248 1.00 89.25 452 LEU A C 1
ATOM 3287 O O . LEU A 1 452 ? 3.138 -15.046 -12.031 1.00 89.25 452 LEU A O 1
ATOM 3291 N N . LEU A 1 453 ? 2.054 -14.527 -10.141 1.00 90.81 453 LEU A N 1
ATOM 3292 C CA . LEU A 1 453 ? 1.751 -15.914 -9.775 1.00 90.81 453 LEU A CA 1
ATOM 3293 C C . LEU A 1 453 ? 0.613 -16.529 -10.606 1.00 90.81 453 LEU A C 1
ATOM 3295 O O . LEU A 1 453 ? 0.477 -17.758 -10.613 1.00 90.81 453 LEU A O 1
ATOM 3299 N N . MET A 1 454 ? -0.186 -15.712 -11.298 1.00 90.00 454 MET A N 1
ATOM 3300 C CA . MET A 1 454 ? -1.285 -16.145 -12.170 1.00 90.00 454 MET A CA 1
ATOM 3301 C C . MET A 1 454 ? -0.861 -16.397 -13.627 1.00 90.00 454 MET A C 1
ATOM 3303 O O . MET A 1 454 ? -1.558 -17.132 -14.322 1.00 90.00 454 MET A O 1
ATOM 3307 N N . LEU A 1 455 ? 0.294 -15.883 -14.073 1.00 82.00 455 LEU A N 1
ATOM 3308 C CA . LEU A 1 455 ? 0.782 -15.987 -15.462 1.00 82.00 455 LEU A CA 1
ATOM 3309 C C . LEU A 1 455 ? 0.761 -17.403 -16.066 1.00 82.00 455 LEU A C 1
ATOM 3311 O O . LEU A 1 455 ? 0.508 -17.564 -17.252 1.00 82.00 455 LEU A O 1
ATOM 3315 N N . ASN A 1 456 ? 1.038 -18.435 -15.263 1.00 74.50 456 ASN A N 1
ATOM 3316 C CA . ASN A 1 456 ? 1.152 -19.822 -15.736 1.00 74.50 456 ASN A CA 1
ATOM 3317 C C . ASN A 1 456 ? -0.102 -20.664 -15.444 1.00 74.50 456 ASN A C 1
ATOM 3319 O O . ASN A 1 456 ? -0.012 -21.883 -15.276 1.00 74.50 456 ASN A O 1
ATOM 3323 N N . PHE A 1 457 ? -1.272 -20.043 -15.310 1.00 76.94 457 PHE A N 1
ATOM 3324 C CA . PHE A 1 457 ? -2.529 -20.777 -15.184 1.00 76.94 457 PHE A CA 1
ATOM 3325 C C . PHE A 1 457 ? -2.900 -21.461 -16.521 1.00 76.94 457 PHE A C 1
ATOM 3327 O O . PHE A 1 457 ? -2.739 -20.838 -17.568 1.00 76.94 457 PHE A O 1
ATOM 3334 N N . PRO A 1 458 ? -3.401 -22.719 -16.530 1.00 71.69 458 PRO A N 1
ATOM 3335 C CA . PRO A 1 458 ? -3.750 -23.576 -15.388 1.00 71.69 458 PRO A CA 1
ATOM 3336 C C . PRO A 1 458 ? -2.623 -24.473 -14.853 1.00 71.69 458 PRO A C 1
ATOM 3338 O O . PRO A 1 458 ? -2.839 -25.184 -13.871 1.00 71.69 458 PRO A O 1
ATOM 3341 N N . ALA A 1 459 ? -1.423 -24.444 -15.442 1.00 77.94 459 ALA A N 1
ATOM 3342 C CA . ALA A 1 459 ? -0.304 -25.295 -15.023 1.00 77.94 459 ALA A CA 1
ATOM 3343 C C . ALA A 1 459 ? 0.093 -25.082 -13.547 1.00 77.94 459 ALA A C 1
ATOM 3345 O O . ALA A 1 459 ? 0.520 -26.018 -12.866 1.00 77.94 459 ALA A O 1
ATOM 3346 N N . HIS A 1 460 ? -0.090 -23.868 -13.018 1.00 82.31 460 HIS A N 1
ATOM 3347 C CA . HIS A 1 460 ? 0.115 -23.553 -11.606 1.00 82.31 460 HIS A CA 1
ATOM 3348 C C . HIS A 1 460 ? -1.072 -22.793 -11.007 1.00 82.31 460 HIS A C 1
ATOM 3350 O O . HIS A 1 460 ? -1.466 -21.737 -11.487 1.00 82.31 460 HIS A O 1
ATOM 3356 N N . ARG A 1 461 ? -1.592 -23.293 -9.879 1.00 90.94 461 ARG A N 1
ATOM 3357 C CA . ARG A 1 461 ? -2.708 -22.680 -9.127 1.00 90.94 461 ARG A CA 1
ATOM 3358 C C . ARG A 1 461 ? -2.249 -21.686 -8.050 1.00 90.94 461 ARG A C 1
ATOM 3360 O O . ARG A 1 461 ? -3.040 -21.266 -7.214 1.00 90.94 461 ARG A O 1
ATOM 3367 N N . ARG A 1 462 ? -0.960 -21.324 -8.047 1.00 92.62 462 ARG A N 1
ATOM 3368 C CA . ARG A 1 462 ? -0.303 -20.557 -6.972 1.00 92.62 462 ARG A CA 1
ATOM 3369 C C . ARG A 1 462 ? -0.941 -19.194 -6.734 1.00 92.62 462 ARG A C 1
ATOM 3371 O O . ARG A 1 462 ? -1.176 -18.860 -5.582 1.00 92.62 462 ARG A O 1
ATOM 3378 N N . GLY A 1 463 ? -1.257 -18.450 -7.797 1.00 92.56 463 GLY A N 1
ATOM 3379 C CA . GLY A 1 463 ? -1.910 -17.144 -7.676 1.00 92.56 463 GLY A CA 1
ATOM 3380 C C . GLY A 1 463 ? -3.277 -17.225 -6.995 1.00 92.56 463 GLY A C 1
ATOM 3381 O O . GLY A 1 463 ? -3.559 -16.435 -6.105 1.00 92.56 463 GLY A O 1
ATOM 3382 N N . TYR A 1 464 ? -4.086 -18.235 -7.326 1.00 94.31 464 TYR A N 1
ATOM 3383 C CA . TYR A 1 464 ? -5.399 -18.451 -6.702 1.00 94.31 464 TYR A CA 1
ATOM 3384 C C . TYR A 1 464 ? -5.295 -18.917 -5.248 1.00 94.31 464 TYR A C 1
ATOM 3386 O O . TYR A 1 464 ? -6.065 -18.464 -4.408 1.00 94.31 464 TYR A O 1
ATOM 3394 N N . ILE A 1 465 ? -4.324 -19.782 -4.931 1.00 95.38 465 ILE A N 1
ATOM 3395 C CA . ILE A 1 465 ? -4.044 -20.181 -3.543 1.00 95.38 465 ILE A CA 1
ATOM 3396 C C . ILE A 1 465 ? -3.586 -18.966 -2.731 1.00 95.38 465 ILE A C 1
ATOM 3398 O O . ILE A 1 465 ? -4.047 -18.774 -1.611 1.00 95.38 465 ILE A O 1
ATOM 3402 N N . TYR A 1 466 ? -2.707 -18.134 -3.298 1.00 96.50 466 TYR A N 1
ATOM 3403 C CA . TYR A 1 466 ? -2.223 -16.923 -2.645 1.00 96.50 466 TYR A CA 1
ATOM 3404 C C . TYR A 1 466 ? -3.347 -15.904 -2.429 1.00 96.50 466 TYR A C 1
ATOM 3406 O O . TYR A 1 466 ? -3.487 -15.397 -1.323 1.00 96.50 466 TYR A O 1
ATOM 3414 N N . LEU A 1 467 ? -4.199 -15.681 -3.436 1.00 97.44 467 LEU A N 1
ATOM 3415 C CA . LEU A 1 467 ? -5.411 -14.867 -3.315 1.00 97.44 467 LEU A CA 1
ATOM 3416 C C . LEU A 1 467 ? -6.304 -15.385 -2.185 1.00 97.44 467 LEU A C 1
ATOM 3418 O O . LEU A 1 467 ? -6.623 -14.639 -1.267 1.00 97.44 467 LEU A O 1
ATOM 3422 N N . GLY A 1 468 ? -6.661 -16.672 -2.225 1.00 97.75 468 GLY A N 1
ATOM 3423 C CA . GLY A 1 468 ? -7.523 -17.294 -1.224 1.00 97.75 468 GLY A CA 1
ATOM 3424 C C . GLY A 1 468 ? -6.957 -17.177 0.190 1.00 97.75 468 GLY A C 1
ATOM 3425 O O . GLY A 1 468 ? -7.673 -16.761 1.093 1.00 97.75 468 GLY A O 1
ATOM 3426 N N . ALA A 1 469 ? -5.667 -17.468 0.379 1.00 97.56 469 ALA A N 1
ATOM 3427 C CA . ALA A 1 4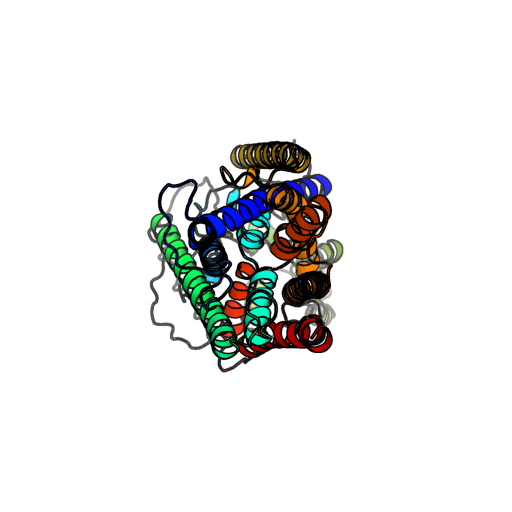69 ? -5.001 -17.338 1.674 1.00 97.56 469 ALA A CA 1
ATOM 3428 C C . ALA A 1 469 ? -4.969 -15.882 2.164 1.00 97.56 469 ALA A C 1
ATOM 3430 O O . ALA A 1 469 ? -5.322 -15.614 3.310 1.00 97.56 469 ALA A O 1
ATOM 3431 N N . SER A 1 470 ? -4.604 -14.931 1.298 1.00 98.00 470 SER A N 1
ATOM 3432 C CA . SER A 1 470 ? -4.536 -13.512 1.657 1.00 98.00 470 SER A CA 1
ATOM 3433 C C . SER A 1 470 ? -5.892 -12.913 2.026 1.00 98.00 470 SER A C 1
ATOM 3435 O O . SER A 1 470 ? -5.909 -11.971 2.803 1.00 98.00 470 SER A O 1
ATOM 3437 N N . ILE A 1 471 ? -7.013 -13.438 1.518 1.00 98.25 471 ILE A N 1
ATOM 3438 C CA . ILE A 1 471 ? -8.361 -12.978 1.894 1.00 98.25 471 ILE A CA 1
ATOM 3439 C C . ILE A 1 471 ? -8.906 -13.749 3.101 1.00 98.25 471 ILE A C 1
ATOM 3441 O O . ILE A 1 471 ? -9.373 -13.148 4.065 1.00 98.25 471 ILE A O 1
ATOM 3445 N N . ALA A 1 472 ? -8.841 -15.082 3.080 1.00 98.19 472 ALA A N 1
ATOM 3446 C CA . ALA A 1 472 ? -9.471 -15.911 4.102 1.00 98.19 472 ALA A CA 1
ATOM 3447 C C . ALA A 1 472 ? -8.794 -15.765 5.471 1.00 98.19 472 ALA A C 1
ATOM 3449 O O . ALA A 1 472 ? -9.484 -15.661 6.482 1.00 98.19 472 ALA A O 1
ATOM 3450 N N . THR A 1 473 ? -7.458 -15.724 5.526 1.00 98.50 473 THR A N 1
ATOM 3451 C CA . THR A 1 473 ? -6.724 -15.608 6.795 1.00 98.50 473 THR A CA 1
ATOM 3452 C C . THR A 1 473 ? -7.093 -14.352 7.594 1.00 98.50 473 THR A C 1
ATOM 3454 O O . THR A 1 473 ? -7.488 -14.506 8.750 1.00 98.50 473 THR A O 1
ATOM 3457 N N . PRO A 1 474 ? -7.020 -13.123 7.049 1.00 98.38 474 PRO A N 1
ATOM 3458 C CA . PRO A 1 474 ? -7.367 -11.929 7.812 1.00 98.38 474 PRO A CA 1
ATOM 3459 C C . PRO A 1 474 ? -8.863 -11.842 8.111 1.00 98.38 474 PRO A C 1
ATOM 3461 O O . PRO A 1 474 ? -9.204 -11.319 9.164 1.00 98.38 474 PRO A O 1
ATOM 3464 N N . VAL A 1 475 ? -9.753 -12.367 7.261 1.00 98.25 475 VAL A N 1
ATOM 3465 C CA . VAL A 1 475 ? -11.189 -12.439 7.586 1.00 98.25 475 VAL A CA 1
ATOM 3466 C C . VAL A 1 475 ? -11.416 -13.335 8.803 1.00 98.25 475 VAL A C 1
ATOM 3468 O O . VAL A 1 475 ? -12.060 -12.906 9.753 1.00 98.25 475 VAL A O 1
ATOM 3471 N N . LEU A 1 476 ? -10.834 -14.539 8.829 1.00 98.25 476 LEU A N 1
ATOM 3472 C CA . LEU A 1 476 ? -10.941 -15.448 9.975 1.00 98.25 476 LEU A CA 1
ATOM 3473 C C . LEU A 1 476 ? -10.344 -14.832 11.245 1.00 98.25 476 LEU A C 1
ATOM 3475 O O . LEU A 1 476 ? -10.983 -14.854 12.294 1.00 98.25 476 LEU A O 1
ATOM 3479 N N . LEU A 1 477 ? -9.149 -14.238 11.151 1.00 98.12 477 LEU A N 1
ATOM 3480 C CA . LEU A 1 477 ? -8.518 -13.543 12.276 1.00 98.12 477 LEU A CA 1
ATOM 3481 C C . LEU A 1 477 ? -9.384 -12.385 12.781 1.00 98.12 477 LEU A C 1
ATOM 3483 O O . LEU A 1 477 ? -9.544 -12.233 13.986 1.00 98.12 477 LEU A O 1
ATOM 3487 N N . GLY A 1 478 ? -9.970 -11.595 11.883 1.00 97.62 478 GLY A N 1
ATOM 3488 C CA . GLY A 1 478 ? -10.830 -10.474 12.247 1.00 97.62 478 GLY A CA 1
ATOM 3489 C C . GLY A 1 478 ? -12.135 -10.920 12.894 1.00 97.62 478 GLY A C 1
ATOM 3490 O O . GLY A 1 478 ? -12.516 -10.381 13.928 1.00 97.62 478 GLY A O 1
ATOM 3491 N N . VAL A 1 479 ? -12.786 -11.952 12.358 1.00 96.31 479 VAL A N 1
ATOM 3492 C CA . VAL A 1 479 ? -13.985 -12.543 12.971 1.00 96.31 479 VAL A CA 1
ATOM 3493 C C . VAL A 1 479 ? -13.675 -13.076 14.375 1.00 96.31 479 VAL A C 1
ATOM 3495 O O . VAL A 1 479 ? -14.468 -12.877 15.288 1.00 96.31 479 VAL A O 1
ATOM 3498 N N . VAL A 1 480 ? -12.508 -13.688 14.589 1.00 97.19 480 VAL A N 1
ATOM 3499 C CA . VAL A 1 480 ? -12.107 -14.167 15.921 1.00 97.19 480 VAL A CA 1
ATOM 3500 C C . VAL A 1 480 ? -11.760 -13.012 16.866 1.00 97.19 480 VAL A C 1
ATOM 3502 O O . VAL A 1 480 ? -12.248 -12.980 17.988 1.00 97.19 480 VAL A O 1
ATOM 3505 N N . ILE A 1 481 ? -10.930 -12.055 16.448 1.00 96.94 481 ILE A N 1
ATOM 3506 C CA . ILE A 1 481 ? -10.429 -10.986 17.329 1.00 96.94 481 ILE A CA 1
ATOM 3507 C C . ILE A 1 481 ? -11.511 -9.927 17.579 1.00 96.94 481 ILE A C 1
ATOM 3509 O O . ILE A 1 481 ? -11.832 -9.619 18.727 1.00 96.94 481 ILE A O 1
ATOM 3513 N N . TYR A 1 482 ? -12.079 -9.371 16.508 1.00 96.25 482 TYR A N 1
ATOM 3514 C CA . TYR A 1 482 ? -13.092 -8.319 16.580 1.00 96.25 482 TYR A CA 1
ATOM 3515 C C . TYR A 1 482 ? -14.491 -8.884 16.836 1.00 96.25 482 TYR A C 1
ATOM 3517 O O . TYR A 1 482 ? -15.218 -8.345 17.665 1.00 96.25 482 TYR A O 1
ATOM 3525 N N . GLY A 1 483 ? -14.862 -9.996 16.193 1.00 95.38 483 GLY A N 1
ATOM 3526 C CA . GLY A 1 483 ? -16.189 -10.597 16.377 1.00 95.38 483 GLY A CA 1
ATOM 3527 C C . GLY A 1 483 ? -16.463 -11.017 17.815 1.00 95.38 483 GLY A C 1
ATOM 3528 O O . GLY A 1 483 ? -17.494 -10.640 18.366 1.00 95.38 483 GLY A O 1
ATOM 3529 N N . VAL A 1 484 ? -15.505 -11.674 18.479 1.00 94.38 484 VAL A N 1
ATOM 3530 C CA . VAL A 1 484 ? -15.628 -11.993 19.913 1.00 94.38 484 VAL A CA 1
ATOM 3531 C C . VAL A 1 484 ? -15.830 -10.726 20.746 1.00 94.38 484 VAL A C 1
ATOM 3533 O O . VAL A 1 484 ? -16.613 -10.743 21.690 1.00 94.38 484 VAL A O 1
ATOM 3536 N N . ALA A 1 485 ? -15.181 -9.611 20.394 1.00 93.38 485 ALA A N 1
ATOM 3537 C CA . ALA A 1 485 ? -15.382 -8.346 21.094 1.00 93.38 485 ALA A CA 1
ATOM 3538 C C . ALA A 1 485 ? -16.797 -7.795 20.987 1.00 93.38 485 ALA A C 1
ATOM 3540 O O . ALA A 1 485 ? -17.374 -7.408 22.002 1.00 93.38 485 ALA A O 1
ATOM 3541 N N . VAL A 1 486 ? -17.359 -7.834 19.784 1.00 92.94 486 VAL A N 1
ATOM 3542 C CA . VAL A 1 486 ? -18.723 -7.381 19.519 1.00 92.94 486 VAL A CA 1
ATOM 3543 C C . VAL A 1 486 ? -19.752 -8.294 20.187 1.00 92.94 486 VAL A C 1
ATOM 3545 O O . VAL A 1 486 ? -20.711 -7.807 20.777 1.00 92.94 486 VAL A O 1
ATOM 3548 N N . TRP A 1 487 ? -19.581 -9.615 20.104 1.00 93.25 487 TRP A N 1
ATOM 3549 C CA . TRP A 1 487 ? -20.604 -10.562 20.560 1.00 93.25 487 TRP A CA 1
ATOM 3550 C C . TRP A 1 487 ? -20.639 -10.766 22.071 1.00 93.25 487 TRP A C 1
ATOM 3552 O O . TRP A 1 487 ? -21.709 -11.048 22.591 1.00 93.25 487 TRP A O 1
ATOM 3562 N N . THR A 1 488 ? -19.511 -10.626 22.777 1.00 90.62 488 THR A N 1
ATOM 3563 C CA . THR A 1 488 ? -19.485 -10.736 24.250 1.00 90.62 488 THR A CA 1
ATOM 3564 C C . THR A 1 488 ? -19.674 -9.395 24.960 1.00 90.62 488 THR A C 1
ATOM 3566 O O . THR A 1 488 ? -19.666 -9.361 26.185 1.00 90.62 488 THR A O 1
ATOM 3569 N N . GLY A 1 489 ? -19.663 -8.281 24.219 1.00 75.19 489 GLY A N 1
ATOM 3570 C CA . GLY A 1 489 ? -19.896 -6.934 24.753 1.00 75.19 489 GLY A CA 1
ATOM 3571 C C . GLY A 1 489 ? -21.369 -6.511 24.725 1.00 75.19 489 GLY A C 1
ATOM 3572 O O . GLY A 1 489 ? -21.708 -5.479 25.298 1.00 75.19 489 GLY A O 1
ATOM 3573 N N . ARG A 1 490 ? -22.214 -7.300 24.054 1.00 59.25 490 ARG A N 1
ATOM 3574 C CA . ARG A 1 490 ? -23.676 -7.283 24.177 1.00 59.25 490 ARG A CA 1
ATOM 3575 C C . ARG A 1 490 ? -24.084 -8.206 25.313 1.00 59.25 490 ARG A C 1
ATOM 3577 O O . ARG A 1 490 ? -25.083 -7.869 25.980 1.00 59.25 490 ARG A O 1
#

Radius of gyration: 26.83 Å; Cα contacts (8 Å, |Δi|>4): 725; chains: 1; bounding box: 77×58×70 Å

InterPro domains:
  IPR003691 Fluoride-specific ion channel FluC [PF02537] (21-171)
  IPR003691 Fluoride-specific ion channel FluC [PF02537] (364-477)
  IPR003691 Fluoride-specific ion channel FluC [PTHR28259] (334-488)